Protein AF-0000000078275357 (afdb_homodimer)

Secondary structure (DSSP, 8-state):
----------------------------HHHHHHHHHHHHHHHHHHHH-THHHHTTTT----SEEEEEE--TT--HHHHTTPPTTSEEEEEEGGG---TT-HHHHHHHHHHHHTS---EEEEEEETT-HHHHHHH--TT--HHHHHHHHHHHHHHHHTHHHHHHSSSHHHHHHHHHHHHHHHHHHHHHTSHHHHHHHHTT---EEEEEEE-TTT--EEE-S--B-STTHHHHHTHHHHHHTT---/----------------------------HHHHHHHHHHHHHHHHHHHH-THHHHTTTT----SEEEEEE--TT--HHHHTTPPTTSEEEEEEGGG---TT-HHHHHHHHHHHHTS---EEEEEEETT-HHHHHHH--TT--HHHHHHHHHHHHHHHHTHHHHHHSSSHHHHHHHHHHHHHHHHHHHHHTSHHHHHHHHTT---EEEEEEE-TTT--EEE-S--B-STTHHHHHTHHHHHHTT---

Structure (mmCIF, N/CA/C/O backbone):
data_AF-0000000078275357-model_v1
#
loop_
_entity.id
_entity.type
_entity.pdbx_description
1 polymer 'Carbonic anhydrase'
#
loop_
_atom_site.group_PDB
_atom_site.id
_atom_site.type_symbol
_atom_site.label_atom_id
_atom_site.label_alt_id
_atom_site.label_comp_id
_atom_site.label_asym_id
_atom_site.label_entity_id
_atom_site.label_seq_id
_atom_site.pdbx_PDB_ins_code
_atom_site.Cartn_x
_atom_site.Cartn_y
_atom_site.Cartn_z
_atom_site.occupancy
_atom_site.B_iso_or_equiv
_atom_site.auth_seq_id
_atom_site.auth_comp_id
_atom_site.auth_asym_id
_atom_site.auth_atom_id
_atom_site.pdbx_PDB_model_num
ATOM 1 N N . MET A 1 1 ? -60.656 -6.762 72.125 1 22.08 1 MET A N 1
ATOM 2 C CA . MET A 1 1 ? -60.812 -5.664 71.188 1 22.08 1 MET A CA 1
ATOM 3 C C . MET A 1 1 ? -59.938 -5.852 69.938 1 22.08 1 MET A C 1
ATOM 5 O O . MET A 1 1 ? -59.938 -5.043 69 1 22.08 1 MET A O 1
ATOM 9 N N . ARG A 1 2 ? -58.781 -6.77 70.125 1 26.2 2 ARG A N 1
ATOM 10 C CA . ARG A 1 2 ? -57.5 -6.496 69.438 1 26.2 2 ARG A CA 1
ATOM 11 C C . ARG A 1 2 ? -57.562 -6.91 68 1 26.2 2 ARG A C 1
ATOM 13 O O . ARG A 1 2 ? -57.531 -8.102 67.688 1 26.2 2 ARG A O 1
ATOM 20 N N . TYR A 1 3 ? -58.375 -6.234 67.375 1 23.83 3 TYR A N 1
ATOM 21 C CA . TYR A 1 3 ? -58.75 -6.672 66.06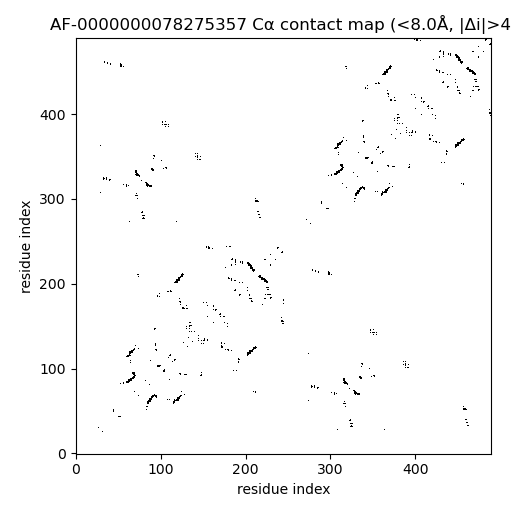2 1 23.83 3 TYR A CA 1
ATOM 22 C C . TYR A 1 3 ? -57.5 -6.891 65.188 1 23.83 3 TYR A C 1
ATOM 24 O O . TYR A 1 3 ? -56.406 -6.445 65.562 1 23.83 3 TYR A O 1
ATOM 32 N N . SER A 1 4 ? -57.594 -7.016 63.844 1 27.55 4 SER A N 1
ATOM 33 C CA . SER A 1 4 ? -57.375 -7.57 62.5 1 27.55 4 SER A CA 1
ATOM 34 C C . SER A 1 4 ? -56.281 -6.777 61.781 1 27.55 4 SER A C 1
ATOM 36 O O . SER A 1 4 ? -56.344 -5.547 61.719 1 27.55 4 SER A O 1
ATOM 38 N N . SER A 1 5 ? -55.062 -7.383 61.625 1 30.48 5 SER A N 1
ATOM 39 C CA . SER A 1 5 ? -53.719 -7.023 61.125 1 30.48 5 SER A CA 1
ATOM 40 C C . SER A 1 5 ? -53.781 -6.578 59.656 1 30.48 5 SER A C 1
ATOM 42 O O . SER A 1 5 ? -54.312 -7.297 58.812 1 30.48 5 SER A O 1
ATOM 44 N N . PRO A 1 6 ? -53.938 -5.328 59.406 1 32.81 6 PRO A N 1
ATOM 45 C CA . PRO A 1 6 ? -54.125 -4.828 58.062 1 32.81 6 PRO A CA 1
ATOM 46 C C . PRO A 1 6 ? -52.906 -5.105 57.156 1 32.81 6 PRO A C 1
ATOM 48 O O . PRO A 1 6 ? -52.094 -4.207 56.906 1 32.81 6 PRO A O 1
ATOM 51 N N . ARG A 1 7 ? -52.219 -6.242 57.094 1 26.16 7 ARG A N 1
ATOM 52 C CA . ARG A 1 7 ? -50.875 -6.148 56.531 1 26.16 7 ARG A CA 1
ATOM 53 C C . ARG A 1 7 ? -50.938 -5.738 55.062 1 26.16 7 ARG A C 1
ATOM 55 O O . ARG A 1 7 ? -49.906 -5.695 54.375 1 26.16 7 ARG A O 1
ATOM 62 N N . VAL A 1 8 ? -51.938 -5.484 54.406 1 24.02 8 VAL A N 1
ATOM 63 C CA . VAL A 1 8 ? -51.656 -6.02 53.094 1 24.02 8 VAL A CA 1
ATOM 64 C C . VAL A 1 8 ? -50.438 -5.305 52.5 1 24.02 8 VAL A C 1
ATOM 66 O O . VAL A 1 8 ? -49.469 -5.949 52.094 1 24.02 8 VAL A O 1
ATOM 69 N N . ALA A 1 9 ? -50.625 -4.504 51.312 1 26.52 9 ALA A N 1
ATOM 70 C CA . ALA A 1 9 ? -50.125 -4.668 49.938 1 26.52 9 ALA A CA 1
ATOM 71 C C . ALA A 1 9 ? -48.938 -3.746 49.656 1 26.52 9 ALA A C 1
ATOM 73 O O . ALA A 1 9 ? -49.062 -2.521 49.719 1 26.52 9 ALA A O 1
ATOM 74 N N . MET A 1 10 ? -47.719 -4.078 50.156 1 25.36 10 MET A N 1
ATOM 75 C CA . MET A 1 10 ? -46.531 -3.311 49.844 1 25.36 10 MET A CA 1
ATOM 76 C C . MET A 1 10 ? -46.375 -3.094 48.344 1 25.36 10 MET A C 1
ATOM 78 O O . MET A 1 10 ? -46.312 -4.055 47.562 1 25.36 10 MET A O 1
ATOM 82 N N . THR A 1 11 ? -47 -2.117 47.812 1 28.95 11 THR A N 1
ATOM 83 C CA . THR A 1 11 ? -46.781 -1.709 46.406 1 28.95 11 THR A CA 1
ATOM 84 C C . THR A 1 11 ? -45.281 -1.429 46.188 1 28.95 11 THR A C 1
ATOM 86 O O . THR A 1 11 ? -44.719 -0.539 46.812 1 28.95 11 THR A O 1
ATOM 89 N N . SER A 1 12 ? -44.469 -2.559 46.062 1 26.75 12 SER A N 1
ATOM 90 C CA . SER A 1 12 ? -43.094 -2.379 45.688 1 26.75 12 SER A CA 1
ATOM 91 C C . SER A 1 12 ? -42.938 -1.484 44.469 1 26.75 12 SER A C 1
ATOM 93 O O . SER A 1 12 ? -43.531 -1.767 43.406 1 26.75 12 SER A O 1
ATOM 95 N N . LEU A 1 13 ? -42.938 -0.218 44.656 1 31.2 13 LEU A N 1
ATOM 96 C CA . LEU A 1 13 ? -42.5 0.704 43.625 1 31.2 13 LEU A CA 1
ATOM 97 C C . LEU A 1 13 ? -41.125 0.269 43.031 1 31.2 13 LEU A C 1
ATOM 99 O O . LEU A 1 13 ? -40.094 0.388 43.719 1 31.2 13 LEU A O 1
ATOM 103 N N . PHE A 1 14 ? -41.094 -0.883 42.375 1 29.16 14 PHE A N 1
ATOM 104 C CA . PHE A 1 14 ? -39.906 -1.173 41.594 1 29.16 14 PHE A CA 1
ATOM 105 C C . PHE A 1 14 ? -39.531 0.002 40.688 1 29.16 14 PHE A C 1
ATOM 107 O O . PHE A 1 14 ? -40.312 0.396 39.844 1 29.16 14 PHE A O 1
ATOM 114 N N . SER A 1 15 ? -39 1.028 41.25 1 26.77 15 SER A N 1
ATOM 115 C CA . SER A 1 15 ? -38.406 2.029 40.375 1 26.77 15 SER A CA 1
ATOM 116 C C . SER A 1 15 ? -37.594 1.372 39.25 1 26.77 15 SER A C 1
ATOM 118 O O . SER A 1 15 ? -36.719 0.531 39.5 1 26.77 15 SER A O 1
ATOM 120 N N . ALA A 1 16 ? -38.125 1.172 38.125 1 30.64 16 ALA A N 1
ATOM 121 C CA . ALA A 1 16 ? -37.375 0.885 36.875 1 30.64 16 ALA A CA 1
ATOM 122 C C . ALA A 1 16 ? -36.156 1.761 36.781 1 30.64 16 ALA A C 1
ATOM 124 O O . ALA A 1 16 ? -36.25 2.967 36.562 1 30.64 16 ALA A O 1
ATOM 125 N N . ILE A 1 17 ? -35.25 1.56 37.594 1 24.22 17 ILE A N 1
ATOM 126 C CA . ILE A 1 17 ? -33.969 2.152 37.156 1 24.22 17 ILE A CA 1
ATOM 127 C C . ILE A 1 17 ? -33.688 1.802 35.719 1 24.22 17 ILE A C 1
ATOM 129 O O . ILE A 1 17 ? -33.5 0.629 35.375 1 24.22 17 ILE A O 1
ATOM 133 N N . ALA A 1 18 ? -34.188 2.463 34.812 1 30.36 18 ALA A N 1
ATOM 134 C CA . ALA A 1 18 ? -33.656 2.404 33.469 1 30.36 18 ALA A CA 1
ATOM 135 C C . ALA A 1 18 ? -32.125 2.342 33.5 1 30.36 18 ALA A C 1
ATOM 137 O O . ALA A 1 18 ? -31.469 3.268 33.969 1 30.36 18 ALA A O 1
ATOM 138 N N . LEU A 1 19 ? -31.641 1.203 33.688 1 29.62 19 LEU A N 1
ATOM 139 C CA . LEU A 1 19 ? -30.25 1.031 33.312 1 29.62 19 LEU A CA 1
ATOM 140 C C . LEU A 1 19 ? -29.922 1.894 32.094 1 29.62 19 LEU A C 1
ATOM 142 O O . LEU A 1 19 ? -30.422 1.649 30.984 1 29.62 19 LEU A O 1
ATOM 146 N N . ILE A 1 20 ? -29.875 3.088 32.281 1 28.97 20 ILE A N 1
ATOM 147 C CA . ILE A 1 20 ? -29.141 3.805 31.219 1 28.97 20 ILE A CA 1
ATOM 148 C C . ILE A 1 20 ? -27.953 2.969 30.766 1 28.97 20 ILE A C 1
ATOM 150 O O . ILE A 1 20 ? -26.984 2.785 31.5 1 28.97 20 ILE A O 1
ATOM 154 N N . HIS A 1 21 ? -28.25 1.767 30.234 1 31.38 21 HIS A N 1
ATOM 155 C CA . HIS A 1 21 ? -27.156 1.201 29.438 1 31.38 21 HIS A CA 1
ATOM 156 C C . HIS A 1 21 ? -26.359 2.297 28.75 1 31.38 21 HIS A C 1
ATOM 158 O O . HIS A 1 21 ? -26.859 2.957 27.844 1 31.38 21 HIS A O 1
ATOM 164 N N . THR A 1 22 ? -25.703 3.049 29.453 1 31.02 22 THR A N 1
ATOM 165 C CA . THR A 1 22 ? -24.625 3.76 28.781 1 31.02 22 THR A CA 1
ATOM 166 C C . THR A 1 22 ? -24.016 2.9 27.672 1 31.02 22 THR A C 1
ATOM 168 O O . THR A 1 22 ? -23.406 1.866 27.953 1 31.02 22 THR A O 1
ATOM 171 N N . VAL A 1 23 ? -24.703 2.639 26.703 1 31.73 23 VAL A N 1
ATOM 172 C CA . VAL A 1 23 ? -24.062 2.066 25.531 1 31.73 23 VAL A CA 1
ATOM 173 C C . VAL A 1 23 ? -22.625 2.549 25.438 1 31.73 23 VAL A C 1
ATOM 175 O O . VAL A 1 23 ? -22.375 3.717 25.125 1 31.73 23 VAL A O 1
ATOM 178 N N . VAL A 1 24 ? -21.812 2.451 26.406 1 35.31 24 VAL A N 1
ATOM 179 C CA . VAL A 1 24 ? -20.391 2.562 26.109 1 35.31 24 VAL A CA 1
ATOM 180 C C . VAL A 1 24 ? -20.109 2.092 24.688 1 35.31 24 VAL A C 1
ATOM 182 O O . VAL A 1 24 ? -20.328 0.924 24.359 1 35.31 24 VAL A O 1
ATOM 185 N N . GLY A 1 25 ? -20.453 2.773 23.719 1 38.94 25 GLY A N 1
ATOM 186 C CA . GLY A 1 25 ? -20.359 2.5 22.297 1 38.94 25 GLY A CA 1
ATOM 187 C C . GLY A 1 25 ? -19.156 1.641 21.938 1 38.94 25 GLY A C 1
ATOM 188 O O . GLY A 1 25 ? -18.203 1.559 22.703 1 38.94 25 GLY A O 1
ATOM 189 N N . THR A 1 26 ? -19.281 0.382 21.469 1 46.88 26 THR A N 1
ATOM 190 C CA . THR A 1 26 ? -18.234 -0.449 20.875 1 46.88 26 THR A CA 1
ATOM 191 C C . THR A 1 26 ? -17.047 0.402 20.438 1 46.88 26 THR A C 1
ATOM 193 O O . THR A 1 26 ? -17.203 1.384 19.703 1 46.88 26 THR A O 1
ATOM 196 N N . PRO A 1 27 ? -16.047 0.414 21.281 1 58.81 27 PRO A N 1
ATOM 197 C CA . PRO A 1 27 ? -14.898 1.25 20.906 1 58.81 27 PRO A CA 1
ATOM 198 C C . PRO A 1 27 ? -14.672 1.294 19.406 1 58.81 27 PRO A C 1
ATOM 200 O O . PRO A 1 27 ? -14.844 0.283 18.719 1 58.81 27 PRO A O 1
ATOM 203 N N . ASN A 1 28 ? -14.578 2.523 18.891 1 86.69 28 ASN A N 1
ATOM 204 C CA . ASN A 1 28 ? -14.25 2.84 17.516 1 86.69 28 ASN A CA 1
ATOM 205 C C . ASN A 1 28 ? -12.875 2.295 17.125 1 86.69 28 ASN A C 1
ATOM 207 O O . ASN A 1 28 ? -11.961 2.254 17.953 1 86.69 28 ASN A O 1
ATOM 211 N N . ILE A 1 29 ? -12.758 1.444 16.25 1 92.88 29 ILE A N 1
ATOM 212 C CA . ILE A 1 29 ? -11.562 0.769 15.773 1 92.88 29 ILE A CA 1
ATOM 213 C C . ILE A 1 29 ? -10.391 1.745 15.758 1 92.88 29 ILE A C 1
ATOM 215 O O . ILE A 1 29 ? -9.25 1.36 16.031 1 92.88 29 ILE A O 1
ATOM 219 N N . ILE A 1 30 ? -10.602 3.018 15.695 1 95.81 30 ILE A N 1
ATOM 220 C CA . ILE A 1 30 ? -9.531 4.008 15.625 1 95.81 30 ILE A CA 1
ATOM 221 C C . ILE A 1 30 ? -8.961 4.246 17.016 1 95.81 30 ILE A C 1
ATOM 223 O O . ILE A 1 30 ? -7.742 4.363 17.188 1 95.81 30 ILE A O 1
ATOM 227 N N . ASP A 1 31 ? -9.844 4.309 17.984 1 95.56 31 ASP A N 1
ATOM 228 C CA . ASP A 1 31 ? -9.375 4.426 19.375 1 95.56 31 ASP A CA 1
ATOM 229 C C . ASP A 1 31 ? -8.508 3.232 19.75 1 95.56 31 ASP A C 1
ATOM 231 O O . ASP A 1 31 ? -7.484 3.395 20.422 1 95.56 31 ASP A O 1
ATOM 235 N N . THR A 1 32 ? -8.891 2.102 19.344 1 95.12 32 THR A N 1
ATOM 236 C CA . THR A 1 32 ? -8.117 0.889 19.609 1 95.12 32 THR A CA 1
ATOM 237 C C . THR A 1 32 ? -6.754 0.951 18.938 1 95.12 32 THR A C 1
ATOM 239 O O . THR A 1 32 ? -5.734 0.637 19.547 1 95.12 32 THR A O 1
ATOM 242 N N . VAL A 1 33 ? -6.707 1.387 17.688 1 96.75 33 VAL A N 1
ATOM 243 C CA . VAL A 1 33 ? -5.469 1.462 16.938 1 96.75 33 VAL A CA 1
ATOM 244 C C . VAL A 1 33 ? -4.52 2.467 17.578 1 96.75 33 VAL A C 1
ATOM 246 O O . VAL A 1 33 ? -3.32 2.207 17.703 1 96.75 33 VAL A O 1
ATOM 249 N N . ILE A 1 34 ? -5.082 3.562 18.031 1 97.38 34 ILE A N 1
ATOM 250 C CA . ILE A 1 34 ? -4.266 4.594 18.672 1 97.38 34 ILE A CA 1
ATOM 251 C C . ILE A 1 34 ? -3.705 4.066 19.984 1 97.38 34 ILE A C 1
ATOM 253 O O . ILE A 1 34 ? -2.541 4.309 20.312 1 97.38 34 ILE A O 1
ATOM 257 N N . LYS A 1 35 ? -4.508 3.369 20.719 1 96.81 35 LYS A N 1
ATOM 258 C CA . LYS A 1 35 ? -4.055 2.764 21.969 1 96.81 35 LYS A CA 1
ATOM 259 C C . LYS A 1 35 ? -2.945 1.745 21.703 1 96.81 35 LYS A C 1
ATOM 261 O O . LYS A 1 35 ? -1.945 1.716 22.438 1 96.81 35 LYS A O 1
ATOM 266 N N . GLU A 1 36 ? -3.17 0.903 20.703 1 96.88 36 GLU A N 1
ATOM 267 C CA . GLU A 1 36 ? -2.152 -0.08 20.344 1 96.88 36 GLU A CA 1
ATOM 268 C C . GLU A 1 36 ? -0.849 0.6 19.938 1 96.88 36 GLU A C 1
ATOM 270 O O . GLU A 1 36 ? 0.237 0.145 20.312 1 96.88 36 GLU A O 1
ATOM 275 N N . ASP A 1 37 ? -0.917 1.651 19.203 1 98 37 ASP A N 1
ATOM 276 C CA . ASP A 1 37 ? 0.263 2.41 18.797 1 98 37 ASP A CA 1
ATOM 277 C C . ASP A 1 37 ? 1.014 2.945 20.016 1 98 37 ASP A C 1
ATOM 279 O O . ASP A 1 37 ? 2.24 2.84 20.094 1 98 37 ASP A O 1
ATOM 283 N N . LYS A 1 38 ? 0.229 3.514 20.844 1 98 38 LYS A N 1
ATOM 284 C CA . LYS A 1 38 ? 0.841 4.074 22.047 1 98 38 LYS A CA 1
ATOM 285 C C . LYS A 1 38 ? 1.596 3.006 22.844 1 98 38 LYS A C 1
ATOM 287 O O . LYS A 1 38 ? 2.717 3.24 23.297 1 98 38 LYS A O 1
ATOM 292 N N . THR A 1 39 ? 0.995 1.878 23 1 97.62 39 THR A N 1
ATOM 293 C CA . THR A 1 39 ? 1.631 0.763 23.688 1 97.62 39 THR A CA 1
ATOM 294 C C . THR A 1 39 ? 2.928 0.363 23 1 97.62 39 THR A C 1
ATOM 296 O O . THR A 1 39 ? 3.961 0.192 23.641 1 97.62 39 THR A O 1
ATOM 299 N N . TRP A 1 40 ? 2.838 0.247 21.688 1 97.38 40 TRP A N 1
ATOM 300 C CA . TRP A 1 40 ? 4.004 -0.169 20.922 1 97.38 40 TRP A CA 1
ATOM 301 C C . TRP A 1 40 ? 5.105 0.883 20.984 1 97.38 40 TRP A C 1
ATOM 303 O O . TRP A 1 40 ? 6.258 0.566 21.281 1 97.38 40 TRP A O 1
ATOM 313 N N . SER A 1 41 ? 4.789 2.146 20.703 1 97.81 41 SER A N 1
ATOM 314 C CA . SER A 1 41 ? 5.793 3.203 20.625 1 97.81 41 SER A CA 1
ATOM 315 C C . SER A 1 41 ? 6.453 3.438 21.984 1 97.81 41 SER A C 1
ATOM 317 O O . SER A 1 41 ? 7.676 3.578 22.062 1 97.81 41 SER A O 1
ATOM 319 N N . THR A 1 42 ? 5.637 3.451 23.031 1 97.88 42 THR A N 1
ATOM 320 C CA . THR A 1 42 ? 6.191 3.613 24.375 1 97.88 42 THR A CA 1
ATOM 321 C C . THR A 1 42 ? 7.098 2.439 24.719 1 97.88 42 THR A C 1
ATOM 323 O O . THR A 1 42 ? 8.133 2.619 25.375 1 97.88 42 THR A O 1
ATOM 326 N N . GLY A 1 43 ? 6.715 1.261 24.297 1 97.75 43 GLY A N 1
ATOM 327 C CA . GLY A 1 43 ? 7.547 0.087 24.516 1 97.75 43 GLY A CA 1
ATOM 328 C C . GLY A 1 43 ? 8.891 0.175 23.812 1 97.75 43 GLY A C 1
ATOM 329 O O . GLY A 1 43 ? 9.922 -0.193 24.375 1 97.75 43 GLY A O 1
ATOM 330 N N . GLN A 1 44 ? 8.891 0.664 22.625 1 97.19 44 GLN A N 1
ATOM 331 C CA . GLN A 1 44 ? 10.133 0.803 21.875 1 97.19 44 GLN A CA 1
ATOM 332 C C . GLN A 1 44 ? 11.062 1.815 22.531 1 97.19 44 GLN A C 1
ATOM 334 O O . GLN A 1 44 ? 12.266 1.58 22.641 1 97.19 44 GLN A O 1
ATOM 339 N N . VAL A 1 45 ? 10.508 2.93 22.953 1 97.56 45 VAL A N 1
ATOM 340 C CA . VAL A 1 45 ? 11.305 3.959 23.609 1 97.56 45 VAL A CA 1
ATOM 341 C C . VAL A 1 45 ? 11.883 3.416 24.906 1 97.56 45 VAL A C 1
ATOM 343 O O . VAL A 1 45 ? 13.039 3.68 25.25 1 97.56 45 VAL A O 1
ATOM 346 N N . SER A 1 46 ? 11.07 2.682 25.672 1 98.12 46 SER A N 1
ATOM 347 C CA . SER A 1 46 ? 11.516 2.098 26.922 1 98.12 46 SER A CA 1
ATOM 348 C C . SER A 1 46 ? 12.672 1.122 26.703 1 98.12 46 SER A C 1
ATOM 350 O O . SER A 1 46 ? 13.625 1.092 27.5 1 98.12 46 SER A O 1
ATOM 352 N N . LYS A 1 47 ? 12.594 0.422 25.688 1 97.56 47 LYS A N 1
ATOM 353 C CA . LYS A 1 47 ? 13.562 -0.644 25.438 1 97.56 47 LYS A CA 1
ATOM 354 C C . LYS A 1 47 ? 14.812 -0.102 24.75 1 97.56 47 LYS A C 1
ATOM 356 O O . LYS A 1 47 ? 15.93 -0.535 25.062 1 97.56 47 LYS A O 1
ATOM 361 N N . PHE A 1 48 ? 14.633 0.859 23.812 1 97.31 48 PHE A N 1
ATOM 362 C CA . PHE A 1 48 ? 15.742 1.209 22.938 1 97.31 48 PHE A CA 1
ATOM 363 C C . PHE A 1 48 ? 16.094 2.689 23.062 1 97.31 48 PHE A C 1
ATOM 365 O O . PHE A 1 48 ? 17.094 3.148 22.5 1 97.31 48 PHE A O 1
ATOM 372 N N . GLY A 1 49 ? 15.25 3.486 23.766 1 97.75 49 GLY A N 1
ATOM 373 C CA . GLY A 1 49 ? 15.445 4.926 23.859 1 97.75 49 GLY A CA 1
ATOM 374 C C . GLY A 1 49 ? 14.75 5.695 22.75 1 97.75 49 GLY A C 1
ATOM 375 O O . GLY A 1 49 ? 14.273 5.105 21.781 1 97.75 49 GLY A O 1
ATOM 376 N N . VAL A 1 50 ? 14.719 7 22.891 1 96.94 50 VAL A N 1
ATOM 377 C CA . VAL A 1 50 ? 14.031 7.883 21.953 1 96.94 50 VAL A CA 1
ATOM 378 C C . VAL A 1 50 ? 14.695 7.793 20.578 1 96.94 50 VAL A C 1
ATOM 380 O O . VAL A 1 50 ? 14.062 8.078 19.562 1 96.94 50 VAL A O 1
ATOM 383 N N . GLU A 1 51 ? 15.914 7.344 20.547 1 97.19 51 GLU A N 1
ATOM 384 C CA . GLU A 1 51 ? 16.672 7.254 19.312 1 97.19 51 GLU A CA 1
ATOM 385 C C . GLU A 1 51 ? 16.094 6.191 18.391 1 97.19 51 GLU A C 1
ATOM 387 O O . GLU A 1 51 ? 16.375 6.18 17.188 1 97.19 51 GLU A O 1
ATOM 392 N N . TYR A 1 52 ? 15.273 5.289 18.984 1 96.88 52 TYR A N 1
ATOM 393 C CA . TYR A 1 52 ? 14.586 4.316 18.141 1 96.88 52 TYR A CA 1
ATOM 394 C C . TYR A 1 52 ? 13.836 5.008 17.016 1 96.88 52 TYR A C 1
ATOM 396 O O . TYR A 1 52 ? 13.789 4.496 15.891 1 96.88 52 TYR A O 1
ATOM 404 N N . PHE A 1 53 ? 13.336 6.145 17.312 1 97.69 53 PHE A N 1
ATOM 405 C CA . PHE A 1 53 ? 12.586 6.902 16.312 1 97.69 53 PHE A CA 1
ATOM 406 C C . PHE A 1 53 ? 13.438 8.023 15.734 1 97.69 53 PHE A C 1
ATOM 408 O O . PHE A 1 53 ? 13.539 8.172 14.516 1 97.69 53 PHE A O 1
ATOM 415 N N . THR A 1 54 ? 14.188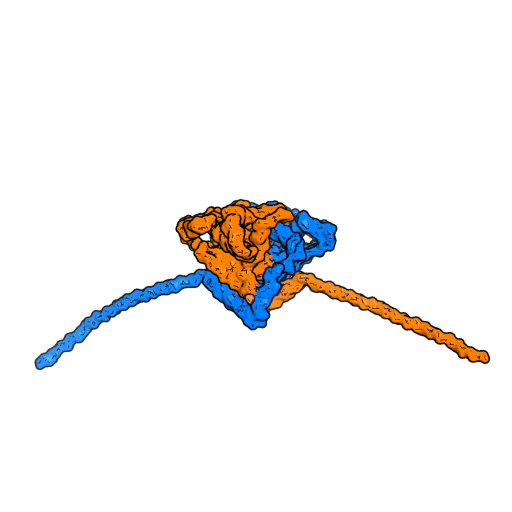 8.766 16.5 1 97.12 54 THR A N 1
ATOM 416 C CA . THR A 1 54 ? 14.828 10.008 16.078 1 97.12 54 THR A CA 1
ATOM 417 C C . THR A 1 54 ? 16 9.719 15.148 1 97.12 54 THR A C 1
ATOM 419 O O . THR A 1 54 ? 16.422 10.586 14.391 1 97.12 54 THR A O 1
ATOM 422 N N . SER A 1 55 ? 16.516 8.516 15.18 1 96.38 55 SER A N 1
ATOM 423 C CA . SER A 1 55 ? 17.625 8.156 14.297 1 96.38 55 SER A CA 1
ATOM 424 C C . SER A 1 55 ? 17.172 8.094 12.844 1 96.38 55 SER A C 1
ATOM 426 O O . SER A 1 55 ? 18.016 8.055 11.93 1 96.38 55 SER A O 1
ATOM 428 N N . HIS A 1 56 ? 15.891 8.18 12.609 1 96 56 HIS A N 1
ATOM 429 C CA . HIS A 1 56 ? 15.359 8.031 11.258 1 96 56 HIS A CA 1
ATOM 430 C C . HIS A 1 56 ? 14.828 9.359 10.727 1 96 56 HIS A C 1
ATOM 432 O O . HIS A 1 56 ? 14.266 9.414 9.625 1 96 56 HIS A O 1
ATOM 438 N N . LEU A 1 57 ? 15.039 10.453 11.438 1 95.5 57 LEU A N 1
ATOM 439 C CA . LEU A 1 57 ? 14.492 11.75 11.055 1 95.5 57 LEU A CA 1
ATOM 440 C C . LEU A 1 57 ? 15.289 12.359 9.914 1 95.5 57 LEU A C 1
ATOM 442 O O . LEU A 1 57 ? 14.82 13.281 9.242 1 95.5 57 LEU A O 1
ATOM 446 N N . GLY A 1 58 ? 16.484 11.906 9.641 1 91.06 58 GLY A N 1
ATOM 447 C CA . GLY A 1 58 ? 17.328 12.445 8.57 1 91.06 58 GLY A CA 1
ATOM 448 C C . GLY A 1 58 ? 16.938 11.922 7.199 1 91.06 58 GLY A C 1
ATOM 449 O O . GLY A 1 58 ? 17.516 12.336 6.191 1 91.06 58 GLY A O 1
ATOM 450 N N . GLY A 1 59 ? 16.047 11.039 7.156 1 93.38 59 GLY A N 1
ATOM 451 C CA . GLY A 1 59 ? 15.633 10.43 5.902 1 93.38 59 GLY A CA 1
ATOM 452 C C . GLY A 1 59 ? 15.508 8.922 5.988 1 93.38 59 GLY A C 1
ATOM 453 O O . GLY A 1 59 ? 15.578 8.344 7.078 1 93.38 59 GLY A O 1
ATOM 454 N N . GLN A 1 60 ? 15.203 8.359 4.898 1 95 60 GLN A N 1
ATOM 455 C CA . GLN A 1 60 ? 15.086 6.902 4.812 1 95 60 GLN A CA 1
ATOM 456 C C . GLN A 1 60 ? 16 6.344 3.732 1 95 60 GLN A C 1
ATOM 458 O O . GLN A 1 60 ? 16.281 7.012 2.732 1 95 60 GLN A O 1
ATOM 463 N N . LYS A 1 61 ? 16.484 5.129 4.039 1 95.75 61 LYS A N 1
ATOM 464 C CA . LYS A 1 61 ? 17.344 4.43 3.084 1 95.75 61 LYS A CA 1
ATOM 465 C C . LYS A 1 61 ? 17 2.947 3.012 1 95.75 61 LYS A C 1
ATOM 467 O O . LYS A 1 61 ? 17.828 2.09 3.311 1 95.75 61 LYS A O 1
ATOM 472 N N . PRO A 1 62 ? 15.797 2.637 2.564 1 97.62 62 PRO A N 1
ATOM 473 C CA . PRO A 1 62 ? 15.414 1.229 2.43 1 97.62 62 PRO A CA 1
ATOM 474 C C . PRO A 1 62 ? 16.203 0.504 1.347 1 97.62 62 PRO A C 1
ATOM 476 O O . PRO A 1 62 ? 16.531 1.094 0.311 1 97.62 62 PRO A O 1
ATOM 479 N N . ASP A 1 63 ? 16.438 -0.807 1.545 1 95.56 63 ASP A N 1
ATOM 480 C CA . ASP A 1 63 ? 17.094 -1.645 0.539 1 95.56 63 ASP A CA 1
ATOM 481 C C . ASP A 1 63 ? 16.047 -2.367 -0.321 1 95.56 63 ASP A C 1
ATOM 483 O O . ASP A 1 63 ? 16.359 -2.834 -1.418 1 95.56 63 ASP A O 1
ATOM 487 N N . LEU A 1 64 ? 14.859 -2.402 0.192 1 98.31 64 LEU A N 1
ATOM 488 C CA . LEU A 1 64 ? 13.836 -3.246 -0.413 1 98.31 64 LEU A CA 1
ATOM 489 C C . LEU A 1 64 ? 12.578 -2.438 -0.718 1 98.31 64 LEU A C 1
ATOM 491 O O . LEU A 1 64 ? 12.086 -1.701 0.139 1 98.31 64 LEU A O 1
ATOM 495 N N . LEU A 1 65 ? 12.148 -2.457 -1.961 1 98.75 65 LEU A N 1
ATOM 496 C CA . LEU A 1 65 ? 10.781 -2.1 -2.332 1 98.75 65 LEU A CA 1
ATOM 497 C C . LEU A 1 65 ? 9.891 -3.334 -2.363 1 98.75 65 LEU A C 1
ATOM 499 O O . LEU A 1 65 ? 10.117 -4.25 -3.156 1 98.75 65 LEU A O 1
ATOM 503 N N . TYR A 1 66 ? 8.992 -3.373 -1.441 1 98.88 66 TYR A N 1
ATOM 504 C CA . TYR A 1 66 ? 7.996 -4.441 -1.385 1 98.88 66 TYR A CA 1
ATOM 505 C C . TYR A 1 66 ? 6.719 -4.035 -2.111 1 98.88 66 TYR A C 1
ATOM 507 O O . TYR A 1 66 ? 6.121 -3.002 -1.799 1 98.88 66 TYR A O 1
ATOM 515 N N . ILE A 1 67 ? 6.289 -4.781 -3.117 1 98.94 67 ILE A N 1
ATOM 516 C CA . ILE A 1 67 ? 5.02 -4.605 -3.811 1 98.94 67 ILE A CA 1
ATOM 517 C C . ILE A 1 67 ? 4.125 -5.82 -3.57 1 98.94 67 ILE A C 1
ATOM 519 O O . ILE A 1 67 ? 4.449 -6.934 -3.998 1 98.94 67 ILE A O 1
ATOM 523 N N . GLY A 1 68 ? 3.018 -5.629 -2.869 1 98.88 68 GLY A N 1
ATOM 524 C CA . GLY A 1 68 ? 2.113 -6.715 -2.52 1 98.88 68 GLY A CA 1
ATOM 525 C C . GLY A 1 68 ? 0.65 -6.328 -2.635 1 98.88 68 GLY A C 1
ATOM 526 O O . GLY A 1 68 ? 0.327 -5.211 -3.043 1 98.88 68 GLY A O 1
ATOM 527 N N . CYS A 1 69 ? -0.177 -7.258 -2.281 1 98.81 69 CYS A N 1
ATOM 528 C CA . CYS A 1 69 ? -1.617 -7.047 -2.367 1 98.81 69 CYS A CA 1
ATOM 529 C C . CYS A 1 69 ? -2.137 -6.328 -1.127 1 98.81 69 CYS A C 1
ATOM 531 O O . CYS A 1 69 ? -1.572 -6.465 -0.041 1 98.81 69 CYS A O 1
ATOM 533 N N . SER A 1 70 ? -3.225 -5.641 -1.239 1 98.81 70 SER A N 1
ATOM 534 C CA . SER A 1 70 ? -3.914 -4.945 -0.157 1 98.81 70 SER A CA 1
ATOM 535 C C . SER A 1 70 ? -4.5 -5.934 0.848 1 98.81 70 SER A C 1
ATOM 537 O O . SER A 1 70 ? -4.898 -5.547 1.947 1 98.81 70 SER A O 1
ATOM 539 N N . ASP A 1 71 ? -4.52 -7.195 0.664 1 98.75 71 ASP A N 1
ATOM 540 C CA . ASP A 1 71 ? -5.207 -8.25 1.408 1 98.75 71 ASP A CA 1
ATOM 541 C C . ASP A 1 71 ? -4.848 -8.195 2.891 1 98.75 71 ASP A C 1
ATOM 543 O O . ASP A 1 71 ? -3.672 -8.094 3.248 1 98.75 71 ASP A O 1
ATOM 547 N N . SER A 1 72 ? -5.883 -8.234 3.76 1 98.62 72 SER A N 1
ATOM 548 C CA . SER A 1 72 ? -5.719 -8.055 5.199 1 98.62 72 SER A CA 1
ATOM 549 C C . SER A 1 72 ? -5.086 -9.281 5.844 1 98.62 72 SER A C 1
ATOM 551 O O . SER A 1 72 ? -4.66 -9.234 7 1 98.62 72 SER A O 1
ATOM 553 N N . ARG A 1 73 ? -4.98 -10.367 5.148 1 98.38 73 ARG A N 1
ATOM 554 C CA . ARG A 1 73 ? -4.438 -11.609 5.688 1 98.38 73 ARG A CA 1
ATOM 555 C C . ARG A 1 73 ? -2.934 -11.703 5.449 1 98.38 73 ARG A C 1
ATOM 557 O O . ARG A 1 73 ? -2.285 -12.648 5.898 1 98.38 73 ARG A O 1
ATOM 564 N N . VAL A 1 74 ? -2.359 -10.656 4.785 1 98.19 74 VAL A N 1
ATOM 565 C CA . VAL A 1 74 ? -0.93 -10.633 4.488 1 98.19 74 VAL A CA 1
ATOM 566 C C . VAL A 1 74 ? -0.257 -9.523 5.297 1 98.19 74 VAL A C 1
ATOM 568 O O . VAL A 1 74 ? -0.148 -8.383 4.832 1 98.19 74 VAL A O 1
ATOM 571 N N . PRO A 1 75 ? 0.245 -9.812 6.457 1 96.5 75 PRO A N 1
ATOM 572 C CA . PRO A 1 75 ? 0.892 -8.805 7.297 1 96.5 75 PRO A CA 1
ATOM 573 C C . PRO A 1 75 ? 2.357 -8.586 6.93 1 96.5 75 PRO A C 1
ATOM 575 O O . PRO A 1 75 ? 3.252 -9.023 7.656 1 96.5 75 PRO A O 1
ATOM 578 N N . SER A 1 76 ? 2.596 -7.832 5.918 1 97.31 76 SER A N 1
ATOM 579 C CA . SER A 1 76 ? 3.902 -7.758 5.273 1 97.31 76 SER A CA 1
ATOM 580 C C . SER A 1 76 ? 4.961 -7.234 6.238 1 97.31 76 SER A C 1
ATOM 582 O O . SER A 1 76 ? 6.062 -7.785 6.32 1 97.31 76 SER A O 1
ATOM 584 N N . ASP A 1 77 ? 4.66 -6.184 7.082 1 97.19 77 ASP A N 1
ATOM 585 C CA . ASP A 1 77 ? 5.648 -5.648 8.016 1 97.19 77 ASP A CA 1
ATOM 586 C C . ASP A 1 77 ? 6.031 -6.688 9.062 1 97.19 77 ASP A C 1
ATOM 588 O O . ASP A 1 77 ? 7.176 -6.727 9.516 1 97.19 77 ASP A O 1
ATOM 592 N N . ILE A 1 78 ? 5.113 -7.492 9.391 1 96.62 78 ILE A N 1
ATOM 593 C CA . ILE A 1 78 ? 5.281 -8.438 10.484 1 96.62 78 ILE A CA 1
ATOM 594 C C . ILE A 1 78 ? 6.098 -9.641 10.016 1 96.62 78 ILE A C 1
ATOM 596 O O . ILE A 1 78 ? 7.129 -9.969 10.609 1 96.62 78 ILE A O 1
ATOM 600 N N . PHE A 1 79 ? 5.676 -10.242 8.844 1 96.31 79 PHE A N 1
ATOM 601 C CA . PHE A 1 79 ? 6.379 -11.461 8.461 1 96.31 79 PHE A CA 1
ATOM 602 C C . PHE A 1 79 ? 7.785 -11.141 7.965 1 96.31 79 PHE A C 1
ATOM 604 O O . PHE A 1 79 ? 8.672 -12 7.992 1 96.31 79 PHE A O 1
ATOM 611 N N . MET A 1 80 ? 8 -9.891 7.551 1 96.12 80 MET A N 1
ATOM 612 C CA . MET A 1 80 ? 9.344 -9.492 7.137 1 96.12 80 MET A CA 1
ATOM 613 C C . MET A 1 80 ? 10.164 -9.031 8.328 1 96.12 80 MET A C 1
ATOM 615 O O . MET A 1 80 ? 11.367 -8.773 8.203 1 96.12 80 MET A O 1
ATOM 619 N N . ASN A 1 81 ? 9.523 -8.891 9.477 1 92.88 81 ASN A N 1
ATOM 620 C CA . ASN A 1 81 ? 10.188 -8.375 10.664 1 92.88 81 ASN A CA 1
ATOM 621 C C . ASN A 1 81 ? 10.922 -7.07 10.375 1 92.88 81 ASN A C 1
ATOM 623 O O . ASN A 1 81 ? 12.117 -6.949 10.648 1 92.88 81 ASN A O 1
ATOM 627 N N . VAL A 1 82 ? 10.18 -6.164 9.82 1 88.69 82 VAL A N 1
ATOM 628 C CA . VAL A 1 82 ? 10.805 -4.945 9.312 1 88.69 82 VAL A CA 1
ATOM 629 C C . VAL A 1 82 ? 11.242 -4.066 10.484 1 88.69 82 VAL A C 1
ATOM 631 O O . VAL A 1 82 ? 10.547 -3.984 11.5 1 88.69 82 VAL A O 1
ATOM 634 N N . THR A 1 83 ? 12.344 -3.418 10.336 1 89.75 83 THR A N 1
ATOM 635 C CA . THR A 1 83 ? 12.766 -2.299 11.172 1 89.75 83 THR A CA 1
ATOM 636 C C . THR A 1 83 ? 12.531 -0.971 10.453 1 89.75 83 THR A C 1
ATOM 638 O O . THR A 1 83 ? 12.367 -0.94 9.234 1 89.75 83 THR A O 1
ATOM 641 N N . LEU A 1 84 ? 12.484 0.088 11.211 1 96 84 LEU A N 1
ATOM 642 C CA . LEU A 1 84 ? 12.195 1.394 10.625 1 96 84 LEU A CA 1
ATOM 643 C C . LEU A 1 84 ? 13.211 1.742 9.539 1 96 84 LEU A C 1
ATOM 645 O O . LEU A 1 84 ? 14.422 1.608 9.75 1 96 84 LEU A O 1
ATOM 649 N N . GLY A 1 85 ? 12.695 2.043 8.383 1 96.5 85 GLY A N 1
ATOM 650 C CA . GLY A 1 85 ? 13.547 2.561 7.328 1 96.5 85 GLY A CA 1
ATOM 651 C C . GLY A 1 85 ? 14.047 1.485 6.379 1 96.5 85 GLY A C 1
ATOM 652 O O . GLY A 1 85 ? 14.734 1.782 5.402 1 96.5 85 GLY A O 1
ATOM 653 N N . GLU A 1 86 ? 13.547 0.249 6.461 1 95.62 86 GLU A N 1
ATOM 654 C CA . GLU A 1 86 ? 14.18 -0.85 5.738 1 95.62 86 GLU A CA 1
ATOM 655 C C . GLU A 1 86 ? 13.359 -1.247 4.512 1 95.62 86 GLU A C 1
ATOM 657 O O . GLU A 1 86 ? 13.906 -1.763 3.535 1 95.62 86 GLU A O 1
ATOM 662 N N . VAL A 1 87 ? 12.078 -1.081 4.602 1 98.06 87 VAL A N 1
ATOM 663 C CA . VAL A 1 87 ? 11.227 -1.581 3.523 1 98.06 87 VAL A CA 1
ATOM 664 C C . VAL A 1 87 ? 10.281 -0.477 3.057 1 98.06 87 VAL A C 1
ATOM 666 O O . VAL A 1 87 ? 9.445 -0.003 3.824 1 98.06 87 VAL A O 1
ATOM 669 N N . PHE A 1 88 ? 10.531 0.029 1.797 1 98.75 88 PHE A N 1
ATOM 670 C CA . PHE A 1 88 ? 9.57 0.878 1.098 1 98.75 88 PHE A CA 1
ATOM 671 C C . PHE A 1 88 ? 8.438 0.045 0.512 1 98.75 88 PHE A C 1
ATOM 673 O O . PHE A 1 88 ? 8.68 -0.987 -0.117 1 98.75 88 PHE A O 1
ATOM 680 N N . THR A 1 89 ? 7.125 0.431 0.766 1 98.81 89 THR A N 1
ATOM 681 C CA . THR A 1 89 ? 6.043 -0.523 0.554 1 98.81 89 THR A CA 1
ATOM 682 C C . THR A 1 89 ? 4.965 0.071 -0.349 1 98.81 89 THR A C 1
ATOM 684 O O . THR A 1 89 ? 4.574 1.229 -0.181 1 98.81 89 THR A O 1
ATOM 687 N N . HIS A 1 90 ? 4.543 -0.637 -1.318 1 98.88 90 HIS A N 1
ATOM 688 C CA . HIS A 1 90 ? 3.363 -0.371 -2.133 1 98.88 90 HIS A CA 1
ATOM 689 C C . HIS A 1 90 ? 2.398 -1.55 -2.104 1 98.88 90 HIS A C 1
ATOM 691 O O . HIS A 1 90 ? 2.781 -2.68 -2.418 1 98.88 90 HIS A O 1
ATOM 697 N N . ARG A 1 91 ? 1.174 -1.337 -1.676 1 98.81 91 ARG A N 1
ATOM 698 C CA . ARG A 1 91 ? 0.16 -2.385 -1.614 1 98.81 91 ARG A CA 1
ATOM 699 C C . ARG A 1 91 ? -1.109 -1.963 -2.346 1 98.81 91 ARG A C 1
ATOM 701 O O . ARG A 1 91 ? -1.647 -0.882 -2.094 1 98.81 91 ARG A O 1
ATOM 708 N N . ASN A 1 92 ? -1.559 -2.77 -3.268 1 98.81 92 ASN A N 1
ATOM 709 C CA . ASN A 1 92 ? -2.766 -2.555 -4.055 1 98.81 92 ASN A CA 1
ATOM 710 C C . ASN A 1 92 ? -3.434 -3.875 -4.43 1 98.81 92 ASN A C 1
ATOM 712 O O . ASN A 1 92 ? -3.072 -4.93 -3.902 1 98.81 92 ASN A O 1
ATOM 716 N N . ILE A 1 93 ? -4.508 -3.811 -5.289 1 98.69 93 ILE A N 1
ATOM 717 C CA . ILE A 1 93 ? -5.242 -5.016 -5.652 1 98.69 93 ILE A CA 1
ATOM 718 C C . ILE A 1 93 ? -4.375 -5.895 -6.555 1 98.69 93 ILE A C 1
ATOM 720 O O . ILE A 1 93 ? -3.945 -5.465 -7.625 1 98.69 93 ILE A O 1
ATOM 724 N N . GLY A 1 94 ? -4.031 -7.113 -6.012 1 98.5 94 GLY A N 1
ATOM 725 C CA . GLY A 1 94 ? -3.359 -8.086 -6.863 1 98.5 94 GLY A CA 1
ATOM 726 C C . GLY A 1 94 ? -1.877 -7.812 -7.027 1 98.5 94 GLY A C 1
ATOM 727 O O . GLY A 1 94 ? -1.269 -8.227 -8.016 1 98.5 94 GLY A O 1
ATOM 728 N N . ASN A 1 95 ? -1.298 -6.98 -6.137 1 98.75 95 ASN A N 1
ATOM 729 C CA . ASN A 1 95 ? 0.118 -6.648 -6.254 1 98.75 95 ASN A CA 1
ATOM 730 C C . ASN A 1 95 ? 0.474 -6.199 -7.668 1 98.75 95 ASN A C 1
ATOM 732 O O . ASN A 1 95 ? 1.458 -6.664 -8.242 1 98.75 95 ASN A O 1
ATOM 736 N N . SER A 1 96 ? -0.196 -5.285 -8.211 1 98.62 96 SER A N 1
ATOM 737 C CA . SER A 1 96 ? -0.167 -4.996 -9.641 1 98.62 96 SER A CA 1
ATOM 738 C C . SER A 1 96 ? 0.83 -3.885 -9.953 1 98.62 96 SER A C 1
ATOM 740 O O . SER A 1 96 ? 1.062 -2.998 -9.133 1 98.62 96 SER A O 1
ATOM 742 N N . ILE A 1 97 ? 1.388 -3.98 -11.102 1 98.62 97 ILE A N 1
ATOM 743 C CA . ILE A 1 97 ? 2.209 -2.957 -11.742 1 98.62 97 ILE A CA 1
ATOM 744 C C . ILE A 1 97 ? 1.687 -2.678 -13.148 1 98.62 97 ILE A C 1
ATOM 746 O O . ILE A 1 97 ? 1.713 -3.557 -14.016 1 98.62 97 ILE A O 1
ATOM 750 N N . ILE A 1 98 ? 1.215 -1.523 -13.336 1 97 98 ILE A N 1
ATOM 751 C CA . ILE A 1 98 ? 0.756 -1.062 -14.641 1 97 98 ILE A CA 1
ATOM 752 C C . ILE A 1 98 ? 1.59 0.137 -15.086 1 97 98 ILE A C 1
ATOM 754 O O . ILE A 1 98 ? 1.634 1.16 -14.398 1 97 98 ILE A O 1
ATOM 758 N N . SER A 1 99 ? 2.234 0.063 -16.219 1 95.19 99 SER A N 1
ATOM 759 C CA . SER A 1 99 ? 3.232 1.027 -16.656 1 95.19 99 SER A CA 1
ATOM 760 C C . SER A 1 99 ? 2.625 2.416 -16.828 1 95.19 99 SER A C 1
ATOM 762 O O . SER A 1 99 ? 3.314 3.426 -16.656 1 95.19 99 SER A O 1
ATOM 764 N N . ARG A 1 100 ? 1.347 2.521 -17.094 1 94.19 100 ARG A N 1
ATOM 765 C CA . ARG A 1 100 ? 0.727 3.82 -17.344 1 94.19 100 ARG A CA 1
ATOM 766 C C . ARG A 1 100 ? 0.065 4.355 -16.078 1 94.19 100 ARG A C 1
ATOM 768 O O . ARG A 1 100 ? -0.531 5.434 -16.094 1 94.19 100 ARG A O 1
ATOM 775 N N . ASP A 1 101 ? 0.154 3.627 -15.016 1 97.19 101 ASP A N 1
ATOM 776 C CA . ASP A 1 101 ? -0.438 4.02 -13.734 1 97.19 101 ASP A CA 1
ATOM 777 C C . ASP A 1 101 ? 0.513 4.91 -12.945 1 97.19 101 ASP A C 1
ATOM 779 O O . ASP A 1 101 ? 1.49 4.43 -12.367 1 97.19 101 ASP A O 1
ATOM 783 N N . PRO A 1 102 ? 0.249 6.215 -12.82 1 97.31 102 PRO A N 1
ATOM 784 C CA . PRO A 1 102 ? 1.162 7.098 -12.086 1 97.31 102 PRO A CA 1
ATOM 785 C C . PRO A 1 102 ? 1.298 6.715 -10.617 1 97.31 102 PRO A C 1
ATOM 787 O O . PRO A 1 102 ? 2.328 6.988 -9.992 1 97.31 102 PRO A O 1
ATOM 790 N N . ASN A 1 103 ? 0.301 6.078 -10.07 1 98.56 103 ASN A N 1
ATOM 791 C CA . ASN A 1 103 ? 0.344 5.625 -8.688 1 98.56 103 ASN A CA 1
ATOM 792 C C . ASN A 1 103 ? 1.498 4.656 -8.445 1 98.56 103 ASN A C 1
ATOM 794 O O . ASN A 1 103 ? 2.441 4.973 -7.723 1 98.56 103 ASN A O 1
ATOM 798 N N . THR A 1 104 ? 1.57 3.592 -9.164 1 98.44 104 THR A N 1
ATOM 799 C CA . THR A 1 104 ? 2.641 2.607 -9.031 1 98.44 104 THR A CA 1
ATOM 800 C C . THR A 1 104 ? 3.961 3.174 -9.547 1 98.44 104 THR A C 1
ATOM 802 O O . THR A 1 104 ? 5.012 2.951 -8.945 1 98.44 104 THR A O 1
ATOM 805 N N . MET A 1 105 ? 3.916 3.93 -10.641 1 98.44 105 MET A N 1
ATOM 806 C CA . MET A 1 105 ? 5.145 4.426 -11.25 1 98.44 105 MET A CA 1
ATOM 807 C C . MET A 1 105 ? 5.84 5.434 -10.344 1 98.44 105 MET A C 1
ATOM 809 O O . MET A 1 105 ? 7.066 5.469 -10.273 1 98.44 105 MET A O 1
ATOM 813 N N . SER A 1 106 ? 5.066 6.281 -9.672 1 98.5 106 SER A N 1
ATOM 814 C CA . SER A 1 106 ? 5.676 7.234 -8.758 1 98.5 106 SER A CA 1
ATOM 815 C C . SER A 1 106 ? 6.383 6.52 -7.609 1 98.5 106 SER A C 1
ATOM 817 O O . SER A 1 106 ? 7.449 6.957 -7.164 1 98.5 106 SER A O 1
ATOM 819 N N . VAL A 1 107 ? 5.824 5.422 -7.145 1 98.81 107 VAL A N 1
ATOM 820 C CA . VAL A 1 107 ? 6.434 4.629 -6.082 1 98.81 107 VAL A CA 1
ATOM 821 C C . VAL A 1 107 ? 7.758 4.043 -6.566 1 98.81 107 VAL A C 1
ATOM 823 O O . VAL A 1 107 ? 8.781 4.172 -5.898 1 98.81 107 VAL A O 1
ATOM 826 N N . ILE A 1 108 ? 7.734 3.467 -7.742 1 98.81 108 ILE A N 1
ATOM 827 C CA . ILE A 1 108 ? 8.914 2.809 -8.281 1 98.81 108 ILE A CA 1
ATOM 828 C C . ILE A 1 108 ? 9.992 3.85 -8.586 1 98.81 108 ILE A C 1
ATOM 830 O O . ILE A 1 108 ? 11.156 3.674 -8.227 1 98.81 108 ILE A O 1
ATOM 834 N N . ASP A 1 109 ? 9.641 4.953 -9.195 1 98.31 109 ASP A N 1
ATOM 835 C CA . ASP A 1 109 ? 10.602 6.008 -9.516 1 98.31 109 ASP A CA 1
ATOM 836 C C . ASP A 1 109 ? 11.227 6.594 -8.258 1 98.31 109 ASP A C 1
ATOM 838 O O . ASP A 1 109 ? 12.438 6.816 -8.203 1 98.31 109 ASP A O 1
ATOM 842 N N . TYR A 1 110 ? 10.414 6.824 -7.266 1 98.38 110 TYR A N 1
ATOM 843 C CA . TYR A 1 110 ? 10.953 7.367 -6.023 1 98.38 110 TYR A CA 1
ATOM 844 C C . TYR A 1 110 ? 11.906 6.375 -5.367 1 98.38 110 TYR A C 1
ATOM 846 O O . TYR A 1 110 ? 12.992 6.754 -4.914 1 98.38 110 TYR A O 1
ATOM 854 N N . ALA A 1 111 ? 11.484 5.137 -5.301 1 98.5 111 ALA A N 1
ATOM 855 C CA . ALA A 1 111 ? 12.305 4.09 -4.691 1 98.5 111 ALA A CA 1
ATOM 856 C C . ALA A 1 111 ? 13.664 3.986 -5.371 1 98.5 111 ALA A C 1
ATOM 858 O O . ALA A 1 111 ? 14.695 3.924 -4.703 1 98.5 111 ALA A O 1
ATOM 859 N N . LEU A 1 112 ? 13.68 4.031 -6.672 1 98.19 112 LEU A N 1
ATOM 860 C CA . LEU A 1 112 ? 14.898 3.758 -7.422 1 98.19 112 LEU A CA 1
ATOM 861 C C . LEU A 1 112 ? 15.773 5.008 -7.516 1 98.19 112 LEU A C 1
ATOM 863 O O . LEU A 1 112 ? 16.984 4.934 -7.336 1 98.19 112 LEU A O 1
ATOM 867 N N . ASN A 1 113 ? 15.156 6.172 -7.691 1 96.44 113 ASN A N 1
ATOM 868 C CA . ASN A 1 113 ? 15.93 7.355 -8.062 1 96.44 113 ASN A CA 1
ATOM 869 C C . ASN A 1 113 ? 16.188 8.25 -6.852 1 96.44 113 ASN A C 1
ATOM 871 O O . ASN A 1 113 ? 17.109 9.078 -6.879 1 96.44 113 ASN A O 1
ATOM 875 N N . HIS A 1 114 ? 15.422 8.125 -5.836 1 96.25 114 HIS A N 1
ATOM 876 C CA . HIS A 1 114 ? 15.578 9.031 -4.699 1 96.25 114 HIS A CA 1
ATOM 877 C C . HIS A 1 114 ? 15.984 8.266 -3.445 1 96.25 114 HIS A C 1
ATOM 879 O O . HIS A 1 114 ? 16.688 8.805 -2.582 1 96.25 114 HIS A O 1
ATOM 885 N N . LEU A 1 115 ? 15.602 6.961 -3.363 1 97.5 115 LEU A N 1
ATOM 886 C CA . LEU A 1 115 ? 15.938 6.18 -2.18 1 97.5 115 LEU A CA 1
ATOM 887 C C . LEU A 1 115 ? 17.031 5.164 -2.496 1 97.5 115 LEU A C 1
ATOM 889 O O . LEU A 1 115 ? 17.609 4.562 -1.587 1 97.5 115 LEU A O 1
ATOM 893 N N . ASN A 1 116 ? 17.281 4.906 -3.781 1 97.31 116 ASN A N 1
ATOM 894 C CA . ASN A 1 116 ? 18.344 4.027 -4.258 1 97.31 116 ASN A CA 1
ATOM 895 C C . ASN A 1 116 ? 18.141 2.592 -3.785 1 97.31 116 ASN A C 1
ATOM 897 O O . ASN A 1 116 ? 19.094 1.935 -3.346 1 97.31 116 ASN A O 1
ATOM 901 N N . VAL A 1 117 ? 16.922 2.189 -3.816 1 97.75 117 VAL A N 1
ATOM 902 C CA . VAL A 1 117 ? 16.578 0.802 -3.518 1 97.75 117 VAL A CA 1
ATOM 903 C C . VAL A 1 117 ? 17.312 -0.128 -4.484 1 97.75 117 VAL A C 1
ATOM 905 O O . VAL A 1 117 ? 17.422 0.167 -5.676 1 97.75 117 VAL A O 1
ATOM 908 N N . SER A 1 118 ? 17.75 -1.305 -3.918 1 97.75 118 SER A N 1
ATOM 909 C CA . SER A 1 118 ? 18.516 -2.217 -4.758 1 97.75 118 SER A CA 1
ATOM 910 C C . SER A 1 118 ? 17.781 -3.539 -4.953 1 97.75 118 SER A C 1
ATOM 912 O O . SER A 1 118 ? 18.25 -4.406 -5.699 1 97.75 118 SER A O 1
ATOM 914 N N . THR A 1 119 ? 16.672 -3.703 -4.312 1 98.31 119 THR A N 1
ATOM 915 C CA . THR A 1 119 ? 15.891 -4.926 -4.434 1 98.31 119 THR A CA 1
ATOM 916 C C . THR A 1 119 ? 14.406 -4.605 -4.52 1 98.31 119 THR A C 1
ATOM 918 O O . THR A 1 119 ? 13.891 -3.795 -3.746 1 98.31 119 THR A O 1
ATOM 921 N N . ILE A 1 120 ? 13.734 -5.137 -5.508 1 98.75 120 ILE A N 1
ATOM 922 C CA . ILE A 1 120 ? 12.281 -5.109 -5.602 1 98.75 120 ILE A CA 1
ATOM 923 C C . ILE A 1 120 ? 11.727 -6.516 -5.383 1 98.75 120 ILE A C 1
ATOM 925 O O . ILE A 1 120 ? 12.188 -7.477 -6.012 1 98.75 120 ILE A O 1
ATOM 929 N N . ALA A 1 121 ? 10.844 -6.664 -4.457 1 98.81 121 ALA A N 1
ATOM 930 C CA . ALA A 1 121 ? 10.117 -7.914 -4.254 1 98.81 121 ALA A CA 1
ATOM 931 C C . ALA A 1 121 ? 8.656 -7.773 -4.66 1 98.81 121 ALA A C 1
ATOM 933 O O . ALA A 1 121 ? 7.898 -7.023 -4.035 1 98.81 121 ALA A O 1
ATOM 934 N N . ILE A 1 122 ? 8.297 -8.391 -5.703 1 98.88 122 ILE A N 1
ATOM 935 C CA . ILE A 1 122 ? 6.902 -8.484 -6.117 1 98.88 122 ILE A CA 1
ATOM 936 C C . ILE A 1 122 ? 6.266 -9.734 -5.508 1 98.88 122 ILE A C 1
ATOM 938 O O . ILE A 1 122 ? 6.668 -10.859 -5.824 1 98.88 122 ILE A O 1
ATOM 942 N N . THR A 1 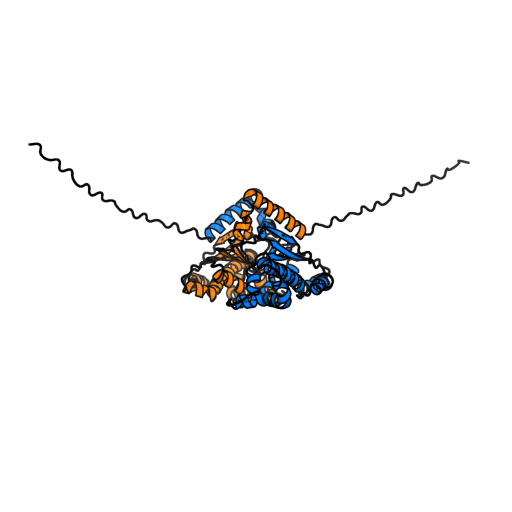123 ? 5.238 -9.539 -4.648 1 98.94 123 THR A N 1
ATOM 943 C CA . THR A 1 123 ? 4.77 -10.633 -3.811 1 98.94 123 THR A CA 1
ATOM 944 C C . THR A 1 123 ? 3.271 -10.859 -3.996 1 98.94 123 THR A C 1
ATOM 946 O O . THR A 1 123 ? 2.461 -10.039 -3.561 1 98.94 123 THR A O 1
ATOM 949 N N . GLY A 1 124 ? 2.926 -11.961 -4.656 1 98.88 124 GLY A N 1
ATOM 950 C CA . GLY A 1 124 ? 1.544 -12.422 -4.652 1 98.88 124 GLY A CA 1
ATOM 951 C C . GLY A 1 124 ? 1.177 -13.203 -3.406 1 98.88 124 GLY A C 1
ATOM 952 O O . GLY A 1 124 ? 1.99 -13.336 -2.49 1 98.88 124 GLY A O 1
ATOM 953 N N . HIS A 1 125 ? -0.035 -13.617 -3.365 1 98.88 125 HIS A N 1
ATOM 954 C CA . HIS A 1 125 ? -0.425 -14.484 -2.254 1 98.88 125 HIS A CA 1
ATOM 955 C C . HIS A 1 125 ? -1.51 -15.469 -2.676 1 98.88 125 HIS A C 1
ATOM 957 O O . HIS A 1 125 ? -2.289 -15.188 -3.588 1 98.88 125 HIS A O 1
ATOM 963 N N . SER A 1 126 ? -1.513 -16.594 -2.021 1 98.56 126 SER A N 1
ATOM 964 C CA . SER A 1 126 ? -2.535 -17.609 -2.301 1 98.56 126 SER A CA 1
ATOM 965 C C . SER A 1 126 ? -3.93 -17.078 -1.98 1 98.56 126 SER A C 1
ATOM 967 O O . SER A 1 126 ? -4.09 -16.234 -1.098 1 98.56 126 SER A O 1
ATOM 969 N N . GLN A 1 127 ? -4.934 -17.5 -2.812 1 97.62 127 GLN A N 1
ATOM 970 C CA . GLN A 1 127 ? -6.34 -17.156 -2.629 1 97.62 127 GLN A CA 1
ATOM 971 C C . GLN A 1 127 ? -6.562 -15.648 -2.744 1 97.62 127 GLN A C 1
ATOM 973 O O . GLN A 1 127 ? -7.367 -15.078 -2.008 1 97.62 127 GLN A O 1
ATOM 978 N N . CYS A 1 128 ? -5.844 -15.023 -3.58 1 98.06 128 CYS A N 1
ATOM 979 C CA . CYS A 1 128 ? -5.992 -13.594 -3.824 1 98.06 128 CYS A CA 1
ATOM 980 C C . CYS A 1 128 ? -7.34 -13.281 -4.465 1 98.06 128 CYS A C 1
ATOM 982 O O . CYS A 1 128 ? -7.633 -13.758 -5.566 1 98.06 128 CYS A O 1
ATOM 984 N N . GLY A 1 129 ? -8.141 -12.461 -3.848 1 96.56 129 GLY A N 1
ATOM 985 C CA . GLY A 1 129 ? -9.438 -12.078 -4.379 1 96.56 129 GLY A CA 1
ATOM 986 C C . GLY A 1 129 ? -9.344 -11.391 -5.73 1 96.56 129 GLY A C 1
ATOM 987 O O . GLY A 1 129 ? -10.211 -11.578 -6.586 1 96.56 129 GLY A O 1
ATOM 988 N N . GLY A 1 130 ? -8.336 -10.523 -5.945 1 97.25 130 GLY A N 1
ATOM 989 C CA . GLY A 1 130 ? -8.133 -9.875 -7.234 1 97.25 130 GLY A CA 1
ATOM 990 C C . GLY A 1 130 ? -7.898 -10.867 -8.359 1 97.25 130 GLY A C 1
ATOM 991 O O . GLY A 1 130 ? -8.453 -10.711 -9.453 1 97.25 130 GLY A O 1
ATOM 992 N N . VAL A 1 131 ? -7.09 -11.859 -8.117 1 98.31 131 VAL A N 1
ATOM 993 C CA . VAL A 1 131 ? -6.82 -12.891 -9.109 1 98.31 131 VAL A CA 1
ATOM 994 C C . VAL A 1 131 ? -8.094 -13.695 -9.375 1 98.31 131 VAL A C 1
ATOM 996 O O . VAL A 1 131 ? -8.43 -13.977 -10.523 1 98.31 131 VAL A O 1
ATOM 999 N N . LYS A 1 132 ?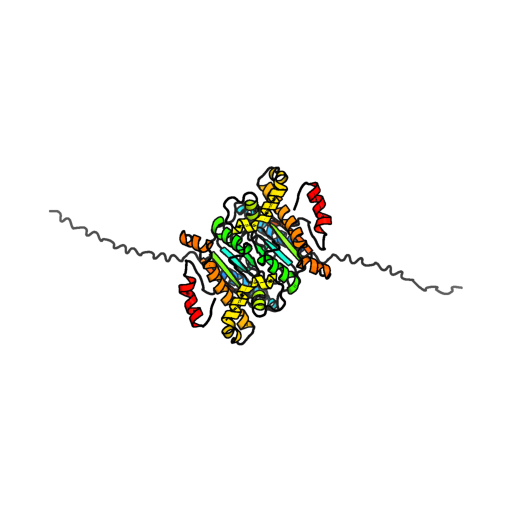 -8.789 -14.07 -8.289 1 97.12 132 LYS A N 1
ATOM 1000 C CA . LYS A 1 132 ? -10.047 -14.789 -8.445 1 97.12 132 LYS A CA 1
ATOM 1001 C C . LYS A 1 132 ? -11.031 -13.992 -9.297 1 97.12 132 LYS A C 1
ATOM 1003 O O . LYS A 1 132 ? -11.648 -14.547 -10.211 1 97.12 132 LYS A O 1
ATOM 1008 N N . ALA A 1 133 ? -11.141 -12.734 -9.008 1 96.88 133 ALA A N 1
ATOM 1009 C CA . ALA A 1 133 ? -12.047 -11.852 -9.734 1 96.88 133 ALA A CA 1
ATOM 1010 C C . ALA A 1 133 ? -11.672 -11.781 -11.211 1 96.88 133 ALA A C 1
ATOM 1012 O O . ALA A 1 133 ? -12.539 -11.656 -12.078 1 96.88 133 ALA A O 1
ATOM 1013 N N . SER A 1 134 ? -10.414 -11.859 -11.508 1 97.88 134 SER A N 1
ATOM 1014 C CA . SER A 1 134 ? -9.93 -11.75 -12.883 1 97.88 134 SER A CA 1
ATOM 1015 C C . SER A 1 134 ? -10.352 -12.961 -13.711 1 97.88 134 SER A C 1
ATOM 1017 O O . SER A 1 134 ? -10.391 -12.883 -14.945 1 97.88 134 SER A O 1
ATOM 1019 N N . MET A 1 135 ? -10.57 -14.102 -13.102 1 97.5 135 MET A N 1
ATOM 1020 C CA . MET A 1 135 ? -10.969 -15.312 -13.805 1 97.5 135 MET A CA 1
ATOM 1021 C C . MET A 1 135 ? -12.445 -15.266 -14.195 1 97.5 135 MET A C 1
ATOM 1023 O O . MET A 1 135 ? -12.867 -15.93 -15.141 1 97.5 135 MET A O 1
ATOM 1027 N N . ASN A 1 136 ? -13.211 -14.492 -13.414 1 93.94 136 ASN A N 1
ATOM 1028 C CA . ASN A 1 136 ? -14.633 -14.25 -13.672 1 93.94 136 ASN A CA 1
ATOM 1029 C C . ASN A 1 136 ? -15.047 -12.852 -13.242 1 93.94 136 ASN A C 1
ATOM 1031 O O . ASN A 1 136 ? -15.758 -12.68 -12.25 1 93.94 136 ASN A O 1
ATOM 1035 N N . PRO A 1 137 ? -14.688 -11.852 -13.969 1 88.62 137 PRO A N 1
ATOM 1036 C CA . PRO A 1 137 ? -14.914 -10.477 -13.523 1 88.62 137 PRO A CA 1
ATOM 1037 C C . PRO A 1 137 ? -16.391 -10.125 -13.406 1 88.62 137 PRO A C 1
ATOM 1039 O O . PRO A 1 137 ? -16.766 -9.25 -12.625 1 88.62 137 PRO A O 1
ATOM 1042 N N . GLY A 1 138 ? -17.281 -10.766 -14.047 1 85.94 138 GLY A N 1
ATOM 1043 C CA . GLY A 1 138 ? -18.719 -10.57 -13.914 1 85.94 138 GLY A CA 1
ATOM 1044 C C . GLY A 1 138 ? -19.109 -9.109 -13.766 1 85.94 138 GLY A C 1
ATOM 1045 O O . GLY A 1 138 ? -18.719 -8.266 -14.57 1 85.94 138 GLY A O 1
ATOM 1046 N N . GLU A 1 139 ? -19.938 -8.773 -12.594 1 89.56 139 GLU A N 1
ATOM 1047 C CA . GLU A 1 139 ? -20.531 -7.461 -12.352 1 89.56 139 GLU A CA 1
ATOM 1048 C C . GLU A 1 139 ? -19.703 -6.645 -11.367 1 89.56 139 GLU A C 1
ATOM 1050 O O . GLU A 1 139 ? -20.234 -5.902 -10.547 1 89.56 139 GLU A O 1
ATOM 1055 N N . LEU A 1 140 ? -18.453 -6.688 -11.562 1 91.81 140 LEU A N 1
ATOM 1056 C CA . LEU A 1 140 ? -17.562 -5.898 -10.727 1 91.81 140 LEU A CA 1
ATOM 1057 C C . LEU A 1 140 ? -17.625 -4.422 -11.102 1 91.81 140 LEU A C 1
ATOM 1059 O O . LEU A 1 140 ? -18.031 -4.074 -12.203 1 91.81 140 LEU A O 1
ATOM 1063 N N . GLU A 1 141 ? -17.297 -3.594 -10.148 1 93.69 141 GLU A N 1
ATOM 1064 C CA . GLU A 1 141 ? -17.156 -2.168 -10.422 1 93.69 141 GLU A CA 1
ATOM 1065 C C . GLU A 1 141 ? -16.141 -1.917 -11.539 1 93.69 141 GLU A C 1
ATOM 1067 O O . GLU A 1 141 ? -15.156 -2.65 -11.664 1 93.69 141 GLU A O 1
ATOM 1072 N N . ASP A 1 142 ? -16.375 -0.823 -12.281 1 94.75 142 ASP A N 1
ATOM 1073 C CA . ASP A 1 142 ? -15.5 -0.482 -13.406 1 94.75 142 ASP A CA 1
ATOM 1074 C C . ASP A 1 142 ? -14.062 -0.245 -12.93 1 94.75 142 ASP A C 1
ATOM 1076 O O . ASP A 1 142 ? -13.109 -0.591 -13.633 1 94.75 142 ASP A O 1
ATOM 1080 N N . SER A 1 143 ? -13.922 0.358 -11.797 1 95.38 143 SER A N 1
ATOM 1081 C CA . SER A 1 143 ? -12.586 0.618 -11.273 1 95.38 143 SER A CA 1
ATOM 1082 C C . SER A 1 143 ? -11.805 -0.68 -11.062 1 95.38 143 SER A C 1
ATOM 1084 O O . SER A 1 143 ? -10.641 -0.78 -11.445 1 95.38 143 SER A O 1
ATOM 1086 N N . ILE A 1 144 ? -12.477 -1.682 -10.547 1 97.06 144 ILE A N 1
ATOM 1087 C CA . ILE A 1 144 ? -11.844 -2.969 -10.281 1 97.06 144 ILE A CA 1
ATOM 1088 C C . ILE A 1 144 ? -11.539 -3.678 -11.602 1 97.06 144 ILE A C 1
ATOM 1090 O O . ILE A 1 144 ? -10.414 -4.129 -11.828 1 97.06 144 ILE A O 1
ATOM 1094 N N . LYS A 1 145 ? -12.539 -3.727 -12.484 1 97.19 145 LYS A N 1
ATOM 1095 C CA . LYS A 1 145 ? -12.359 -4.387 -13.773 1 97.19 145 LYS A CA 1
ATOM 1096 C C . LYS A 1 145 ? -11.188 -3.783 -14.539 1 97.19 145 LYS A C 1
ATOM 1098 O O . LYS A 1 145 ? -10.367 -4.508 -15.109 1 97.19 145 LYS A O 1
ATOM 1103 N N . THR A 1 146 ? -11.148 -2.471 -14.516 1 96.62 146 THR A N 1
ATOM 1104 C CA . THR A 1 146 ? -10.078 -1.769 -15.219 1 96.62 146 THR A CA 1
ATOM 1105 C C . THR A 1 146 ? -8.719 -2.117 -14.617 1 96.62 146 THR A C 1
ATOM 1107 O O . THR A 1 146 ? -7.758 -2.367 -15.352 1 96.62 146 THR A O 1
ATOM 1110 N N . PHE A 1 147 ? -8.664 -2.191 -13.336 1 97.81 147 PHE A N 1
ATOM 1111 C CA . PHE A 1 147 ? -7.379 -2.34 -12.672 1 97.81 147 PHE A CA 1
ATOM 1112 C C . PHE A 1 147 ? -6.871 -3.771 -12.781 1 97.81 147 PHE A C 1
ATOM 1114 O O . PHE A 1 147 ? -5.664 -4.004 -12.891 1 97.81 147 PHE A O 1
ATOM 1121 N N . ILE A 1 148 ? -7.762 -4.746 -12.859 1 98.06 148 ILE A N 1
ATOM 1122 C CA . ILE A 1 148 ? -7.328 -6.141 -12.883 1 98.06 148 ILE A CA 1
ATOM 1123 C C . ILE A 1 148 ? -7.293 -6.648 -14.32 1 98.06 148 ILE A C 1
ATOM 1125 O O . ILE A 1 148 ? -7.004 -7.82 -14.57 1 98.06 148 ILE A O 1
ATOM 1129 N N . LYS A 1 149 ? -7.551 -5.801 -15.273 1 98 149 LYS A N 1
ATOM 1130 C CA . LYS A 1 149 ? -7.637 -6.168 -16.688 1 98 149 LYS A CA 1
ATOM 1131 C C . LYS A 1 149 ? -6.383 -6.914 -17.141 1 98 149 LYS A C 1
ATOM 1133 O O . LYS A 1 149 ? -6.473 -7.906 -17.859 1 98 149 LYS A O 1
ATOM 1138 N N . PRO A 1 150 ? -5.188 -6.488 -16.75 1 98.5 150 PRO A N 1
ATOM 1139 C CA . PRO A 1 150 ? -4.004 -7.242 -17.172 1 98.5 150 PRO A CA 1
ATOM 1140 C C . PRO A 1 150 ? -4.012 -8.688 -16.672 1 98.5 150 PRO A C 1
ATOM 1142 O O . PRO A 1 150 ? -3.516 -9.578 -17.375 1 98.5 150 PRO A O 1
ATOM 1145 N N . ILE A 1 151 ? -4.52 -8.953 -15.484 1 98.75 151 ILE A N 1
ATOM 1146 C CA . ILE A 1 151 ? -4.598 -10.305 -14.961 1 98.75 151 ILE A CA 1
ATOM 1147 C C . ILE A 1 151 ? -5.648 -11.102 -15.727 1 98.75 151 ILE A C 1
ATOM 1149 O O . ILE A 1 151 ? -5.445 -12.281 -16.031 1 98.75 151 ILE A O 1
ATOM 1153 N N . THR A 1 152 ? -6.77 -10.445 -16.047 1 98.62 152 THR A N 1
ATOM 1154 C CA . THR A 1 152 ? -7.812 -11.07 -16.859 1 98.62 152 THR A CA 1
ATOM 1155 C C . THR A 1 152 ? -7.262 -11.5 -18.219 1 98.62 152 THR A C 1
ATOM 1157 O O . THR A 1 152 ? -7.531 -12.609 -18.672 1 98.62 152 THR A O 1
ATOM 1160 N N . LYS A 1 153 ? -6.535 -10.602 -18.828 1 98.56 153 LYS A N 1
ATOM 1161 C CA . LYS A 1 153 ? -5.922 -10.922 -20.109 1 98.56 153 LYS A CA 1
ATOM 1162 C C . LYS A 1 153 ? -4.961 -12.102 -19.984 1 98.56 153 LYS A C 1
ATOM 1164 O O . LYS A 1 153 ? -4.91 -12.969 -20.844 1 98.56 153 LYS A O 1
ATOM 1169 N N . LEU A 1 154 ? -4.188 -12.125 -18.906 1 98.75 154 LEU A N 1
ATOM 1170 C CA . LEU A 1 154 ? -3.264 -13.227 -18.641 1 98.75 154 LEU A CA 1
ATOM 1171 C C . LEU A 1 154 ? -4.012 -14.547 -18.547 1 98.75 154 LEU A C 1
ATOM 1173 O O . LEU A 1 154 ? -3.588 -15.555 -19.125 1 98.75 154 LEU A O 1
ATOM 1177 N N . TYR A 1 155 ? -5.105 -14.562 -17.812 1 98.69 155 TYR A N 1
ATOM 1178 C CA . TYR A 1 155 ? -5.941 -15.75 -17.688 1 98.69 155 TYR A CA 1
ATOM 1179 C C . TYR A 1 155 ? -6.445 -16.203 -19.047 1 98.69 155 TYR A C 1
ATOM 1181 O O . TYR A 1 155 ? -6.324 -17.391 -19.391 1 98.69 155 TYR A O 1
ATOM 1189 N N . ARG A 1 156 ? -6.949 -15.281 -19.797 1 98.31 156 ARG A N 1
ATOM 1190 C CA . ARG A 1 156 ? -7.535 -15.609 -21.094 1 98.31 156 ARG A CA 1
ATOM 1191 C C . ARG A 1 156 ? -6.488 -16.188 -22.047 1 98.31 156 ARG A C 1
ATOM 1193 O O . ARG A 1 156 ? -6.766 -17.141 -22.766 1 98.31 156 ARG A O 1
ATOM 1200 N N . LYS A 1 157 ? -5.328 -15.617 -22.031 1 98.19 157 LYS A N 1
ATOM 1201 C CA . LYS A 1 157 ? -4.238 -16.078 -22.891 1 98.19 157 LYS A CA 1
ATOM 1202 C C . LYS A 1 157 ? -3.844 -17.516 -22.531 1 98.19 157 LYS A C 1
ATOM 1204 O O . LYS A 1 157 ? -3.336 -18.25 -23.391 1 98.19 157 LYS A O 1
ATOM 1209 N N . ASN A 1 158 ? -4.055 -17.922 -21.281 1 98.56 158 ASN A N 1
ATOM 1210 C CA . ASN A 1 158 ? -3.607 -19.219 -20.812 1 98.56 158 ASN A CA 1
ATOM 1211 C C . ASN A 1 158 ? -4.777 -20.094 -20.359 1 98.56 158 ASN A C 1
ATOM 1213 O O . ASN A 1 158 ? -4.605 -20.984 -19.516 1 98.56 158 ASN A O 1
ATOM 1217 N N . LYS A 1 159 ? -5.941 -19.766 -20.828 1 98 159 LYS A N 1
ATOM 1218 C CA . LYS A 1 159 ? -7.195 -20.328 -20.344 1 98 159 LYS A CA 1
ATOM 1219 C C . LYS A 1 159 ? -7.215 -21.844 -20.5 1 98 159 LYS A C 1
ATOM 1221 O O . LYS A 1 159 ? -7.625 -22.562 -19.594 1 98 159 LYS A O 1
ATOM 1226 N N . LYS A 1 160 ? -6.777 -22.359 -21.625 1 97.25 160 LYS A N 1
ATOM 1227 C CA . LYS A 1 160 ? -6.805 -23.797 -21.906 1 97.25 160 LYS A CA 1
ATOM 1228 C C . LYS A 1 160 ? -6.016 -24.578 -20.859 1 97.25 160 LYS A C 1
ATOM 1230 O O . LYS A 1 160 ? -6.5 -25.562 -20.312 1 97.25 160 LYS A O 1
ATOM 1235 N N . TYR A 1 161 ? -4.797 -24.078 -20.562 1 97.62 161 TYR A N 1
ATOM 1236 C CA . TYR A 1 161 ? -3.961 -24.75 -19.578 1 97.62 161 TYR A CA 1
ATOM 1237 C C . TYR A 1 161 ? -4.555 -24.609 -18.172 1 97.62 161 TYR A C 1
ATOM 1239 O O . TYR A 1 161 ? -4.711 -25.609 -17.469 1 97.62 161 TYR A O 1
ATOM 1247 N N . ILE A 1 162 ? -4.914 -23.406 -17.797 1 98.31 162 ILE A N 1
ATOM 1248 C CA . ILE A 1 162 ? -5.375 -23.125 -16.438 1 98.31 162 ILE A CA 1
ATOM 1249 C C . ILE A 1 162 ? -6.656 -23.906 -16.156 1 98.31 162 ILE A C 1
ATOM 1251 O O . ILE A 1 162 ? -6.789 -24.531 -15.109 1 98.31 162 ILE A O 1
ATOM 1255 N N . ASP A 1 163 ? -7.535 -23.953 -17.125 1 97.81 163 ASP A N 1
ATOM 1256 C CA . ASP A 1 163 ? -8.828 -24.609 -16.922 1 97.81 163 ASP A CA 1
ATOM 1257 C C . ASP A 1 163 ? -8.672 -26.141 -16.922 1 97.81 163 ASP A C 1
ATOM 1259 O O . ASP A 1 163 ? -9.594 -26.859 -16.516 1 97.81 163 ASP A O 1
ATOM 1263 N N . SER A 1 164 ? -7.586 -26.672 -17.391 1 97.75 164 SER A N 1
ATOM 1264 C CA . SER A 1 164 ? -7.352 -28.109 -17.391 1 97.75 164 SER A CA 1
ATOM 1265 C C . SER A 1 164 ? -6.918 -28.609 -16.016 1 97.75 164 SER A C 1
ATOM 1267 O O . SER A 1 164 ? -6.926 -29.812 -15.75 1 97.75 164 SER A O 1
ATOM 1269 N N . LEU A 1 165 ? -6.465 -27.641 -15.117 1 97.81 165 LEU A N 1
ATOM 1270 C CA . LEU A 1 165 ? -6.082 -28.031 -13.766 1 97.81 165 LEU A CA 1
ATOM 1271 C C . LEU A 1 165 ? -7.293 -28.531 -12.977 1 97.81 165 LEU A C 1
ATOM 1273 O O . LEU A 1 165 ? -8.406 -28.031 -13.156 1 97.81 165 LEU A O 1
ATOM 1277 N N . PRO A 1 166 ? -7.16 -29.438 -12.062 1 97.69 166 PRO A N 1
ATOM 1278 C CA . PRO A 1 166 ? -8.266 -30.234 -11.531 1 97.69 166 PRO A CA 1
ATOM 1279 C C . PRO A 1 166 ? -9.156 -29.438 -10.57 1 97.69 166 PRO A C 1
ATOM 1281 O O . PRO A 1 166 ? -10.359 -29.719 -10.477 1 97.69 166 PRO A O 1
ATOM 1284 N N . THR A 1 167 ? -8.547 -28.531 -9.773 1 97.69 167 THR A N 1
ATOM 1285 C CA . THR A 1 167 ? -9.344 -27.844 -8.766 1 97.69 167 THR A CA 1
ATOM 1286 C C . THR A 1 167 ? -9.289 -26.328 -8.961 1 97.69 167 THR A C 1
ATOM 1288 O O . THR A 1 167 ? -8.344 -25.812 -9.547 1 97.69 167 THR A O 1
ATOM 1291 N N . ASP A 1 168 ? -10.336 -25.625 -8.445 1 96.25 168 ASP A N 1
ATOM 1292 C CA . ASP A 1 168 ? -10.359 -24.172 -8.484 1 96.25 168 ASP A CA 1
ATOM 1293 C C . ASP A 1 168 ? -9.156 -23.578 -7.754 1 96.25 168 ASP A C 1
ATOM 1295 O O . ASP A 1 168 ? -8.586 -22.562 -8.188 1 96.25 168 ASP A O 1
ATOM 1299 N N . GLN A 1 169 ? -8.773 -24.203 -6.707 1 96.06 169 GLN A N 1
ATOM 1300 C CA . GLN A 1 169 ? -7.637 -23.75 -5.918 1 96.06 169 GLN A CA 1
ATOM 1301 C C . GLN A 1 169 ? -6.344 -23.828 -6.723 1 96.06 169 GLN A C 1
ATOM 1303 O O . GLN A 1 169 ? -5.527 -22.891 -6.688 1 96.06 169 GLN A O 1
ATOM 1308 N N . GLU A 1 170 ? -6.172 -24.922 -7.414 1 98 170 GLU A N 1
ATOM 1309 C CA . GLU A 1 170 ? -4.98 -25.094 -8.242 1 98 170 GLU A CA 1
ATOM 1310 C C . GLU A 1 170 ? -4.957 -24.094 -9.383 1 98 170 GLU A C 1
ATOM 1312 O O . GLU A 1 170 ? -3.896 -23.562 -9.734 1 98 170 GLU A O 1
ATOM 1317 N N . ARG A 1 171 ? -6.117 -23.859 -9.969 1 98.56 171 ARG A N 1
ATOM 1318 C CA . ARG A 1 171 ? -6.23 -22.891 -11.055 1 98.56 171 ARG A CA 1
ATOM 1319 C C . ARG A 1 171 ? -5.867 -21.484 -10.578 1 98.56 171 ARG A C 1
ATOM 1321 O O . ARG A 1 171 ? -5.062 -20.797 -11.211 1 98.56 171 ARG A O 1
ATOM 1328 N N . GLN A 1 172 ? -6.402 -21.094 -9.461 1 98.31 172 GLN A N 1
ATOM 1329 C CA . GLN A 1 172 ? -6.129 -19.766 -8.906 1 98.31 172 GLN A CA 1
ATOM 1330 C C . GLN A 1 172 ? -4.664 -19.641 -8.5 1 98.31 172 GLN A C 1
ATOM 1332 O O . GLN A 1 172 ? -4.023 -18.625 -8.781 1 98.31 172 GLN A O 1
ATOM 1337 N N . GLN A 1 173 ? -4.164 -20.688 -7.852 1 98.31 173 GLN A N 1
ATOM 1338 C CA . GLN A 1 173 ? -2.771 -20.656 -7.418 1 98.31 173 GLN A CA 1
ATOM 1339 C C . GLN A 1 173 ? -1.827 -20.531 -8.609 1 98.31 173 GLN A C 1
ATOM 1341 O O . GLN A 1 173 ? -0.848 -19.781 -8.555 1 98.31 173 GLN A O 1
ATOM 1346 N N . PHE A 1 174 ? -2.123 -21.328 -9.578 1 98.62 174 PHE A N 1
ATOM 1347 C CA . PHE A 1 174 ? -1.303 -21.25 -10.781 1 98.62 174 PHE A CA 1
ATOM 1348 C C . PHE A 1 174 ? -1.312 -19.844 -11.352 1 98.62 174 PHE A C 1
ATOM 1350 O O . PHE A 1 174 ? -0.262 -19.297 -11.719 1 98.62 174 PHE A O 1
ATOM 1357 N N . LEU A 1 175 ? -2.469 -19.172 -11.477 1 98.81 175 LEU A N 1
ATOM 1358 C CA . LEU A 1 175 ? -2.582 -17.828 -12.039 1 98.81 175 LEU A CA 1
ATOM 1359 C C . LEU A 1 175 ? -1.896 -16.812 -11.141 1 98.81 175 LEU A C 1
ATOM 1361 O O . LEU A 1 175 ? -1.314 -15.836 -11.641 1 98.81 175 LEU A O 1
ATOM 1365 N N . VAL A 1 176 ? -1.932 -16.984 -9.828 1 98.88 176 VAL A N 1
ATOM 1366 C CA . VAL A 1 176 ? -1.203 -16.125 -8.898 1 98.88 176 VAL A CA 1
ATOM 1367 C C . VAL A 1 176 ? 0.285 -16.141 -9.242 1 98.88 176 VAL A C 1
ATOM 1369 O O . VAL A 1 176 ? 0.902 -15.086 -9.398 1 98.88 176 VAL A O 1
ATOM 1372 N N . GLU A 1 177 ? 0.822 -17.344 -9.375 1 98.81 177 GLU A N 1
ATOM 1373 C CA . GLU A 1 177 ? 2.246 -17.469 -9.664 1 98.81 177 GLU A CA 1
ATOM 1374 C C . GLU A 1 177 ? 2.586 -16.922 -11.047 1 98.81 177 GLU A C 1
ATOM 1376 O O . GLU A 1 177 ? 3.596 -16.234 -11.211 1 98.81 177 GLU A O 1
ATOM 1381 N N . LEU A 1 178 ? 1.757 -17.219 -11.992 1 98.81 178 LEU A N 1
ATOM 1382 C CA . LEU A 1 178 ? 1.983 -16.719 -13.344 1 98.81 178 LEU A CA 1
ATOM 1383 C C . LEU A 1 178 ? 1.937 -15.195 -13.375 1 98.81 178 LEU A C 1
ATOM 1385 O O . LEU A 1 178 ? 2.707 -14.562 -14.102 1 98.81 178 LEU A O 1
ATOM 1389 N N . ASN A 1 179 ? 0.98 -14.609 -12.656 1 98.88 179 ASN A N 1
ATOM 1390 C CA . ASN A 1 179 ? 0.879 -13.156 -12.578 1 98.88 179 ASN A CA 1
ATOM 1391 C C . ASN A 1 179 ? 2.139 -12.539 -11.977 1 98.88 179 ASN A C 1
ATOM 1393 O O . ASN A 1 179 ? 2.602 -11.492 -12.438 1 98.88 179 ASN A O 1
ATOM 1397 N N . VAL A 1 180 ? 2.678 -13.164 -10.953 1 98.88 180 VAL A N 1
ATOM 1398 C CA . VAL A 1 180 ? 3.914 -12.664 -10.352 1 98.88 180 VAL A CA 1
ATOM 1399 C C . VAL A 1 180 ? 5.039 -12.711 -11.383 1 98.88 180 VAL A C 1
ATOM 1401 O O . VAL A 1 180 ? 5.805 -11.75 -11.523 1 98.88 180 VAL A O 1
ATOM 1404 N N . LYS A 1 181 ? 5.172 -13.812 -12.094 1 98.62 181 LYS A N 1
ATOM 1405 C CA . LYS A 1 181 ? 6.18 -13.914 -13.141 1 98.62 181 LYS A CA 1
ATOM 1406 C C . LYS A 1 181 ? 6 -12.82 -14.195 1 98.62 181 LYS A C 1
ATOM 1408 O O . LYS A 1 181 ? 6.969 -12.188 -14.617 1 98.62 181 LYS A O 1
ATOM 1413 N N . ARG A 1 182 ? 4.781 -12.602 -14.625 1 98.69 182 ARG A N 1
ATOM 1414 C CA . ARG A 1 182 ? 4.484 -11.539 -15.57 1 98.69 182 ARG A CA 1
ATOM 1415 C C . ARG A 1 182 ? 4.93 -10.18 -15.031 1 98.69 182 ARG A C 1
ATOM 1417 O O . ARG A 1 182 ? 5.52 -9.383 -15.758 1 98.69 182 ARG A O 1
ATOM 1424 N N . LEU A 1 183 ? 4.641 -9.969 -13.797 1 98.81 183 LEU A N 1
ATOM 1425 C CA . LEU A 1 183 ? 4.938 -8.672 -13.195 1 98.81 183 LEU A CA 1
ATOM 1426 C C . LEU A 1 183 ? 6.441 -8.461 -13.062 1 98.81 183 LEU A C 1
ATOM 1428 O O . LEU A 1 183 ? 6.93 -7.34 -13.195 1 98.81 183 LEU A O 1
ATOM 1432 N N . VAL A 1 184 ? 7.191 -9.531 -12.773 1 98.62 184 VAL A N 1
ATOM 1433 C CA . VAL A 1 184 ? 8.648 -9.438 -12.781 1 98.62 184 VAL A CA 1
ATOM 1434 C C . VAL A 1 184 ? 9.125 -9.008 -14.164 1 98.62 184 VAL A C 1
ATOM 1436 O O . VAL A 1 184 ? 9.984 -8.125 -14.289 1 98.62 184 VAL A O 1
ATOM 1439 N N . ARG A 1 185 ? 8.57 -9.57 -15.172 1 98.38 185 ARG A N 1
ATOM 1440 C CA . ARG A 1 185 ? 8.922 -9.203 -16.547 1 98.38 185 ARG A CA 1
ATOM 1441 C C . ARG A 1 185 ? 8.547 -7.754 -16.828 1 98.38 185 ARG A C 1
ATOM 1443 O O . ARG A 1 185 ? 9.359 -6.996 -17.375 1 98.38 185 ARG A O 1
ATOM 1450 N N . VAL A 1 186 ? 7.344 -7.395 -16.484 1 98.31 186 VAL A N 1
ATOM 1451 C CA . VAL A 1 186 ? 6.855 -6.035 -16.719 1 98.31 186 VAL A CA 1
ATOM 1452 C C . VAL A 1 186 ? 7.773 -5.035 -16.016 1 98.31 186 VAL A C 1
ATOM 1454 O O . VAL A 1 186 ? 8.203 -4.047 -16.625 1 98.31 186 VAL A O 1
ATOM 1457 N N . ALA A 1 187 ? 8.062 -5.301 -14.758 1 98.62 187 ALA A N 1
ATOM 1458 C CA . ALA A 1 187 ? 8.922 -4.406 -13.992 1 98.62 187 ALA A CA 1
ATOM 1459 C C . ALA A 1 187 ? 10.297 -4.273 -14.641 1 98.62 187 ALA A C 1
ATOM 1461 O O . ALA A 1 187 ? 10.867 -3.184 -14.68 1 98.62 187 ALA A O 1
ATOM 1462 N N . SER A 1 188 ? 10.82 -5.363 -15.156 1 98.06 188 SER A N 1
ATOM 1463 C CA . SER A 1 188 ? 12.156 -5.383 -15.75 1 98.06 188 SER A CA 1
ATOM 1464 C C . SER A 1 188 ? 12.203 -4.539 -17.016 1 98.06 188 SER A C 1
ATOM 1466 O O . SER A 1 188 ? 13.289 -4.188 -17.5 1 98.06 188 SER A O 1
ATOM 1468 N N . LYS A 1 189 ? 11.078 -4.188 -17.562 1 97.69 189 LYS A N 1
ATOM 1469 C CA . LYS A 1 189 ? 11.031 -3.459 -18.828 1 97.69 189 LYS A CA 1
ATOM 1470 C C . LYS A 1 189 ? 10.719 -1.983 -18.594 1 97.69 189 LYS A C 1
ATOM 1472 O O . LYS A 1 189 ? 10.656 -1.201 -19.547 1 97.69 189 LYS A O 1
ATOM 1477 N N . LEU A 1 190 ? 10.484 -1.632 -17.391 1 97.88 190 LEU A N 1
ATOM 1478 C CA . LEU A 1 190 ? 10.227 -0.228 -17.078 1 97.88 190 LEU A CA 1
ATOM 1479 C C . LEU A 1 190 ? 11.477 0.616 -17.328 1 97.88 190 LEU A C 1
ATOM 1481 O O . LEU A 1 190 ? 12.594 0.177 -17.062 1 97.88 190 LEU A O 1
ATOM 1485 N N . GLN A 1 191 ? 11.281 1.831 -17.75 1 96.31 191 GLN A N 1
ATOM 1486 C CA . GLN A 1 191 ? 12.391 2.707 -18.109 1 96.31 191 GLN A CA 1
ATOM 1487 C C . GLN A 1 191 ? 13.289 2.977 -16.906 1 96.31 191 GLN A C 1
ATOM 1489 O O . GLN A 1 191 ? 14.516 2.945 -17.031 1 96.31 191 GLN A O 1
ATOM 1494 N N . SER A 1 192 ? 12.719 3.25 -15.781 1 96.38 192 SER A N 1
ATOM 1495 C CA . SER A 1 192 ? 13.5 3.533 -14.586 1 96.38 192 SER A CA 1
ATOM 1496 C C . SER A 1 192 ? 14.391 2.357 -14.219 1 96.38 192 SER A C 1
ATOM 1498 O O . SER A 1 192 ? 15.516 2.549 -13.75 1 96.38 192 SER A O 1
ATOM 1500 N N . VAL A 1 193 ? 13.93 1.163 -14.391 1 97.81 193 VAL A N 1
ATOM 1501 C CA . VAL A 1 193 ? 14.68 -0.049 -14.094 1 97.81 193 VAL A CA 1
ATOM 1502 C C . VAL A 1 193 ? 15.812 -0.22 -15.109 1 97.81 193 VAL A C 1
ATOM 1504 O O . VAL A 1 193 ? 16.969 -0.427 -14.734 1 97.81 193 VAL A O 1
ATOM 1507 N N . LYS A 1 194 ? 15.484 -0.062 -16.375 1 97.5 194 LYS A N 1
ATOM 1508 C CA . LYS A 1 194 ? 16.484 -0.16 -17.422 1 97.5 194 LYS A CA 1
ATOM 1509 C C . LYS A 1 194 ? 17.594 0.875 -17.234 1 97.5 194 LYS A C 1
ATOM 1511 O O . LYS A 1 194 ? 18.781 0.57 -17.406 1 97.5 194 LYS A O 1
ATOM 1516 N N . ASP A 1 195 ? 17.203 2.086 -16.906 1 96.81 195 ASP A N 1
ATOM 1517 C CA . ASP A 1 195 ? 18.156 3.158 -16.688 1 96.81 195 ASP A CA 1
ATOM 1518 C C . ASP A 1 195 ? 19.125 2.807 -15.547 1 96.81 195 ASP A C 1
ATOM 1520 O O . ASP A 1 195 ? 20.328 3.074 -15.633 1 96.81 195 ASP A O 1
ATOM 1524 N N . ARG A 1 196 ? 18.562 2.273 -14.523 1 96.44 196 ARG A N 1
ATOM 1525 C CA . ARG A 1 196 ? 19.391 1.875 -13.383 1 96.44 196 ARG A CA 1
ATOM 1526 C C . ARG A 1 196 ? 20.453 0.865 -13.797 1 96.44 196 ARG A C 1
ATOM 1528 O O . ARG A 1 196 ? 21.625 1.008 -13.445 1 96.44 196 ARG A O 1
ATOM 1535 N N . TRP A 1 197 ? 20.094 -0.126 -14.523 1 96.88 197 TRP A N 1
ATOM 1536 C CA . TRP A 1 197 ? 21.031 -1.15 -14.984 1 96.88 197 TRP A CA 1
ATOM 1537 C C . TRP A 1 197 ? 22.047 -0.566 -15.969 1 96.88 197 TRP A C 1
ATOM 1539 O O . TRP A 1 197 ? 23.219 -0.911 -15.93 1 96.88 197 TRP A O 1
ATOM 1549 N N . ARG A 1 198 ? 21.578 0.307 -16.766 1 97 198 ARG A N 1
ATOM 1550 C CA . ARG A 1 198 ? 22.453 0.949 -17.734 1 97 198 ARG A CA 1
ATOM 1551 C C . ARG A 1 198 ? 23.562 1.738 -17.031 1 97 198 ARG A C 1
ATOM 1553 O O . ARG A 1 198 ? 24.688 1.782 -17.5 1 97 198 ARG A O 1
ATOM 1560 N N . LYS A 1 199 ? 23.25 2.305 -15.938 1 96.56 199 LYS A N 1
ATOM 1561 C CA . LYS A 1 199 ? 24.203 3.102 -15.172 1 96.56 199 LYS A CA 1
ATOM 1562 C C . LYS A 1 199 ? 25.109 2.211 -14.328 1 96.56 199 LYS A C 1
ATOM 1564 O O . LYS A 1 199 ? 25.969 2.705 -13.594 1 96.56 199 LYS A O 1
ATOM 1569 N N . GLY A 1 200 ? 24.875 0.951 -14.289 1 96.12 200 GLY A N 1
ATOM 1570 C CA . GLY A 1 200 ? 25.688 0.011 -13.539 1 96.12 200 GLY A CA 1
ATOM 1571 C C . GLY A 1 200 ? 25.328 -0.055 -12.07 1 96.12 200 GLY A C 1
ATOM 1572 O O . GLY A 1 200 ? 26.125 -0.53 -11.25 1 96.12 200 GLY A O 1
ATOM 1573 N N . LEU A 1 201 ? 24.188 0.479 -11.75 1 95.81 201 LEU A N 1
ATOM 1574 C CA . LEU A 1 201 ? 23.734 0.459 -10.367 1 95.81 201 LEU A CA 1
ATOM 1575 C C . LEU A 1 201 ? 23.031 -0.854 -10.039 1 95.81 201 LEU A C 1
ATOM 1577 O O . LEU A 1 201 ? 22.297 -1.394 -10.875 1 95.81 201 LEU A O 1
ATOM 1581 N N . PRO A 1 202 ? 23.234 -1.381 -8.82 1 95.69 202 PRO A N 1
ATOM 1582 C CA . PRO A 1 202 ? 22.625 -2.66 -8.445 1 95.69 202 PRO A CA 1
ATOM 1583 C C . PRO A 1 202 ? 21.109 -2.576 -8.32 1 95.69 202 PRO A C 1
ATOM 1585 O O . PRO A 1 202 ? 20.578 -1.623 -7.738 1 95.69 202 PRO A O 1
ATOM 1588 N N . LEU A 1 203 ? 20.438 -3.584 -8.945 1 97.88 203 LEU A N 1
ATOM 1589 C CA . LEU A 1 203 ? 19 -3.752 -8.805 1 97.88 203 LEU A CA 1
ATOM 1590 C C . LEU A 1 203 ? 18.578 -5.176 -9.156 1 97.88 203 LEU A C 1
ATOM 1592 O O . LEU A 1 203 ? 18.906 -5.672 -10.234 1 97.88 203 LEU A O 1
ATOM 1596 N N . ALA A 1 204 ? 17.984 -5.836 -8.188 1 98.19 204 ALA A N 1
ATOM 1597 C CA . ALA A 1 204 ? 17.422 -7.164 -8.398 1 98.19 204 ALA A CA 1
ATOM 1598 C C . ALA A 1 204 ? 15.906 -7.148 -8.219 1 98.19 204 ALA A C 1
ATOM 1600 O O . ALA A 1 204 ? 15.383 -6.484 -7.32 1 98.19 204 ALA A O 1
ATOM 1601 N N . ILE A 1 205 ? 15.195 -7.828 -9.094 1 98.62 205 ILE A N 1
ATOM 1602 C CA . ILE A 1 205 ? 13.75 -7.988 -9 1 98.62 205 ILE A CA 1
ATOM 1603 C C . ILE A 1 205 ? 13.414 -9.445 -8.703 1 98.62 205 ILE A C 1
ATOM 1605 O O . ILE A 1 205 ? 13.836 -10.352 -9.43 1 98.62 205 ILE A O 1
ATOM 1609 N N . TYR A 1 206 ? 12.703 -9.672 -7.609 1 98.56 206 TYR A N 1
ATOM 1610 C CA . TYR A 1 206 ? 12.312 -11.008 -7.176 1 98.56 206 TYR A CA 1
ATOM 1611 C C . TYR A 1 206 ? 10.805 -11.203 -7.285 1 98.56 206 TYR A C 1
ATOM 1613 O O . TYR A 1 206 ? 10.039 -10.258 -7.082 1 98.56 206 TYR A O 1
ATOM 1621 N N . GLY A 1 207 ? 10.398 -12.398 -7.637 1 98.75 207 GLY A N 1
ATOM 1622 C CA . GLY A 1 207 ? 9.016 -12.836 -7.539 1 98.75 207 GLY A CA 1
ATOM 1623 C C . GLY A 1 207 ? 8.766 -13.781 -6.375 1 98.75 207 GLY A C 1
ATOM 1624 O O . GLY A 1 207 ? 9.398 -14.828 -6.273 1 98.75 207 GLY A O 1
ATOM 1625 N N . LEU A 1 208 ? 7.844 -13.383 -5.473 1 98.88 208 LEU A N 1
ATOM 1626 C CA . LEU A 1 208 ? 7.52 -14.172 -4.289 1 98.88 208 LEU A CA 1
ATOM 1627 C C . LEU A 1 208 ? 6.023 -14.453 -4.211 1 98.88 208 LEU A C 1
ATOM 1629 O O . LEU A 1 208 ? 5.223 -13.734 -4.809 1 98.88 208 LEU A O 1
ATOM 1633 N N . VAL A 1 209 ? 5.68 -15.539 -3.498 1 98.88 209 VAL A N 1
ATOM 1634 C CA . VAL A 1 209 ? 4.285 -15.812 -3.176 1 98.88 209 VAL A CA 1
ATOM 1635 C C . VAL A 1 209 ? 4.152 -16.141 -1.689 1 98.88 209 VAL A C 1
ATOM 1637 O O . VAL A 1 209 ? 4.871 -16.984 -1.167 1 98.88 209 VAL A O 1
ATOM 1640 N N . TYR A 1 210 ? 3.324 -15.398 -1.006 1 98.81 210 TYR A N 1
ATOM 1641 C CA . TYR A 1 210 ? 2.949 -15.664 0.379 1 98.81 210 TYR A CA 1
ATOM 1642 C C . TYR A 1 210 ? 1.784 -16.641 0.451 1 98.81 210 TYR A C 1
ATOM 1644 O O . TYR A 1 210 ? 0.738 -16.422 -0.161 1 98.81 210 TYR A O 1
ATOM 1652 N N . LYS A 1 211 ? 1.943 -17.719 1.136 1 98.69 211 LYS A N 1
ATOM 1653 C CA . LYS A 1 211 ? 0.878 -18.703 1.285 1 98.69 211 LYS A CA 1
ATOM 1654 C C . LYS A 1 211 ? 0.045 -18.422 2.535 1 98.69 211 LYS A C 1
ATOM 1656 O O . LYS A 1 211 ? 0.549 -18.516 3.656 1 98.69 211 LYS A O 1
ATOM 1661 N N . LEU A 1 212 ? -1.21 -18.188 2.287 1 98.38 212 LEU A N 1
ATOM 1662 C CA . LEU A 1 212 ? -2.113 -17.922 3.404 1 98.38 212 LEU A CA 1
ATOM 1663 C C . LEU A 1 212 ? -2.291 -19.172 4.262 1 98.38 212 LEU A C 1
ATOM 1665 O O . LEU A 1 212 ? -2.572 -19.078 5.457 1 98.38 212 LEU A O 1
ATOM 1669 N N . GLU A 1 213 ? -2.121 -20.328 3.695 1 97.75 213 GLU A N 1
ATOM 1670 C CA . GLU A 1 213 ? -2.395 -21.625 4.312 1 97.75 213 GLU A CA 1
ATOM 1671 C C . GLU A 1 213 ? -1.502 -21.844 5.527 1 97.75 213 GLU A C 1
ATOM 1673 O O . GLU A 1 213 ? -1.923 -22.469 6.504 1 97.75 213 GLU A O 1
ATOM 1678 N N . ASP A 1 214 ? -0.315 -21.328 5.43 1 98 214 ASP A N 1
ATOM 1679 C CA . ASP A 1 214 ? 0.611 -21.656 6.512 1 98 214 ASP A CA 1
ATOM 1680 C C . ASP A 1 214 ? 1.544 -20.484 6.801 1 98 214 ASP A C 1
ATOM 1682 O O . ASP A 1 214 ? 2.43 -20.578 7.652 1 98 214 ASP A O 1
ATOM 1686 N N . GLY A 1 215 ? 1.399 -19.375 6.125 1 98.06 215 GLY A N 1
ATOM 1687 C CA . GLY A 1 215 ? 2.178 -18.172 6.367 1 98.06 215 GLY A CA 1
ATOM 1688 C C . GLY A 1 215 ? 3.559 -18.219 5.742 1 98.06 215 GLY A C 1
ATOM 1689 O O . GLY A 1 215 ? 4.391 -17.344 5.996 1 98.06 215 GLY A O 1
ATOM 1690 N N . SER A 1 216 ? 3.828 -19.172 4.848 1 98.44 216 SER A N 1
ATOM 1691 C CA . SER A 1 216 ? 5.164 -19.297 4.277 1 98.44 216 SER A CA 1
ATOM 1692 C C . SER A 1 216 ? 5.355 -18.375 3.086 1 98.44 216 SER A C 1
ATOM 1694 O O . SER A 1 216 ? 4.465 -18.25 2.242 1 98.44 216 SER A O 1
ATOM 1696 N N . LEU A 1 217 ? 6.445 -17.672 3.059 1 98.56 217 LEU A N 1
ATOM 1697 C CA . LEU A 1 217 ? 6.883 -16.859 1.928 1 98.56 217 LEU A CA 1
ATOM 1698 C C . LEU A 1 217 ? 7.785 -17.656 0.998 1 98.56 217 LEU A C 1
ATOM 1700 O O . LEU A 1 217 ? 8.828 -18.156 1.419 1 98.56 217 LEU A O 1
ATOM 1704 N N . ASN A 1 218 ? 7.41 -17.766 -0.274 1 98.44 218 ASN A N 1
ATOM 1705 C CA . ASN A 1 218 ? 8.102 -18.641 -1.216 1 98.44 218 ASN A CA 1
ATOM 1706 C C . ASN A 1 218 ? 8.703 -17.859 -2.375 1 98.44 218 ASN A C 1
ATOM 1708 O O . ASN A 1 218 ? 8.039 -17.016 -2.975 1 98.44 218 ASN A O 1
ATOM 1712 N N . ASN A 1 219 ? 9.961 -18.141 -2.617 1 98.31 219 ASN A N 1
ATOM 1713 C CA . ASN A 1 219 ? 10.641 -17.578 -3.777 1 98.31 219 ASN A CA 1
ATOM 1714 C C . ASN A 1 219 ? 10.352 -18.375 -5.043 1 98.31 219 ASN A C 1
ATOM 1716 O O . ASN A 1 219 ? 10.609 -19.578 -5.094 1 98.31 219 ASN A O 1
ATOM 1720 N N . LEU A 1 220 ? 9.805 -17.719 -6.105 1 97.94 220 LEU A N 1
ATOM 1721 C CA . LEU A 1 220 ? 9.461 -18.406 -7.344 1 97.94 220 LEU A CA 1
ATOM 1722 C C . LEU A 1 220 ? 10.695 -18.625 -8.211 1 97.94 220 LEU A C 1
ATOM 1724 O O . LEU A 1 220 ? 10.617 -19.266 -9.258 1 97.94 220 LEU A O 1
ATOM 1728 N N . ASN A 1 221 ? 11.828 -18.094 -7.82 1 95.38 221 ASN A N 1
ATOM 1729 C CA . ASN A 1 221 ? 13.117 -18.234 -8.492 1 95.38 221 ASN A CA 1
ATOM 1730 C C . ASN A 1 221 ? 13.07 -17.672 -9.914 1 95.38 221 ASN A C 1
ATOM 1732 O O . ASN A 1 221 ? 13.586 -18.297 -10.844 1 95.38 221 ASN A O 1
ATOM 1736 N N . VAL A 1 222 ? 12.375 -16.578 -10.133 1 96.44 222 VAL A N 1
ATOM 1737 C CA . VAL A 1 222 ? 12.367 -15.805 -11.375 1 96.44 222 VAL A CA 1
ATOM 1738 C C . VAL A 1 222 ? 13.062 -14.461 -11.148 1 96.44 222 VAL A C 1
ATOM 1740 O O . VAL A 1 222 ? 12.531 -13.414 -11.523 1 96.44 222 VAL A O 1
ATOM 1743 N N . THR A 1 223 ? 14.195 -14.453 -10.664 1 95.31 223 THR A N 1
ATOM 1744 C CA . THR A 1 223 ? 14.969 -13.266 -10.305 1 95.31 223 THR A CA 1
ATOM 1745 C C . THR A 1 223 ? 15.633 -12.656 -11.531 1 95.31 223 THR A C 1
ATOM 1747 O O . THR A 1 223 ? 16.172 -13.375 -12.375 1 95.31 223 THR A O 1
ATOM 1750 N N . VAL A 1 224 ? 15.57 -11.328 -11.688 1 97.25 224 VAL A N 1
ATOM 1751 C CA . VAL A 1 224 ? 16.188 -10.578 -12.773 1 97.25 224 VAL A CA 1
ATOM 1752 C C . VAL A 1 224 ? 17.109 -9.508 -12.195 1 97.25 224 VAL A C 1
ATOM 1754 O O . VAL A 1 224 ? 16.719 -8.758 -11.297 1 97.25 224 VAL A O 1
ATOM 1757 N N . THR A 1 225 ? 18.359 -9.367 -12.711 1 96.69 225 THR A N 1
ATOM 1758 C CA . THR A 1 225 ? 19.328 -8.398 -12.188 1 96.69 225 THR A CA 1
ATOM 1759 C C . THR A 1 225 ? 19.891 -7.539 -13.312 1 96.69 225 THR A C 1
ATOM 1761 O O . THR A 1 225 ? 20.703 -6.641 -13.07 1 96.69 225 THR A O 1
ATOM 1764 N N . LYS A 1 226 ? 19.453 -7.875 -14.539 1 95.56 226 LYS A N 1
ATOM 1765 C CA . LYS A 1 226 ? 19.953 -7.098 -15.672 1 95.56 226 LYS A CA 1
ATOM 1766 C C . LYS A 1 226 ? 18.953 -7.113 -16.828 1 95.56 226 LYS A C 1
ATOM 1768 O O . LYS A 1 226 ? 18.031 -7.918 -16.844 1 95.56 226 LYS A O 1
ATOM 1773 N N . ARG A 1 227 ? 19.156 -6.273 -17.75 1 93.62 227 ARG A N 1
ATOM 1774 C CA . ARG A 1 227 ? 18.281 -6.109 -18.906 1 93.62 227 ARG A CA 1
ATOM 1775 C C . ARG A 1 227 ? 18.156 -7.414 -19.688 1 93.62 227 ARG A C 1
ATOM 1777 O O . ARG A 1 227 ? 19.141 -8.133 -19.875 1 93.62 227 ARG A O 1
ATOM 1784 N N . ASN A 1 228 ? 16.984 -7.805 -20.125 1 92.5 228 ASN A N 1
ATOM 1785 C CA . ASN A 1 228 ? 16.625 -8.898 -21.031 1 92.5 228 ASN A CA 1
ATOM 1786 C C . ASN A 1 228 ? 16.859 -10.258 -20.375 1 92.5 228 ASN A C 1
ATOM 1788 O O . ASN A 1 228 ? 16.75 -11.289 -21.047 1 92.5 228 ASN A O 1
ATOM 1792 N N . GLN A 1 229 ? 17.219 -10.25 -19.125 1 94.94 229 GLN A N 1
ATOM 1793 C CA . GLN A 1 229 ? 17.516 -11.508 -18.453 1 94.94 229 GLN A CA 1
ATOM 1794 C C . GLN A 1 229 ? 16.25 -12.367 -18.328 1 94.94 229 GLN A C 1
ATOM 1796 O O . GLN A 1 229 ? 16.328 -13.594 -18.453 1 94.94 229 GLN A O 1
ATOM 1801 N N . PHE A 1 230 ? 15.141 -11.734 -18.062 1 95.19 230 PHE A N 1
ATOM 1802 C CA . PHE A 1 230 ? 13.906 -12.5 -17.906 1 95.19 230 PHE A CA 1
ATOM 1803 C C . PHE A 1 230 ? 13.617 -13.32 -19.156 1 95.19 230 PHE A C 1
ATOM 1805 O O . PHE A 1 230 ? 13.375 -14.523 -19.078 1 95.19 230 PHE A O 1
ATOM 1812 N N . ASP A 1 231 ? 13.594 -12.664 -20.266 1 94.19 231 ASP A N 1
ATOM 1813 C CA . ASP A 1 231 ? 13.234 -13.305 -21.531 1 94.19 231 ASP A CA 1
ATOM 1814 C C . ASP A 1 231 ? 14.219 -14.414 -21.891 1 94.19 231 ASP A C 1
ATOM 1816 O O . ASP A 1 231 ? 13.82 -15.469 -22.391 1 94.19 231 ASP A O 1
ATOM 1820 N N . ARG A 1 232 ? 15.484 -14.242 -21.594 1 94.38 232 ARG A N 1
ATOM 1821 C CA . ARG A 1 232 ? 16.516 -15.219 -21.922 1 94.38 232 ARG A CA 1
ATOM 1822 C C . ARG A 1 232 ? 16.453 -16.422 -20.984 1 94.38 232 ARG A C 1
ATOM 1824 O O . ARG A 1 232 ? 16.578 -17.562 -21.422 1 94.38 232 ARG A O 1
ATOM 1831 N N . LYS A 1 233 ? 16.156 -16.141 -19.781 1 94.25 233 LYS A N 1
ATOM 1832 C CA . LYS A 1 233 ? 16.312 -17.172 -18.766 1 94.25 233 LYS A CA 1
ATOM 1833 C C . LYS A 1 233 ? 14.984 -17.859 -18.453 1 94.25 233 LYS A C 1
ATOM 1835 O O . LYS A 1 233 ? 14.953 -19.047 -18.141 1 94.25 233 LYS A O 1
ATOM 1840 N N . HIS A 1 234 ? 13.883 -17.094 -18.484 1 94.19 234 HIS A N 1
ATOM 1841 C CA . HIS A 1 234 ? 12.664 -17.625 -17.891 1 94.19 234 HIS A CA 1
ATOM 1842 C C . HIS A 1 234 ? 11.578 -17.828 -18.953 1 94.19 234 HIS A C 1
ATOM 1844 O O . HIS A 1 234 ? 10.734 -18.719 -18.812 1 94.19 234 HIS A O 1
ATOM 1850 N N . LEU A 1 235 ? 11.586 -17.141 -20.047 1 93.38 235 LEU A N 1
ATOM 1851 C CA . LEU A 1 235 ? 10.508 -17.188 -21.031 1 93.38 235 LEU A CA 1
ATOM 1852 C C . LEU A 1 235 ? 10.5 -18.531 -21.766 1 93.38 235 LEU A C 1
ATOM 1854 O O . LEU A 1 235 ? 9.438 -19.109 -22.016 1 93.38 235 LEU A O 1
ATOM 1858 N N . PRO A 1 236 ? 11.672 -19.125 -22.141 1 92.5 236 PRO A N 1
ATOM 1859 C CA . PRO A 1 236 ? 11.664 -20.391 -22.875 1 92.5 236 PRO A CA 1
ATOM 1860 C C . PRO A 1 236 ? 10.977 -21.516 -22.109 1 92.5 236 PRO A C 1
ATOM 1862 O O . PRO A 1 236 ? 10.227 -22.297 -22.688 1 92.5 236 PRO A O 1
ATOM 1865 N N . ALA A 1 237 ? 11.211 -21.562 -20.812 1 92.12 237 ALA A N 1
ATOM 1866 C CA . ALA A 1 237 ? 10.578 -22.594 -20 1 92.12 237 ALA A CA 1
ATOM 1867 C C . ALA A 1 237 ? 9.062 -22.422 -19.984 1 92.12 237 ALA A C 1
ATOM 1869 O O . ALA A 1 237 ? 8.32 -23.422 -19.984 1 92.12 237 ALA A O 1
ATOM 1870 N N . LEU A 1 238 ? 8.547 -21.219 -20.016 1 94.25 238 LEU A N 1
ATOM 1871 C CA . LEU A 1 238 ? 7.117 -20.953 -20.047 1 94.25 238 LEU A CA 1
ATOM 1872 C C . LEU A 1 238 ? 6.527 -21.312 -21.406 1 94.25 238 LEU A C 1
ATOM 1874 O O . LEU A 1 238 ? 5.477 -21.953 -21.484 1 94.25 238 LEU A O 1
ATOM 1878 N N . TRP A 1 239 ? 7.223 -20.969 -22.406 1 92.62 239 TRP A N 1
ATOM 1879 C CA . TRP A 1 239 ? 6.766 -21.25 -23.766 1 92.62 239 TRP A CA 1
ATOM 1880 C C . TRP A 1 239 ? 6.707 -22.766 -24.016 1 92.62 239 TRP A C 1
ATOM 1882 O O . TRP A 1 239 ? 5.805 -23.25 -24.688 1 92.62 239 TRP A O 1
ATOM 1892 N N . ALA A 1 240 ? 7.699 -23.484 -23.484 1 93.81 240 ALA A N 1
ATOM 1893 C CA . ALA A 1 240 ? 7.746 -24.938 -23.625 1 93.81 240 ALA A CA 1
ATOM 1894 C C . ALA A 1 240 ? 6.5 -25.578 -23.031 1 93.81 240 ALA A C 1
ATOM 1896 O O . ALA A 1 240 ? 6.078 -26.656 -23.484 1 93.81 240 ALA A O 1
ATOM 1897 N N . LYS A 1 241 ? 5.895 -24.891 -22.109 1 93.31 241 LYS A N 1
ATOM 1898 C CA . LYS A 1 241 ? 4.688 -25.406 -21.469 1 93.31 241 LYS A CA 1
ATOM 1899 C C . LYS A 1 241 ? 3.432 -24.844 -22.141 1 93.31 241 LYS A C 1
ATOM 1901 O O . LYS A 1 241 ? 2.318 -25.062 -21.656 1 93.31 241 LYS A O 1
ATOM 1906 N N . GLY A 1 242 ? 3.615 -24.016 -23.203 1 94.5 242 GLY A N 1
ATOM 1907 C CA . GLY A 1 242 ? 2.492 -23.422 -23.922 1 94.5 242 GLY A CA 1
ATOM 1908 C C . GLY A 1 242 ? 1.928 -22.203 -23.234 1 94.5 242 GLY A C 1
ATOM 1909 O O . GLY A 1 242 ? 0.788 -21.812 -23.484 1 94.5 242 GLY A O 1
ATOM 1910 N N . LEU A 1 243 ? 2.709 -21.609 -22.297 1 96.12 243 LEU A N 1
ATOM 1911 C CA . LEU A 1 243 ? 2.24 -20.453 -21.547 1 96.12 243 LEU A CA 1
ATOM 1912 C C . LEU A 1 243 ? 2.729 -19.156 -22.188 1 96.12 243 LEU A C 1
ATOM 1914 O O . LEU A 1 243 ? 3.781 -19.125 -22.828 1 96.12 243 LEU A O 1
ATOM 1918 N N . THR A 1 244 ? 1.948 -18.078 -22 1 95.31 244 THR A N 1
ATOM 1919 C CA . THR A 1 244 ? 2.303 -16.766 -22.5 1 95.31 244 THR A CA 1
ATOM 1920 C C . THR A 1 244 ? 2.061 -15.695 -21.438 1 95.31 244 THR A C 1
ATOM 1922 O O . THR A 1 244 ? 1.069 -15.758 -20.703 1 95.31 244 THR A O 1
ATOM 1925 N N . LEU A 1 245 ? 2.973 -14.766 -21.359 1 95.62 245 LEU A N 1
ATOM 1926 C CA . LEU A 1 245 ? 2.855 -13.68 -20.391 1 95.62 245 LEU A CA 1
ATOM 1927 C C . LEU A 1 245 ? 2.33 -12.414 -21.062 1 95.62 245 LEU A C 1
ATOM 1929 O O . LEU A 1 245 ? 2.523 -12.211 -22.266 1 95.62 245 LEU A O 1
ATOM 1933 N N . MET B 1 1 ? 91.375 -20.312 1.58 1 25.64 1 MET B N 1
ATOM 1934 C CA . MET B 1 1 ? 90.312 -20.141 0.575 1 25.64 1 MET B CA 1
ATOM 1935 C C . MET B 1 1 ? 88.938 -20.672 1.086 1 25.64 1 MET B C 1
ATOM 1937 O O . MET B 1 1 ? 88.812 -21.875 1.329 1 25.64 1 MET B O 1
ATOM 1941 N N . ARG B 1 2 ? 88.312 -19.75 2.006 1 30.41 2 ARG B N 1
ATOM 1942 C CA . ARG B 1 2 ? 87.125 -19.922 2.82 1 30.41 2 ARG B CA 1
ATOM 1943 C C . ARG B 1 2 ? 85.938 -20.328 1.96 1 30.41 2 ARG B C 1
ATOM 1945 O O . ARG B 1 2 ? 85.625 -19.688 0.947 1 30.41 2 ARG B O 1
ATOM 1952 N N . TYR B 1 3 ? 85.562 -21.625 1.96 1 25.81 3 TYR B N 1
ATOM 1953 C CA . TYR B 1 3 ? 84.562 -22.328 1.244 1 25.81 3 TYR B CA 1
ATOM 1954 C C . TYR B 1 3 ? 83.188 -21.719 1.529 1 25.81 3 TYR B C 1
ATOM 1956 O O . TYR B 1 3 ? 82.688 -21.703 2.678 1 25.81 3 TYR B O 1
ATOM 1964 N N . SER B 1 4 ? 82.75 -20.594 0.897 1 31.03 4 SER B N 1
ATOM 1965 C CA . SER B 1 4 ? 81.562 -19.797 0.926 1 31.03 4 SER B CA 1
ATOM 1966 C C . SER B 1 4 ? 80.375 -20.625 0.458 1 31.03 4 SER B C 1
ATOM 1968 O O . SER B 1 4 ? 80.25 -21.016 -0.71 1 31.03 4 SER B O 1
ATOM 1970 N N . SER B 1 5 ? 79.938 -21.578 1.306 1 31.88 5 SER B N 1
ATOM 1971 C CA . SER B 1 5 ? 78.812 -22.422 0.898 1 31.88 5 SER B CA 1
ATOM 1972 C C . SER B 1 5 ? 77.625 -21.594 0.505 1 31.88 5 SER B C 1
ATOM 1974 O O . SER B 1 5 ? 77.375 -20.547 1.104 1 31.88 5 SER B O 1
ATOM 1976 N N . PRO B 1 6 ? 77.125 -21.781 -0.728 1 31.86 6 PRO B N 1
ATOM 1977 C CA . PRO B 1 6 ? 76.062 -21.062 -1.35 1 31.86 6 PRO B CA 1
ATOM 1978 C C . PRO B 1 6 ? 74.688 -21.281 -0.608 1 31.86 6 PRO B C 1
ATOM 1980 O O . PRO B 1 6 ? 74.375 -22.406 -0.248 1 31.86 6 PRO B O 1
ATOM 1983 N N . ARG B 1 7 ? 74.312 -20.406 0.327 1 28.81 7 ARG B N 1
ATOM 1984 C CA . ARG B 1 7 ? 73.062 -20.406 1.021 1 28.81 7 ARG B CA 1
ATOM 1985 C C . ARG B 1 7 ? 71.875 -20.5 0.029 1 28.81 7 ARG B C 1
ATOM 1987 O O . ARG B 1 7 ? 71.688 -19.609 -0.81 1 28.81 7 ARG B O 1
ATOM 1994 N N . VAL B 1 8 ? 71.562 -21.703 -0.437 1 24.8 8 VAL B N 1
ATOM 1995 C CA . VAL B 1 8 ? 70.375 -21.922 -1.232 1 24.8 8 VAL B CA 1
ATOM 1996 C C . VAL B 1 8 ? 69.125 -21.312 -0.525 1 24.8 8 VAL B C 1
ATOM 1998 O O . VAL B 1 8 ? 68.875 -21.641 0.625 1 24.8 8 VAL B O 1
ATOM 2001 N N . ALA B 1 9 ? 68.812 -20.078 -0.877 1 29.75 9 ALA B N 1
ATOM 2002 C CA . ALA B 1 9 ? 67.562 -19.375 -0.52 1 29.75 9 ALA B CA 1
ATOM 2003 C C . ALA B 1 9 ? 66.375 -20.25 -0.761 1 29.75 9 ALA B C 1
ATOM 2005 O O . ALA B 1 9 ? 66.125 -20.656 -1.895 1 29.75 9 ALA B O 1
ATOM 2006 N N . MET B 1 10 ? 66.125 -21.188 0.188 1 25.91 10 MET B N 1
ATOM 2007 C CA . MET B 1 10 ? 64.812 -21.891 0.119 1 25.91 10 MET B CA 1
ATOM 2008 C C . MET B 1 10 ? 63.688 -20.906 -0.156 1 25.91 10 MET B C 1
ATOM 2010 O O . MET B 1 10 ? 63.469 -19.969 0.622 1 25.91 10 MET B O 1
ATOM 2014 N N . THR B 1 11 ? 63.5 -20.594 -1.414 1 29.84 11 THR B N 1
ATOM 2015 C CA . THR B 1 11 ? 62.281 -19.891 -1.855 1 29.84 11 THR B CA 1
ATOM 2016 C C . THR B 1 11 ? 61.031 -20.578 -1.312 1 29.84 11 THR B C 1
ATOM 2018 O O . THR B 1 11 ? 60.781 -21.75 -1.591 1 29.84 11 THR B O 1
ATOM 2021 N N . SER B 1 12 ? 60.781 -20.344 0.025 1 29.08 12 SER B N 1
ATOM 2022 C CA . SER B 1 12 ? 59.5 -20.719 0.583 1 29.08 12 SER B CA 1
ATOM 2023 C C . SER B 1 12 ? 58.344 -20.391 -0.377 1 29.08 12 SER B C 1
ATOM 2025 O O . SER B 1 12 ? 58.219 -19.25 -0.816 1 29.08 12 SER B O 1
ATOM 2027 N N . LEU B 1 13 ? 58.062 -21.359 -1.271 1 32.94 13 LEU B N 1
ATOM 2028 C CA . LEU B 1 13 ? 56.781 -21.344 -1.989 1 32.94 13 LEU B CA 1
ATOM 2029 C C . LEU B 1 13 ? 55.625 -21.078 -1.037 1 32.94 13 LEU B C 1
ATOM 2031 O O . LEU B 1 13 ? 55.219 -21.953 -0.261 1 32.94 13 LEU B O 1
ATOM 2035 N N . PHE B 1 14 ? 55.688 -19.953 -0.327 1 31.31 14 PHE B N 1
ATOM 2036 C CA . PHE B 1 14 ? 54.406 -19.641 0.301 1 31.31 14 PHE B CA 1
ATOM 2037 C C . PHE B 1 14 ? 53.25 -19.781 -0.692 1 31.31 14 PHE B C 1
ATOM 2039 O O . PHE B 1 14 ? 53.25 -19.141 -1.739 1 31.31 14 PHE B O 1
ATOM 2046 N N . SER B 1 15 ? 52.844 -21.047 -0.852 1 28.48 15 SER B N 1
ATOM 2047 C CA . SER B 1 15 ? 51.562 -21.234 -1.545 1 28.48 15 SER B CA 1
ATOM 2048 C C . SER B 1 15 ? 50.562 -20.172 -1.131 1 28.48 15 SER B C 1
ATOM 2050 O O . SER B 1 15 ? 50.281 -19.984 0.059 1 28.48 15 SER B O 1
ATOM 2052 N N . ALA B 1 16 ? 50.5 -19.078 -1.825 1 31.3 16 ALA B N 1
ATOM 2053 C CA . ALA B 1 16 ? 49.344 -18.203 -1.778 1 31.3 16 ALA B CA 1
ATOM 2054 C C . ALA B 1 16 ? 48.031 -19.016 -1.683 1 31.3 16 ALA B C 1
ATOM 2056 O O . ALA B 1 16 ? 47.625 -19.656 -2.65 1 31.3 16 ALA B O 1
ATOM 2057 N N . ILE B 1 17 ? 47.938 -19.703 -0.634 1 26.53 17 ILE B N 1
ATOM 2058 C CA . ILE B 1 17 ? 46.531 -20.094 -0.497 1 26.53 17 ILE B CA 1
ATOM 2059 C C . ILE B 1 17 ? 45.625 -18.906 -0.772 1 26.53 17 ILE B C 1
ATOM 2061 O O . ILE B 1 17 ? 45.656 -17.906 -0.035 1 26.53 17 ILE B O 1
ATOM 2065 N N . ALA B 1 18 ? 45.438 -18.609 -1.936 1 29.83 18 ALA B N 1
ATOM 2066 C CA . ALA B 1 18 ? 44.281 -17.75 -2.229 1 29.83 18 ALA B CA 1
ATOM 2067 C C . ALA B 1 18 ? 43.094 -18.062 -1.303 1 29.83 18 ALA B C 1
ATOM 2069 O O . ALA B 1 18 ? 42.562 -19.172 -1.329 1 29.83 18 ALA B O 1
ATOM 2070 N N . LEU B 1 19 ? 43.219 -17.562 -0.129 1 30.14 19 LEU B N 1
ATOM 2071 C CA . LEU B 1 19 ? 41.938 -17.484 0.559 1 30.14 19 LEU B CA 1
ATOM 2072 C C . LEU B 1 19 ? 40.812 -17.297 -0.436 1 30.14 19 LEU B C 1
ATOM 2074 O O . LEU B 1 19 ? 40.688 -16.25 -1.079 1 30.14 19 LEU B O 1
ATOM 2078 N N . ILE B 1 20 ? 40.562 -18.266 -1.118 1 29.3 20 ILE B N 1
ATOM 2079 C CA . ILE B 1 20 ? 39.219 -18.203 -1.702 1 29.3 20 ILE B CA 1
ATOM 2080 C C . ILE B 1 20 ? 38.25 -17.562 -0.708 1 29.3 20 ILE B C 1
ATOM 2082 O O . ILE B 1 20 ? 37.938 -18.172 0.315 1 29.3 20 ILE B O 1
ATOM 2086 N N . HIS B 1 21 ? 38.594 -16.312 -0.287 1 31.5 21 HIS B N 1
ATOM 2087 C CA . HIS B 1 21 ? 37.438 -15.633 0.272 1 31.5 21 HIS B CA 1
ATOM 2088 C C . HIS B 1 21 ? 36.156 -16.094 -0.401 1 31.5 21 HIS B C 1
ATOM 2090 O O . HIS B 1 21 ? 35.938 -15.812 -1.58 1 31.5 21 HIS B O 1
ATOM 2096 N N . THR B 1 22 ? 35.844 -17.25 -0.184 1 31.28 22 THR B N 1
ATOM 2097 C CA . THR B 1 22 ? 34.406 -17.5 -0.427 1 31.28 22 THR B CA 1
ATOM 2098 C C . THR B 1 22 ? 33.594 -16.266 -0.083 1 31.28 22 THR B C 1
ATOM 2100 O O . THR B 1 22 ? 33.5 -15.883 1.084 1 31.28 22 THR B O 1
ATOM 2103 N N . VAL B 1 23 ? 33.75 -15.266 -0.747 1 31.94 23 VAL B N 1
ATOM 2104 C CA . VAL B 1 23 ? 32.781 -14.195 -0.631 1 31.94 23 VAL B CA 1
ATOM 2105 C C . VAL B 1 23 ? 31.422 -14.789 -0.275 1 31.94 23 VAL B C 1
ATOM 2107 O O . VAL B 1 23 ? 30.766 -15.43 -1.112 1 31.94 23 VAL B O 1
ATOM 2110 N N . VAL B 1 24 ? 31.266 -15.586 0.708 1 35.62 24 VAL B N 1
ATOM 2111 C CA . VAL B 1 24 ? 29.922 -15.781 1.221 1 35.62 24 VAL B CA 1
ATOM 2112 C C . VAL B 1 24 ? 29.078 -14.531 0.955 1 35.62 24 VAL B C 1
ATOM 2114 O O . VAL B 1 24 ? 29.375 -13.453 1.478 1 35.62 24 VAL B O 1
ATOM 2117 N N . GLY B 1 25 ? 28.734 -14.242 -0.18 1 39.47 25 GLY B N 1
ATOM 2118 C CA . GLY B 1 25 ? 28 -13.094 -0.689 1 39.47 25 GLY B CA 1
ATOM 2119 C C . GLY B 1 25 ? 27.016 -12.516 0.316 1 39.47 25 GLY B C 1
ATOM 2120 O O . GLY B 1 25 ? 26.594 -13.203 1.246 1 39.47 25 GLY B O 1
ATOM 2121 N N . THR B 1 26 ? 27.188 -11.305 0.902 1 47.16 26 THR B N 1
ATOM 2122 C CA . THR B 1 26 ? 26.219 -10.547 1.683 1 47.16 26 THR B CA 1
ATOM 2123 C C . THR B 1 26 ? 24.797 -11.078 1.448 1 47.16 26 THR B C 1
ATOM 2125 O O . THR B 1 26 ? 24.359 -11.203 0.303 1 47.16 26 THR B O 1
ATOM 2128 N N . PRO B 1 27 ? 24.375 -11.898 2.387 1 59 27 PRO B N 1
ATOM 2129 C CA . PRO B 1 27 ? 23.047 -12.445 2.168 1 59 27 PRO B CA 1
ATOM 2130 C C . PRO B 1 27 ? 22.109 -11.453 1.474 1 59 27 PRO B C 1
ATOM 2132 O O . PRO B 1 27 ? 22.156 -10.25 1.749 1 59 27 PRO B O 1
ATOM 2135 N N . ASN B 1 28 ? 21.516 -11.938 0.387 1 86.56 28 ASN B N 1
ATOM 2136 C CA . ASN B 1 28 ? 20.5 -11.211 -0.374 1 86.56 28 ASN B CA 1
ATOM 2137 C C . ASN B 1 28 ? 19.281 -10.891 0.483 1 86.56 28 ASN B C 1
ATOM 2139 O O . ASN B 1 28 ? 18.922 -11.664 1.376 1 86.56 28 ASN B O 1
ATOM 2143 N N . ILE B 1 29 ? 18.938 -9.75 0.7 1 92.88 29 ILE B N 1
ATOM 2144 C CA . ILE B 1 29 ? 17.859 -9.219 1.517 1 92.88 29 ILE B CA 1
ATOM 2145 C C . ILE B 1 29 ? 16.641 -10.141 1.415 1 92.88 29 ILE B C 1
ATOM 2147 O O . ILE B 1 29 ? 15.914 -10.336 2.395 1 92.88 29 ILE B O 1
ATOM 2151 N N . ILE B 1 30 ? 16.5 -10.922 0.382 1 95.88 30 ILE B N 1
ATOM 2152 C CA . ILE B 1 30 ? 15.344 -11.789 0.189 1 95.88 30 ILE B CA 1
ATOM 2153 C C . ILE B 1 30 ? 15.5 -13.055 1.03 1 95.88 30 ILE B C 1
ATOM 2155 O O . ILE B 1 30 ? 14.539 -13.523 1.638 1 95.88 30 ILE B O 1
ATOM 2159 N N . ASP B 1 31 ? 16.703 -13.57 1.053 1 95.62 31 ASP B N 1
ATOM 2160 C CA . ASP B 1 31 ? 16.969 -14.719 1.915 1 95.62 31 ASP B CA 1
ATOM 2161 C C . ASP B 1 31 ? 16.703 -14.383 3.379 1 95.62 31 ASP B C 1
ATOM 2163 O O . ASP B 1 31 ? 16.141 -15.195 4.121 1 95.62 31 ASP B O 1
ATOM 2167 N N . THR B 1 32 ? 17.078 -13.227 3.762 1 95.19 32 THR B N 1
ATOM 2168 C CA . THR B 1 32 ? 16.844 -12.766 5.125 1 95.19 32 THR B CA 1
ATOM 2169 C C . THR B 1 32 ? 15.352 -12.648 5.414 1 95.19 32 THR B C 1
ATOM 2171 O O . THR B 1 32 ? 14.883 -13.094 6.457 1 95.19 32 THR B O 1
ATOM 2174 N N . VAL B 1 33 ? 14.602 -12.094 4.5 1 96.75 33 VAL B N 1
ATOM 2175 C CA . VAL B 1 33 ? 13.164 -11.906 4.672 1 96.75 33 VAL B CA 1
ATOM 2176 C C . VAL B 1 33 ? 12.469 -13.258 4.777 1 96.75 33 VAL B C 1
ATOM 2178 O O . VAL B 1 33 ? 11.586 -13.445 5.617 1 96.75 33 VAL B O 1
ATOM 2181 N N . ILE B 1 34 ? 12.906 -14.18 3.967 1 97.44 34 ILE B N 1
ATOM 2182 C CA . ILE B 1 34 ? 12.297 -15.508 3.979 1 97.44 34 ILE B CA 1
ATOM 2183 C C . ILE B 1 34 ? 12.609 -16.203 5.305 1 97.44 34 ILE B C 1
ATOM 2185 O O . ILE B 1 34 ? 11.742 -16.859 5.883 1 97.44 34 ILE B O 1
ATOM 2189 N N . LYS B 1 35 ? 13.805 -16.062 5.766 1 96.88 35 LYS B N 1
ATOM 2190 C CA . LYS B 1 35 ? 14.188 -16.625 7.059 1 96.88 35 LYS B CA 1
ATOM 2191 C C . LYS B 1 35 ? 13.367 -16.016 8.188 1 96.88 35 LYS B C 1
ATOM 2193 O O . LYS B 1 35 ? 12.898 -16.734 9.078 1 96.88 35 LYS B O 1
ATOM 2198 N N . GLU B 1 36 ? 13.25 -14.688 8.148 1 96.94 36 GLU B N 1
ATOM 2199 C CA . GLU B 1 36 ? 12.445 -14 9.156 1 96.94 36 GLU B CA 1
ATOM 2200 C C . GLU B 1 36 ? 10.992 -14.477 9.117 1 96.94 36 GLU B C 1
ATOM 2202 O O . GLU B 1 36 ? 10.375 -14.664 10.164 1 96.94 36 GLU B O 1
ATOM 2207 N N . ASP B 1 37 ? 10.438 -14.656 7.977 1 98.06 37 ASP B N 1
ATOM 2208 C CA . ASP B 1 37 ? 9.078 -15.156 7.824 1 98.06 37 ASP B CA 1
ATOM 2209 C C . ASP B 1 37 ? 8.93 -16.547 8.453 1 98.06 37 ASP B C 1
ATOM 2211 O O . ASP B 1 37 ? 7.969 -16.812 9.172 1 98.06 37 ASP B O 1
ATOM 2215 N N . LYS B 1 38 ? 9.875 -17.328 8.086 1 98.06 38 LYS B N 1
ATOM 2216 C CA . LYS B 1 38 ? 9.828 -18.688 8.617 1 98.06 38 LYS B CA 1
ATOM 2217 C C . LYS B 1 38 ? 9.836 -18.688 10.141 1 98.06 38 LYS B C 1
ATOM 2219 O O . LYS B 1 38 ? 9.062 -19.422 10.766 1 98.06 38 LYS B O 1
ATOM 2224 N N . THR B 1 39 ? 10.672 -17.891 10.711 1 97.75 39 THR B N 1
ATOM 2225 C CA . THR B 1 39 ? 10.734 -17.766 12.164 1 97.75 39 THR B CA 1
ATOM 2226 C C . THR B 1 39 ? 9.398 -17.312 12.727 1 97.75 39 THR B C 1
ATOM 2228 O O . THR B 1 39 ? 8.891 -17.891 13.695 1 97.75 39 THR B O 1
ATOM 2231 N N . TRP B 1 40 ? 8.852 -16.297 12.102 1 97.44 40 TRP B N 1
ATOM 2232 C CA . TRP B 1 40 ? 7.59 -15.75 12.57 1 97.44 40 TRP B CA 1
ATOM 2233 C C . TRP B 1 40 ? 6.457 -16.7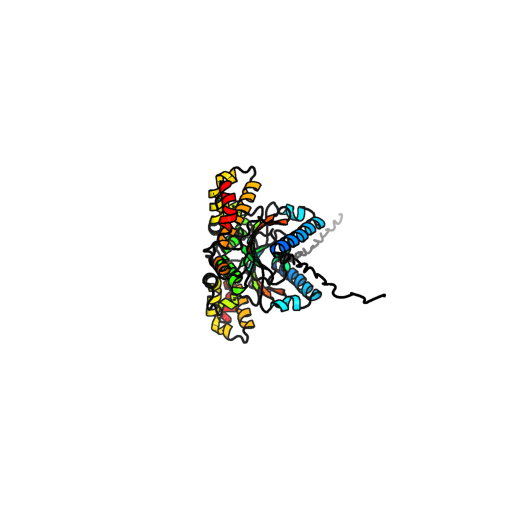5 12.422 1 97.44 40 TRP B C 1
ATOM 2235 O O . TRP B 1 40 ? 5.711 -17.016 13.367 1 97.44 40 TRP B O 1
ATOM 2245 N N . SER B 1 41 ? 6.297 -17.328 11.227 1 97.81 41 SER B N 1
ATOM 2246 C CA . SER B 1 41 ? 5.18 -18.219 10.953 1 97.81 41 SER B CA 1
ATOM 2247 C C . SER B 1 41 ? 5.242 -19.484 11.812 1 97.81 41 SER B C 1
ATOM 2249 O O . SER B 1 41 ? 4.23 -19.922 12.367 1 97.81 41 SER B O 1
ATOM 2251 N N . THR B 1 42 ? 6.438 -20.047 11.938 1 97.94 42 THR B N 1
ATOM 2252 C CA . THR B 1 42 ? 6.602 -21.219 12.789 1 97.94 42 THR B CA 1
ATOM 2253 C C . THR B 1 42 ? 6.285 -20.875 14.242 1 97.94 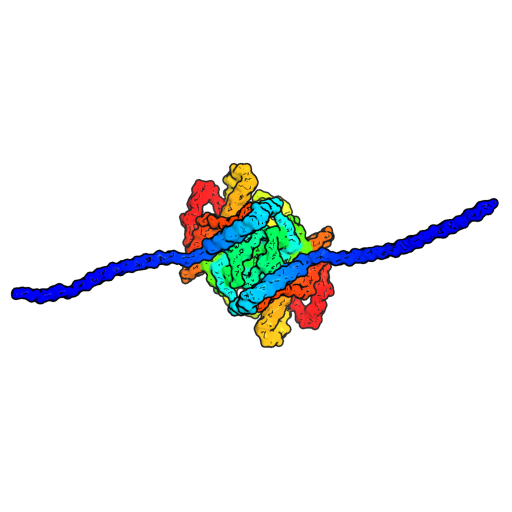42 THR B C 1
ATOM 2255 O O . THR B 1 42 ? 5.703 -21.688 14.969 1 97.94 42 THR B O 1
ATOM 2258 N N . GLY B 1 43 ? 6.664 -19.688 14.656 1 97.81 43 GLY B N 1
ATOM 2259 C CA . GLY B 1 43 ? 6.34 -19.234 16 1 97.81 43 GLY B CA 1
ATOM 2260 C C . GLY B 1 43 ? 4.848 -19.109 16.25 1 97.81 43 GLY B C 1
ATOM 2261 O O . GLY B 1 43 ? 4.355 -19.5 17.312 1 97.81 43 GLY B O 1
ATOM 2262 N N . GLN B 1 44 ? 4.145 -18.625 15.289 1 97.31 44 GLN B N 1
ATOM 2263 C CA . GLN B 1 44 ? 2.699 -18.484 15.422 1 97.31 44 GLN B CA 1
ATOM 2264 C C . GLN B 1 44 ? 2.021 -19.844 15.516 1 97.31 44 GLN B C 1
ATOM 2266 O O . GLN B 1 44 ? 1.12 -20.031 16.328 1 97.31 44 GLN B O 1
ATOM 2271 N N . VAL B 1 45 ? 2.447 -20.75 14.672 1 97.62 45 VAL B N 1
ATOM 2272 C CA . VAL B 1 45 ? 1.87 -22.094 14.695 1 97.62 45 VAL B CA 1
ATOM 2273 C C . VAL B 1 45 ? 2.164 -22.766 16.031 1 97.62 45 VAL B C 1
ATOM 2275 O O . VAL B 1 45 ? 1.303 -23.453 16.594 1 97.62 45 VAL B O 1
ATOM 2278 N N . SER B 1 46 ? 3.373 -22.609 16.531 1 98.12 46 SER B N 1
ATOM 2279 C CA . SER B 1 46 ? 3.76 -23.203 17.812 1 98.12 46 SER B CA 1
ATOM 2280 C C . SER B 1 46 ? 2.91 -22.656 18.953 1 98.12 46 SER B C 1
ATOM 2282 O O . SER B 1 46 ? 2.514 -23.391 19.859 1 98.12 46 SER B O 1
ATOM 2284 N N . LYS B 1 47 ? 2.625 -21.453 18.875 1 97.56 47 LYS B N 1
ATOM 2285 C CA . LYS B 1 47 ? 1.935 -20.766 19.969 1 97.56 47 LYS B CA 1
ATOM 2286 C C . LYS B 1 47 ? 0.423 -20.953 19.859 1 97.56 47 LYS B C 1
ATOM 2288 O O . LYS B 1 47 ? -0.263 -21.125 20.875 1 97.56 47 LYS B O 1
ATOM 2293 N N . PHE B 1 48 ? -0.118 -20.906 18.625 1 97.38 48 PHE B N 1
ATOM 2294 C CA . PHE B 1 48 ? -1.563 -20.781 18.469 1 97.38 48 PHE B CA 1
ATOM 2295 C C . PHE B 1 48 ? -2.125 -21.953 17.672 1 97.38 48 PHE B C 1
ATOM 2297 O O . PHE B 1 48 ? -3.342 -22.109 17.547 1 97.38 48 PHE B O 1
ATOM 2304 N N . GLY B 1 49 ? -1.249 -22.797 17.062 1 97.81 49 GLY B N 1
ATOM 2305 C CA . GLY B 1 49 ? -1.694 -23.891 16.203 1 97.81 49 GLY B CA 1
ATOM 2306 C C . GLY B 1 49 ? -1.836 -23.469 14.758 1 97.81 49 GLY B C 1
ATOM 2307 O O . GLY B 1 49 ? -1.789 -22.281 14.43 1 97.81 49 GLY B O 1
ATOM 2308 N N . VAL B 1 50 ? -2.049 -24.453 13.898 1 97 50 VAL B N 1
ATOM 2309 C CA . VAL B 1 50 ? -2.141 -24.234 12.453 1 97 50 VAL B CA 1
ATOM 2310 C C . VAL B 1 50 ? -3.355 -23.375 12.141 1 97 50 VAL B C 1
ATOM 2312 O O . VAL B 1 50 ? -3.398 -22.703 11.102 1 97 50 VAL B O 1
ATOM 2315 N N . GLU B 1 51 ? -4.285 -23.328 13.047 1 97.25 51 GLU B N 1
ATOM 2316 C CA . GLU B 1 51 ? -5.52 -22.578 12.852 1 97.25 51 GLU B CA 1
ATOM 2317 C C . GLU B 1 51 ? -5.254 -21.062 12.828 1 97.25 51 GLU B C 1
ATOM 2319 O O . GLU B 1 51 ? -6.09 -20.297 12.359 1 97.25 51 GLU B O 1
ATOM 2324 N N . TYR B 1 52 ? -4.078 -20.672 13.367 1 96.94 52 TYR B N 1
ATOM 2325 C CA . TYR B 1 52 ? -3.693 -19.281 13.266 1 96.94 52 TYR B CA 1
ATOM 2326 C C . TYR B 1 52 ? -3.791 -18.781 11.828 1 96.94 52 TYR B C 1
ATOM 2328 O O . TYR B 1 52 ? -4.191 -17.641 11.586 1 96.94 52 TYR B O 1
ATOM 2336 N N . PHE B 1 53 ? -3.473 -19.656 10.938 1 97.75 53 PHE B N 1
ATOM 2337 C CA . PHE B 1 53 ? -3.514 -19.297 9.523 1 97.75 53 PHE B CA 1
ATOM 2338 C C . PHE B 1 53 ? -4.77 -19.844 8.859 1 97.75 53 PHE B C 1
ATOM 2340 O O . PHE B 1 53 ? -5.492 -19.125 8.18 1 97.75 53 PHE B O 1
ATOM 2347 N N . THR B 1 54 ? -5.172 -21.062 9.109 1 97.19 54 THR B N 1
ATOM 2348 C CA . THR B 1 54 ? -6.203 -21.75 8.344 1 97.19 54 THR B CA 1
ATOM 2349 C C . THR B 1 54 ? -7.582 -21.172 8.641 1 97.19 54 THR B C 1
ATOM 2351 O O . THR B 1 54 ? -8.516 -21.328 7.848 1 97.19 54 THR B O 1
ATOM 2354 N N . SER B 1 55 ? -7.734 -20.516 9.75 1 96.5 55 SER B N 1
ATOM 2355 C CA . SER B 1 55 ? -9.023 -19.906 10.094 1 96.5 55 SER B CA 1
ATOM 2356 C C . SER B 1 55 ? -9.352 -18.75 9.172 1 96.5 55 SER B C 1
ATOM 2358 O O . SER B 1 55 ? -10.492 -18.266 9.141 1 96.5 55 SER B O 1
ATOM 2360 N N . HIS B 1 56 ? -8.414 -18.328 8.352 1 96.12 56 HIS B N 1
ATOM 2361 C CA . HIS B 1 56 ? -8.602 -17.172 7.5 1 96.12 56 HIS B CA 1
ATOM 2362 C C . HIS B 1 56 ? -8.727 -17.578 6.035 1 96.12 56 HIS B C 1
ATOM 2364 O O . HIS B 1 56 ? -8.812 -16.719 5.152 1 96.12 56 HIS B O 1
ATOM 2370 N N . LEU B 1 57 ? -8.789 -18.859 5.746 1 95.56 57 LEU B N 1
ATOM 2371 C CA . LEU B 1 57 ? -8.812 -19.344 4.371 1 95.56 57 LEU B CA 1
ATOM 2372 C C . LEU B 1 57 ? -10.195 -19.141 3.746 1 95.56 57 LEU B C 1
ATOM 2374 O O . LEU B 1 57 ? -10.336 -19.188 2.521 1 95.56 57 LEU B O 1
ATOM 2378 N N . GLY B 1 58 ? -11.227 -18.906 4.512 1 91.25 58 GLY B N 1
ATOM 2379 C CA . GLY B 1 58 ? -12.57 -18.719 4 1 91.25 58 GLY B CA 1
ATOM 2380 C C . GLY B 1 58 ? -12.82 -17.328 3.463 1 91.25 58 GLY B C 1
ATOM 2381 O O . GLY B 1 58 ? -13.891 -17.047 2.928 1 91.25 58 GLY B O 1
ATOM 2382 N N . GLY B 1 59 ? -11.891 -16.5 3.615 1 93.44 59 GLY B N 1
ATOM 2383 C CA . GLY B 1 59 ? -12.023 -15.117 3.189 1 93.44 59 GLY B CA 1
ATOM 2384 C C . GLY B 1 59 ? -11.531 -14.125 4.227 1 93.44 59 GLY B C 1
ATOM 2385 O O . GLY B 1 59 ? -10.906 -14.508 5.219 1 93.44 59 GLY B O 1
ATOM 2386 N N . GLN B 1 60 ? -11.695 -12.914 3.91 1 95.06 60 GLN B N 1
ATOM 2387 C CA . GLN B 1 60 ? -11.305 -11.844 4.824 1 95.06 60 GLN B CA 1
ATOM 2388 C C . GLN B 1 60 ? -12.484 -10.914 5.113 1 95.06 60 GLN B C 1
ATOM 2390 O O . GLN B 1 60 ? -13.359 -10.734 4.266 1 95.06 60 GLN B O 1
ATOM 2395 N N . LYS B 1 61 ? -12.453 -10.406 6.348 1 95.81 61 LYS B N 1
ATOM 2396 C CA . LYS B 1 61 ? -13.484 -9.461 6.77 1 95.81 61 LYS B CA 1
ATOM 2397 C C . LYS B 1 61 ? -12.891 -8.328 7.598 1 95.81 61 LYS B C 1
ATOM 2399 O O . LYS B 1 61 ? -13.242 -8.156 8.766 1 95.81 61 LYS B O 1
ATOM 2404 N N . PRO B 1 62 ? -12.039 -7.531 6.992 1 97.69 62 PRO B N 1
ATOM 2405 C CA . PRO B 1 62 ? -11.461 -6.398 7.723 1 97.69 62 PRO B CA 1
ATOM 2406 C C . PRO B 1 62 ? -12.5 -5.332 8.07 1 97.69 62 PRO B C 1
ATOM 2408 O O . PRO B 1 62 ? -13.414 -5.078 7.281 1 97.69 62 PRO B O 1
ATOM 2411 N N . ASP B 1 63 ? -12.297 -4.645 9.195 1 95.56 63 ASP B N 1
ATOM 2412 C CA . ASP B 1 63 ? -13.141 -3.52 9.594 1 95.56 63 ASP B CA 1
ATOM 2413 C C . ASP B 1 63 ? -12.539 -2.193 9.133 1 95.56 63 ASP B C 1
ATOM 2415 O O . ASP B 1 63 ? -13.242 -1.184 9.047 1 95.56 63 ASP B O 1
ATOM 2419 N N . LEU B 1 64 ? -11.281 -2.236 8.836 1 98.31 64 LEU B N 1
ATOM 2420 C CA . LEU B 1 64 ? -10.531 -1.007 8.602 1 98.31 64 LEU B CA 1
ATOM 2421 C C . LEU B 1 64 ? -9.812 -1.053 7.258 1 98.31 64 LEU B C 1
ATOM 2423 O O . LEU B 1 64 ? -9.148 -2.039 6.938 1 98.31 64 LEU B O 1
ATOM 2427 N N . LEU B 1 65 ? -10.07 -0.082 6.414 1 98.81 65 LEU B N 1
ATOM 2428 C CA . LEU B 1 65 ? -9.195 0.247 5.297 1 98.81 65 LEU B CA 1
ATOM 2429 C C . LEU B 1 65 ? -8.18 1.311 5.699 1 98.81 65 LEU B C 1
ATOM 2431 O O . LEU B 1 65 ? -8.555 2.434 6.043 1 98.81 65 LEU B O 1
ATOM 2435 N N . TYR B 1 66 ? -6.953 0.911 5.754 1 98.88 66 TYR B N 1
ATOM 2436 C CA . TYR B 1 66 ? -5.852 1.824 6.039 1 98.88 66 TYR B CA 1
ATOM 2437 C C . TYR B 1 66 ? -5.23 2.348 4.75 1 98.88 66 TYR B C 1
ATOM 2439 O O . TYR B 1 66 ? -4.805 1.566 3.896 1 98.88 66 TYR B O 1
ATOM 2447 N N . ILE B 1 67 ? -5.203 3.646 4.535 1 98.94 67 ILE B N 1
ATOM 2448 C CA . ILE B 1 67 ? -4.523 4.301 3.422 1 98.94 67 ILE B CA 1
ATOM 2449 C C . ILE B 1 67 ? -3.377 5.16 3.951 1 98.94 67 ILE B C 1
ATOM 2451 O O . ILE B 1 67 ? -3.607 6.137 4.664 1 98.94 67 ILE B O 1
ATOM 2455 N N . GLY B 1 68 ? -2.143 4.805 3.635 1 98.88 68 GLY B N 1
ATOM 2456 C CA . GLY B 1 68 ? -0.962 5.5 4.121 1 98.88 68 GLY B CA 1
ATOM 2457 C C . GLY B 1 68 ? 0.118 5.656 3.068 1 98.88 68 GLY B C 1
ATOM 2458 O O . GLY B 1 68 ? -0.071 5.262 1.916 1 98.88 68 GLY B O 1
ATOM 2459 N N . CYS B 1 69 ? 1.196 6.23 3.488 1 98.81 69 CYS B N 1
ATOM 2460 C CA . CYS B 1 69 ? 2.311 6.477 2.58 1 98.81 69 CYS B CA 1
ATOM 2461 C C . CYS B 1 69 ? 3.195 5.238 2.459 1 98.81 69 CYS B C 1
ATOM 2463 O O . CYS B 1 69 ? 3.291 4.445 3.396 1 98.81 69 CYS B O 1
ATOM 2465 N N . SER B 1 70 ? 3.9 5.102 1.378 1 98.88 70 SER B N 1
ATOM 2466 C CA . SER B 1 70 ? 4.855 4.031 1.111 1 98.88 70 SER B CA 1
ATOM 2467 C C . SER B 1 70 ? 6.066 4.129 2.031 1 98.88 70 SER B C 1
ATOM 2469 O O . SER B 1 70 ? 6.855 3.188 2.129 1 98.88 70 SER B O 1
ATOM 2471 N N . ASP B 1 71 ? 6.27 5.117 2.809 1 98.75 71 ASP B N 1
ATOM 2472 C CA . ASP B 1 71 ? 7.457 5.465 3.584 1 98.75 71 ASP B CA 1
ATOM 2473 C C . ASP B 1 71 ? 7.883 4.312 4.488 1 98.75 71 ASP B C 1
ATOM 2475 O O . ASP B 1 71 ? 7.051 3.727 5.188 1 98.75 71 ASP B O 1
ATOM 2479 N N . SER B 1 72 ? 9.188 3.969 4.457 1 98.62 72 SER B N 1
ATOM 2480 C CA . SER B 1 72 ? 9.727 2.803 5.152 1 98.62 72 SER B CA 1
ATOM 2481 C C . SER B 1 72 ? 9.797 3.037 6.656 1 98.62 72 SER B C 1
ATOM 2483 O O . SER B 1 72 ? 10 2.098 7.43 1 98.62 72 SER B O 1
ATOM 2485 N N . ARG B 1 73 ? 9.617 4.242 7.105 1 98.38 73 ARG B N 1
ATOM 2486 C CA . ARG B 1 73 ? 9.719 4.582 8.523 1 98.38 73 ARG B CA 1
ATOM 2487 C C . ARG B 1 73 ? 8.367 4.469 9.203 1 98.38 73 ARG B C 1
ATOM 2489 O O . ARG B 1 73 ? 8.258 4.652 10.422 1 98.38 73 ARG B O 1
ATOM 2496 N N . VAL B 1 74 ? 7.309 4.102 8.422 1 98.19 74 VAL B N 1
ATOM 2497 C CA . VAL B 1 74 ? 5.961 3.961 8.961 1 98.19 74 VAL B CA 1
ATOM 2498 C C . VAL B 1 74 ? 5.543 2.492 8.93 1 98.19 74 VAL B C 1
ATOM 2500 O O . VAL B 1 74 ? 4.957 2.023 7.953 1 98.19 74 VAL B O 1
ATOM 2503 N N . PRO B 1 75 ? 5.777 1.758 9.984 1 96.5 75 PRO B N 1
ATOM 2504 C CA . PRO B 1 75 ? 5.422 0.337 10.031 1 96.5 75 PRO B CA 1
ATOM 2505 C C . PRO B 1 75 ? 3.961 0.107 10.414 1 96.5 75 PRO B C 1
ATOM 2507 O O . PRO B 1 75 ? 3.672 -0.298 11.539 1 96.5 75 PRO B O 1
ATOM 2510 N N . SER B 1 76 ? 3.08 0.253 9.477 1 97.31 76 SER B N 1
ATOM 2511 C CA . SER B 1 76 ? 1.647 0.352 9.742 1 97.31 76 SER B CA 1
ATOM 2512 C C . SER B 1 76 ? 1.117 -0.915 10.406 1 97.31 76 SER B C 1
ATOM 2514 O O . SER B 1 76 ? 0.367 -0.845 11.375 1 97.31 76 SER B O 1
ATOM 2516 N N . ASP B 1 77 ? 1.552 -2.152 9.961 1 97.19 77 ASP B N 1
ATOM 2517 C CA . ASP B 1 77 ? 1.061 -3.391 10.555 1 97.19 77 ASP B CA 1
ATOM 2518 C C . ASP B 1 77 ? 1.497 -3.506 12.016 1 97.19 77 ASP B C 1
ATOM 2520 O O . ASP B 1 77 ? 0.77 -4.055 12.844 1 97.19 77 ASP B O 1
ATOM 2524 N N . ILE B 1 78 ? 2.613 -2.979 12.289 1 96.62 78 ILE B N 1
ATOM 2525 C CA . ILE B 1 78 ? 3.23 -3.148 13.594 1 96.62 78 ILE B CA 1
ATOM 2526 C C . ILE B 1 78 ? 2.586 -2.193 14.602 1 96.62 78 ILE B C 1
ATOM 2528 O O . ILE B 1 78 ? 2.096 -2.619 15.648 1 96.62 78 ILE B O 1
ATOM 2532 N N . PHE B 1 79 ? 2.5 -0.858 14.211 1 96.31 79 PHE B N 1
ATOM 2533 C CA . PHE B 1 79 ? 1.998 0.076 15.211 1 96.31 79 PHE B CA 1
ATOM 2534 C C . PHE B 1 79 ? 0.502 -0.117 15.43 1 96.31 79 PHE B C 1
ATOM 2536 O O . PHE B 1 79 ? -0.028 0.244 16.484 1 96.31 79 PHE B O 1
ATOM 2543 N N . MET B 1 80 ? -0.171 -0.727 14.445 1 96.12 80 MET B N 1
ATOM 2544 C CA . MET B 1 80 ? -1.592 -1.014 14.617 1 96.12 80 MET B CA 1
ATOM 2545 C C . MET B 1 80 ? -1.794 -2.352 15.32 1 96.12 80 MET B C 1
ATOM 2547 O O . MET B 1 80 ? -2.92 -2.711 15.672 1 96.12 80 MET B O 1
ATOM 2551 N N . ASN B 1 81 ? -0.724 -3.096 15.5 1 92.88 81 ASN B N 1
ATOM 2552 C CA . ASN B 1 81 ? -0.808 -4.43 16.078 1 92.88 81 ASN B CA 1
ATOM 2553 C C . ASN B 1 81 ? -1.867 -5.281 15.383 1 92.88 81 ASN B C 1
ATOM 2555 O O . ASN B 1 81 ? -2.758 -5.828 16.031 1 92.88 81 ASN B O 1
ATOM 2559 N N . VAL B 1 82 ? -1.733 -5.344 14.094 1 88.88 82 VAL B N 1
ATOM 2560 C CA . VAL B 1 82 ? -2.785 -5.961 13.297 1 88.88 82 VAL B CA 1
ATOM 2561 C C . VAL B 1 82 ? -2.77 -7.473 13.5 1 88.88 82 VAL B C 1
ATOM 2563 O O . VAL B 1 82 ? -1.702 -8.078 13.625 1 88.88 82 VAL B O 1
ATOM 2566 N N . THR B 1 83 ? -3.914 -8.062 13.516 1 89.94 83 THR B N 1
ATOM 2567 C CA . THR B 1 83 ? -4.109 -9.5 13.375 1 89.94 83 THR B CA 1
ATOM 2568 C C . THR B 1 83 ? -4.57 -9.844 11.961 1 89.94 83 THR B C 1
ATOM 2570 O O . THR B 1 83 ? -5.039 -8.977 11.227 1 89.94 83 THR B O 1
ATOM 2573 N N . LEU B 1 84 ? -4.402 -11.078 11.594 1 96.12 84 LEU B N 1
ATOM 2574 C CA . LEU B 1 84 ? -4.746 -11.492 10.242 1 96.12 84 LEU B CA 1
ATOM 2575 C C . LEU B 1 84 ? -6.215 -11.203 9.938 1 96.12 84 LEU B C 1
ATOM 2577 O O . LEU B 1 84 ? -7.094 -11.531 10.742 1 96.12 84 LEU B O 1
ATOM 2581 N N . GLY B 1 85 ? -6.422 -10.484 8.875 1 96.56 85 GLY B N 1
ATOM 2582 C CA . GLY B 1 85 ? -7.777 -10.289 8.391 1 96.56 85 GLY B CA 1
ATOM 2583 C C . GLY B 1 85 ? -8.414 -9.008 8.898 1 96.56 85 GLY B C 1
ATOM 2584 O O . GLY B 1 85 ? -9.547 -8.68 8.523 1 96.56 85 GLY B O 1
ATOM 2585 N N . GLU B 1 86 ? -7.676 -8.117 9.555 1 95.62 86 GLU B N 1
ATOM 2586 C CA . GLU B 1 86 ? -8.312 -7.008 10.266 1 95.62 86 GLU B CA 1
ATOM 2587 C C . GLU B 1 86 ? -8.148 -5.695 9.5 1 95.62 86 GLU B C 1
ATOM 2589 O O . GLU B 1 86 ? -8.969 -4.789 9.633 1 95.62 86 GLU B O 1
ATOM 2594 N N . VAL B 1 87 ? -7.066 -5.578 8.797 1 98.12 87 VAL B N 1
ATOM 2595 C CA . VAL B 1 87 ? -6.777 -4.293 8.172 1 98.12 87 VAL B CA 1
ATOM 2596 C C . VAL B 1 87 ? -6.469 -4.496 6.688 1 98.12 87 VAL B C 1
ATOM 2598 O O . VAL B 1 87 ? -5.492 -5.16 6.336 1 98.12 87 VAL B O 1
ATOM 2601 N N . PHE B 1 88 ? -7.422 -4.027 5.812 1 98.75 88 PHE B N 1
ATOM 2602 C CA . PHE B 1 88 ? -7.156 -3.891 4.387 1 98.75 88 PHE B CA 1
ATOM 2603 C C . PHE B 1 88 ? -6.309 -2.656 4.105 1 98.75 88 PHE B C 1
ATOM 2605 O O . PHE B 1 88 ? -6.586 -1.574 4.629 1 98.75 88 PHE B O 1
ATOM 2612 N N . THR B 1 89 ? -5.164 -2.785 3.305 1 98.81 89 THR B N 1
ATOM 2613 C CA . THR B 1 89 ? -4.148 -1.742 3.326 1 98.81 89 THR B CA 1
ATOM 2614 C C . THR B 1 89 ? -3.83 -1.267 1.911 1 98.81 89 THR B C 1
ATOM 2616 O O . THR B 1 89 ? -3.693 -2.078 0.994 1 98.81 89 THR B O 1
ATOM 2619 N N . HIS B 1 90 ? -3.791 -0.02 1.698 1 98.88 90 HIS B N 1
ATOM 2620 C CA . HIS B 1 90 ? -3.266 0.637 0.506 1 98.88 90 HIS B CA 1
ATOM 2621 C C . HIS B 1 90 ? -2.174 1.64 0.865 1 98.88 90 HIS B C 1
ATOM 2623 O O . HIS B 1 90 ? -2.395 2.539 1.679 1 98.88 90 HIS B O 1
ATOM 2629 N N . ARG B 1 91 ? -0.984 1.478 0.328 1 98.81 91 ARG B N 1
ATOM 2630 C CA . ARG B 1 91 ? 0.134 2.379 0.59 1 98.81 91 ARG B CA 1
ATOM 2631 C C . ARG B 1 91 ? 0.736 2.896 -0.712 1 98.81 91 ARG B C 1
ATOM 2633 O O . ARG B 1 91 ? 1.062 2.113 -1.606 1 98.81 91 ARG B O 1
ATOM 2640 N N . ASN B 1 92 ? 0.843 4.188 -0.844 1 98.81 92 ASN B N 1
ATOM 2641 C CA . ASN B 1 92 ? 1.411 4.871 -2 1 98.81 92 ASN B CA 1
ATOM 2642 C C . ASN B 1 92 ? 2.088 6.18 -1.603 1 98.81 92 ASN B C 1
ATOM 2644 O O . ASN B 1 92 ? 2.293 6.441 -0.416 1 98.81 92 ASN B O 1
ATOM 2648 N N . ILE B 1 93 ? 2.543 6.988 -2.621 1 98.69 93 ILE B N 1
ATOM 2649 C CA . ILE B 1 93 ? 3.25 8.227 -2.33 1 98.69 93 ILE B CA 1
ATOM 2650 C C . ILE B 1 93 ? 2.277 9.25 -1.75 1 98.69 93 ILE B C 1
ATOM 2652 O O . ILE B 1 93 ? 1.282 9.602 -2.389 1 98.69 93 ILE B O 1
ATOM 2656 N N . GLY B 1 94 ? 2.541 9.625 -0.449 1 98.5 94 GLY B N 1
ATOM 2657 C CA . GLY B 1 94 ? 1.78 10.727 0.124 1 98.5 94 GLY B CA 1
ATOM 2658 C C . GLY B 1 94 ? 0.396 10.312 0.59 1 98.5 94 GLY B C 1
ATOM 2659 O O . GLY B 1 94 ? -0.51 11.141 0.673 1 98.5 94 GLY B O 1
ATOM 2660 N N . ASN B 1 95 ? 0.16 8.992 0.746 1 98.75 95 ASN B N 1
ATOM 2661 C CA . ASN B 1 95 ? -1.159 8.523 1.16 1 98.75 95 ASN B CA 1
ATOM 2662 C C . ASN B 1 95 ? -2.264 9.125 0.295 1 98.75 95 ASN B C 1
ATOM 2664 O O . ASN B 1 95 ? -3.262 9.633 0.815 1 98.75 95 ASN B O 1
ATOM 2668 N N . SER B 1 96 ? -2.178 9.047 -0.951 1 98.62 96 SER B N 1
ATOM 2669 C CA . SER B 1 96 ? -2.98 9.836 -1.877 1 98.62 96 SER B CA 1
ATOM 2670 C C . SER B 1 96 ? -4.227 9.078 -2.322 1 98.62 96 SER B C 1
ATOM 2672 O O . SER B 1 96 ? -4.211 7.844 -2.4 1 98.62 96 SER B O 1
ATOM 2674 N N . ILE B 1 97 ? -5.25 9.812 -2.57 1 98.62 97 ILE B N 1
ATOM 2675 C CA . ILE B 1 97 ? -6.488 9.375 -3.207 1 98.62 97 ILE B CA 1
ATOM 2676 C C . ILE B 1 97 ? -6.812 10.289 -4.387 1 98.62 97 ILE B C 1
ATOM 2678 O O . ILE B 1 97 ? -7.062 11.484 -4.203 1 98.62 97 ILE B O 1
ATOM 2682 N N . ILE B 1 98 ? -6.77 9.742 -5.527 1 97.06 98 ILE B N 1
ATOM 2683 C CA . ILE B 1 98 ? -7.141 10.445 -6.75 1 97.06 98 ILE B CA 1
ATOM 2684 C C . ILE B 1 98 ? -8.328 9.75 -7.406 1 97.06 98 ILE B C 1
ATOM 2686 O O . ILE B 1 98 ? -8.258 8.57 -7.742 1 97.06 98 ILE B O 1
ATOM 2690 N N . SER B 1 99 ? -9.422 10.438 -7.617 1 95.25 99 SER B N 1
ATOM 2691 C CA . SER B 1 99 ? -10.695 9.867 -8.023 1 95.25 99 SER B CA 1
ATOM 2692 C C . SER B 1 99 ? -10.586 9.18 -9.383 1 95.25 99 SER B C 1
ATOM 2694 O O . SER B 1 99 ? -11.32 8.227 -9.664 1 95.25 99 SER B O 1
ATOM 2696 N N . ARG B 1 100 ? -9.672 9.602 -10.227 1 94.25 100 ARG B N 1
ATOM 2697 C CA . ARG B 1 100 ? -9.57 9.031 -11.57 1 94.25 100 ARG B CA 1
ATOM 2698 C C . ARG B 1 100 ? -8.516 7.938 -11.625 1 94.25 100 ARG B C 1
ATOM 2700 O O . ARG B 1 100 ? -8.266 7.355 -12.68 1 94.25 100 ARG B O 1
ATOM 2707 N N . ASP B 1 101 ? -7.891 7.664 -10.523 1 97.19 101 ASP B N 1
ATOM 2708 C CA . ASP B 1 101 ? -6.855 6.641 -10.438 1 97.19 101 ASP B CA 1
ATOM 2709 C C . ASP B 1 101 ? -7.465 5.266 -10.172 1 97.19 101 ASP B C 1
ATOM 2711 O O . ASP B 1 101 ? -7.887 4.969 -9.055 1 97.19 101 ASP B O 1
ATOM 2715 N N . PRO B 1 102 ? -7.473 4.359 -11.148 1 97.25 102 PRO B N 1
ATOM 2716 C CA . PRO B 1 102 ? -8.078 3.043 -10.938 1 97.25 102 PRO B CA 1
ATOM 2717 C C . PRO B 1 102 ? -7.375 2.242 -9.844 1 97.25 102 PRO B C 1
ATOM 2719 O O . PRO B 1 102 ? -7.996 1.389 -9.203 1 97.25 102 PRO B O 1
ATOM 2722 N N . ASN B 1 103 ? -6.125 2.512 -9.617 1 98.56 103 ASN B N 1
ATOM 2723 C CA . ASN B 1 103 ? -5.367 1.84 -8.562 1 98.56 103 ASN B CA 1
ATOM 2724 C C . ASN B 1 103 ? -5.992 2.068 -7.191 1 98.56 103 ASN B C 1
ATOM 2726 O O . ASN B 1 103 ? -6.48 1.128 -6.562 1 98.56 103 ASN B O 1
ATOM 2730 N N . THR B 1 104 ? -6.168 3.283 -6.781 1 98.44 104 THR B N 1
ATOM 2731 C CA . THR B 1 104 ? -6.773 3.617 -5.496 1 98.44 104 THR B CA 1
ATOM 2732 C C . THR B 1 104 ? -8.266 3.287 -5.5 1 98.44 104 THR B C 1
ATOM 2734 O O . THR B 1 104 ? -8.789 2.775 -4.512 1 98.44 104 THR B O 1
ATOM 2737 N N . MET B 1 105 ? -8.938 3.547 -6.609 1 98.44 105 MET B N 1
ATOM 2738 C CA . MET B 1 105 ? -10.391 3.357 -6.656 1 98.44 105 MET B CA 1
ATOM 2739 C C . MET B 1 105 ? -10.75 1.88 -6.547 1 98.44 105 MET B C 1
ATOM 2741 O O . MET B 1 105 ? -11.75 1.523 -5.926 1 98.44 105 MET B O 1
ATOM 2745 N N . SER B 1 106 ? -9.969 1.021 -7.18 1 98.5 106 SER B N 1
ATOM 2746 C CA . SER B 1 106 ? -10.234 -0.408 -7.07 1 98.5 106 SER B CA 1
ATOM 2747 C C . SER B 1 106 ? -10.094 -0.888 -5.629 1 98.5 106 SER B C 1
ATOM 2749 O O . SER B 1 106 ? -10.859 -1.741 -5.176 1 98.5 106 SER B O 1
ATOM 2751 N N . VAL B 1 107 ? -9.141 -0.35 -4.895 1 98.81 107 VAL B N 1
ATOM 2752 C CA . VAL B 1 107 ? -8.945 -0.693 -3.49 1 98.81 107 VAL B CA 1
ATOM 2753 C C . VAL B 1 107 ? -10.164 -0.26 -2.676 1 98.81 107 VAL B C 1
ATOM 2755 O O . VAL B 1 107 ? -10.719 -1.051 -1.911 1 98.81 107 VAL B O 1
ATOM 2758 N N . ILE B 1 108 ? -10.602 0.959 -2.896 1 98.81 108 ILE B N 1
ATOM 2759 C CA . ILE B 1 108 ? -11.711 1.514 -2.129 1 98.81 108 ILE B CA 1
ATOM 2760 C C . ILE B 1 108 ? -13 0.774 -2.479 1 98.81 108 ILE B C 1
ATOM 2762 O O . ILE B 1 108 ? -13.75 0.372 -1.589 1 98.81 108 ILE B O 1
ATOM 2766 N N . ASP B 1 109 ? -13.258 0.535 -3.73 1 98.31 109 ASP B N 1
ATOM 2767 C CA . ASP B 1 109 ? -14.469 -0.168 -4.16 1 98.31 109 ASP B CA 1
ATOM 2768 C C . ASP B 1 109 ? -14.492 -1.593 -3.611 1 98.31 109 ASP B C 1
ATOM 2770 O O . ASP B 1 109 ? -15.531 -2.057 -3.131 1 98.31 109 ASP B O 1
ATOM 2774 N N . TYR B 1 110 ? -13.375 -2.26 -3.674 1 98.31 110 TYR B N 1
ATOM 2775 C CA . TYR B 1 110 ? -13.336 -3.617 -3.143 1 98.31 110 TYR B CA 1
ATOM 2776 C C . TYR B 1 110 ? -13.578 -3.623 -1.638 1 98.31 110 TYR B C 1
ATOM 2778 O O . TYR B 1 110 ? -14.352 -4.445 -1.132 1 98.31 110 TYR B O 1
ATOM 2786 N N . ALA B 1 111 ? -12.906 -2.746 -0.945 1 98.5 111 ALA B N 1
ATOM 2787 C CA . ALA B 1 111 ? -13.047 -2.648 0.506 1 98.5 111 ALA B CA 1
ATOM 2788 C C . ALA B 1 111 ? -14.5 -2.418 0.903 1 98.5 111 ALA B C 1
ATOM 2790 O O . ALA B 1 111 ? -15.016 -3.082 1.804 1 98.5 111 ALA B O 1
ATOM 2791 N N . LEU B 1 112 ? -15.18 -1.533 0.212 1 98.19 112 LEU B N 1
ATOM 2792 C CA . LEU B 1 112 ? -16.516 -1.108 0.623 1 98.19 112 LEU B CA 1
ATOM 2793 C C . LEU B 1 112 ? -17.562 -2.092 0.135 1 98.19 112 LEU B C 1
ATOM 2795 O O . LEU B 1 112 ? -18.484 -2.455 0.885 1 98.19 112 LEU B O 1
ATOM 2799 N N . ASN B 1 113 ? -17.422 -2.617 -1.082 1 96.38 113 ASN B N 1
ATOM 2800 C CA . ASN B 1 113 ? -18.516 -3.342 -1.715 1 96.38 113 ASN B CA 1
ATOM 2801 C C . ASN B 1 113 ? -18.344 -4.852 -1.584 1 96.38 113 ASN B C 1
ATOM 2803 O O . ASN B 1 113 ? -19.297 -5.605 -1.711 1 96.38 113 ASN B O 1
ATOM 2807 N N . HIS B 1 114 ? -17.156 -5.297 -1.357 1 96.19 114 HIS B N 1
ATOM 2808 C CA . HIS B 1 114 ? -16.922 -6.738 -1.324 1 96.19 114 HIS B CA 1
ATOM 2809 C C . HIS B 1 114 ? -16.469 -7.191 0.058 1 96.19 114 HIS B C 1
ATOM 2811 O O . HIS B 1 114 ? -16.734 -8.328 0.464 1 96.19 114 HIS B O 1
ATOM 2817 N N . LEU B 1 115 ? -15.812 -6.277 0.831 1 97.5 115 LEU B N 1
ATOM 2818 C CA . LEU B 1 115 ? -15.336 -6.652 2.156 1 97.5 115 LEU B CA 1
ATOM 2819 C C . LEU B 1 115 ? -16.172 -5.988 3.244 1 97.5 115 LEU B C 1
ATOM 2821 O O . LEU B 1 115 ? -16.062 -6.344 4.422 1 97.5 115 LEU B O 1
ATOM 2825 N N . ASN B 1 116 ? -16.969 -4.984 2.885 1 97.31 116 ASN B N 1
ATOM 2826 C CA . ASN B 1 116 ? -17.891 -4.301 3.783 1 97.31 116 ASN B CA 1
ATOM 2827 C C . ASN B 1 116 ? -17.141 -3.605 4.922 1 97.31 116 ASN B C 1
ATOM 2829 O O . ASN B 1 116 ? -17.562 -3.682 6.078 1 97.31 116 ASN B O 1
ATOM 2833 N N . VAL B 1 117 ? -16.047 -3.031 4.586 1 97.75 117 VAL B N 1
ATOM 2834 C CA . VAL B 1 117 ? -15.297 -2.221 5.539 1 97.75 117 VAL B CA 1
ATOM 2835 C C . VAL B 1 117 ? -16.172 -1.081 6.055 1 97.75 117 VAL B C 1
ATOM 2837 O O . VAL B 1 117 ? -16.922 -0.473 5.289 1 97.75 117 VAL B O 1
ATOM 2840 N N . SER B 1 118 ? -15.984 -0.776 7.375 1 97.81 118 SER B N 1
ATOM 2841 C CA . SER B 1 118 ? -16.844 0.25 7.965 1 97.81 118 SER B CA 1
ATOM 2842 C C . SER B 1 118 ? -16.016 1.454 8.422 1 97.81 118 SER B C 1
ATOM 2844 O O . SER B 1 118 ? -16.578 2.453 8.883 1 97.81 118 SER B O 1
ATOM 2846 N N . THR B 1 119 ? -14.734 1.37 8.328 1 98.31 119 THR B N 1
ATOM 2847 C CA . THR B 1 119 ? -13.859 2.465 8.727 1 98.31 119 THR B CA 1
ATOM 2848 C C . THR B 1 119 ? -12.727 2.65 7.719 1 98.31 119 THR B C 1
ATOM 2850 O O . THR B 1 119 ? -12.102 1.676 7.293 1 98.31 119 THR B O 1
ATOM 2853 N N . ILE B 1 120 ? -12.547 3.854 7.246 1 98.75 120 ILE B N 1
ATOM 2854 C CA . ILE B 1 120 ? -11.375 4.23 6.457 1 98.75 120 ILE B CA 1
ATOM 2855 C C . ILE B 1 120 ? -10.484 5.16 7.273 1 98.75 120 ILE B C 1
ATOM 2857 O O . ILE B 1 120 ? -10.953 6.148 7.844 1 98.75 120 ILE B O 1
ATOM 2861 N N . ALA B 1 121 ? -9.25 4.82 7.414 1 98.81 121 ALA B N 1
ATOM 2862 C CA . ALA B 1 121 ? -8.258 5.695 8.031 1 98.81 121 ALA B CA 1
ATOM 2863 C C . ALA B 1 121 ? -7.262 6.215 6.996 1 98.81 121 ALA B C 1
ATOM 2865 O O . ALA B 1 121 ? -6.496 5.441 6.418 1 98.81 121 ALA B O 1
ATOM 2866 N N . ILE B 1 122 ? -7.344 7.445 6.715 1 98.94 122 ILE B N 1
ATOM 2867 C CA . ILE B 1 122 ? -6.355 8.117 5.875 1 98.94 122 ILE B CA 1
ATOM 2868 C C . ILE B 1 122 ? -5.238 8.68 6.75 1 98.94 122 ILE B C 1
ATOM 2870 O O . ILE B 1 122 ? -5.473 9.57 7.57 1 98.94 122 ILE B O 1
ATOM 2874 N N . THR B 1 123 ? -3.998 8.188 6.543 1 98.94 123 THR B N 1
ATOM 2875 C CA . THR B 1 123 ? -2.941 8.453 7.512 1 98.94 123 THR B CA 1
ATOM 2876 C C . THR B 1 123 ? -1.727 9.078 6.828 1 98.94 123 THR B C 1
ATOM 2878 O O . THR B 1 123 ? -1.015 8.398 6.078 1 98.94 123 THR B O 1
ATOM 2881 N N . GLY B 1 124 ? -1.509 10.367 7.09 1 98.88 124 GLY B N 1
ATOM 2882 C CA . GLY B 1 124 ? -0.249 10.992 6.723 1 98.88 124 GLY B CA 1
ATOM 2883 C C . GLY B 1 124 ? 0.859 10.734 7.727 1 98.88 124 GLY B C 1
ATOM 2884 O O . GLY B 1 124 ? 0.669 10 8.695 1 98.88 124 GLY B O 1
ATOM 2885 N N . HIS B 1 125 ? 1.989 11.281 7.441 1 98.88 125 HIS B N 1
ATOM 2886 C CA . HIS B 1 125 ? 3.066 11.18 8.414 1 98.88 125 HIS B CA 1
ATOM 2887 C C . HIS B 1 125 ? 3.992 12.383 8.352 1 98.88 125 HIS B C 1
ATOM 2889 O O . HIS B 1 125 ? 4.129 13.008 7.293 1 98.88 125 HIS B O 1
ATOM 2895 N N . SER B 1 126 ? 4.586 12.695 9.484 1 98.56 126 SER B N 1
ATOM 2896 C CA . SER B 1 126 ? 5.535 13.797 9.531 1 98.56 126 SER B CA 1
ATOM 2897 C C . SER B 1 126 ? 6.742 13.531 8.633 1 98.56 126 SER B C 1
ATOM 2899 O O . SER B 1 126 ? 7.117 12.383 8.414 1 98.56 126 SER B O 1
ATOM 2901 N N . GLN B 1 127 ? 7.266 14.625 8 1 97.56 127 GLN B N 1
ATOM 2902 C CA . GLN B 1 127 ? 8.461 14.586 7.16 1 97.56 127 GLN B CA 1
ATOM 2903 C C . GLN B 1 127 ? 8.242 13.695 5.941 1 97.56 127 GLN B C 1
ATOM 2905 O O . GLN B 1 127 ? 9.148 12.969 5.527 1 97.56 127 GLN B O 1
ATOM 2910 N N . CYS B 1 128 ? 7.078 13.695 5.426 1 98.06 128 CYS B N 1
ATOM 2911 C CA . CYS B 1 128 ? 6.754 12.93 4.227 1 98.06 128 CYS B CA 1
ATOM 2912 C C . CYS B 1 128 ? 7.496 13.477 3.014 1 98.06 128 CYS B C 1
ATOM 2914 O O . CYS B 1 128 ? 7.309 14.633 2.637 1 98.06 128 CYS B O 1
ATOM 2916 N N . GLY B 1 129 ? 8.289 12.672 2.357 1 96.62 129 GLY B N 1
ATOM 2917 C CA . GLY B 1 129 ? 9.016 13.078 1.168 1 96.62 129 GLY B CA 1
ATOM 2918 C C . GLY B 1 129 ? 8.117 13.539 0.04 1 96.62 129 GLY B C 1
ATOM 2919 O O . GLY B 1 129 ? 8.461 14.461 -0.698 1 96.62 129 GLY B O 1
ATOM 2920 N N . GLY B 1 130 ? 6.961 12.875 -0.163 1 97.31 130 GLY B N 1
ATOM 2921 C CA . GLY B 1 130 ? 6.004 13.289 -1.174 1 97.31 130 GLY B CA 1
ATOM 2922 C C . GLY B 1 130 ? 5.473 14.695 -0.948 1 97.31 130 GLY B C 1
ATOM 2923 O O . GLY B 1 130 ? 5.363 15.484 -1.891 1 97.31 130 GLY B O 1
ATOM 2924 N N . VAL B 1 131 ? 5.145 15.008 0.275 1 98.38 131 VAL B N 1
ATOM 2925 C CA . VAL B 1 131 ? 4.66 16.344 0.621 1 98.38 131 VAL B CA 1
ATOM 2926 C C . VAL B 1 131 ? 5.777 17.359 0.424 1 98.38 131 VAL B C 1
ATOM 2928 O O . VAL B 1 131 ? 5.555 18.438 -0.143 1 98.38 131 VAL B O 1
ATOM 2931 N N . LYS B 1 132 ? 6.984 17.016 0.885 1 97.12 132 LYS B N 1
ATOM 2932 C CA . LYS B 1 132 ? 8.125 17.906 0.685 1 97.12 132 LYS B CA 1
ATOM 2933 C C . LYS B 1 132 ? 8.344 18.188 -0.798 1 97.12 132 LYS B C 1
ATOM 2935 O O . LYS B 1 132 ? 8.531 19.344 -1.192 1 97.12 132 LYS B O 1
ATOM 2940 N N . ALA B 1 133 ? 8.289 17.156 -1.588 1 96.94 133 ALA B N 1
ATOM 2941 C CA . ALA B 1 133 ? 8.492 17.281 -3.029 1 96.94 133 ALA B CA 1
ATOM 2942 C C . ALA B 1 133 ? 7.422 18.172 -3.652 1 96.94 133 ALA B C 1
ATOM 2944 O O . ALA B 1 133 ? 7.691 18.906 -4.617 1 96.94 133 ALA B O 1
ATOM 2945 N N . SER B 1 134 ? 6.246 18.141 -3.119 1 97.94 134 SER B N 1
ATOM 2946 C CA . SER B 1 134 ? 5.129 18.906 -3.662 1 97.94 134 SER B CA 1
ATOM 2947 C C . SER B 1 134 ? 5.344 20.406 -3.457 1 97.94 134 SER B C 1
ATOM 2949 O O . SER B 1 134 ? 4.75 21.234 -4.164 1 97.94 134 SER B O 1
ATOM 2951 N N . MET B 1 135 ? 6.09 20.812 -2.457 1 97.56 135 MET B N 1
ATOM 2952 C CA . MET B 1 135 ? 6.352 22.219 -2.172 1 97.56 135 MET B CA 1
ATOM 2953 C C . MET B 1 135 ? 7.383 22.797 -3.139 1 97.56 135 MET B C 1
ATOM 2955 O O . MET B 1 135 ? 7.422 24 -3.369 1 97.56 135 MET B O 1
ATOM 2959 N N . ASN B 1 136 ? 8.234 21.891 -3.66 1 94.06 136 ASN B N 1
ATOM 2960 C CA . ASN B 1 136 ? 9.242 22.234 -4.66 1 94.06 136 ASN B CA 1
ATOM 2961 C C . ASN B 1 136 ? 9.484 21.078 -5.629 1 94.06 136 ASN B C 1
ATOM 2963 O O . ASN B 1 136 ? 10.531 20.422 -5.582 1 94.06 136 ASN B O 1
ATOM 2967 N N . PRO B 1 137 ? 8.594 20.828 -6.52 1 88.75 137 PRO B N 1
ATOM 2968 C CA . PRO B 1 137 ? 8.688 19.641 -7.359 1 88.75 137 PRO B CA 1
ATOM 2969 C C . PRO B 1 137 ? 9.906 19.656 -8.273 1 88.75 137 PRO B C 1
ATOM 2971 O O . PRO B 1 137 ? 10.406 18.594 -8.664 1 88.75 137 PRO B O 1
ATOM 2974 N N . GLY B 1 138 ? 10.469 20.75 -8.617 1 86.25 138 GLY B N 1
ATOM 2975 C CA . GLY B 1 138 ? 11.695 20.859 -9.391 1 86.25 138 GLY B CA 1
ATOM 2976 C C . GLY B 1 138 ? 11.758 19.844 -10.523 1 86.25 138 GLY B C 1
ATOM 2977 O O . GLY B 1 138 ? 10.836 19.766 -11.336 1 86.25 138 GLY B O 1
ATOM 2978 N N . GLU B 1 139 ? 12.961 18.984 -10.586 1 89.69 139 GLU B N 1
ATOM 2979 C CA . GLU B 1 139 ? 13.273 18.078 -11.672 1 89.69 139 GLU B CA 1
ATOM 2980 C C . GLU B 1 139 ? 12.875 16.641 -11.312 1 89.69 139 GLU B C 1
ATOM 2982 O O . GLU B 1 139 ? 13.57 15.688 -11.68 1 89.69 139 GLU B O 1
ATOM 2987 N N . LEU B 1 140 ? 11.75 16.516 -10.781 1 91.88 140 LEU B N 1
ATOM 2988 C CA . LEU B 1 140 ? 11.25 15.18 -10.453 1 91.88 140 LEU B CA 1
ATOM 2989 C C . LEU B 1 140 ? 10.773 14.453 -11.703 1 91.88 140 LEU B C 1
ATOM 2991 O O . LEU B 1 140 ? 10.484 15.086 -12.719 1 91.88 140 LEU B O 1
ATOM 2995 N N . GLU B 1 141 ? 10.781 13.156 -11.625 1 93.69 141 GLU B N 1
ATOM 2996 C CA . GLU B 1 141 ? 10.203 12.344 -12.688 1 93.69 141 GLU B CA 1
ATOM 2997 C C . GLU B 1 141 ? 8.742 12.719 -12.93 1 93.69 141 GLU B C 1
ATOM 2999 O O . GLU B 1 141 ? 8.023 13.078 -12 1 93.69 141 GLU B O 1
ATOM 3004 N N . ASP B 1 142 ? 8.312 12.555 -14.188 1 94.69 142 ASP B N 1
ATOM 3005 C CA . ASP B 1 142 ? 6.949 12.914 -14.57 1 94.69 142 ASP B CA 1
ATOM 3006 C C . ASP B 1 142 ? 5.93 12.094 -13.781 1 94.69 142 ASP B C 1
ATOM 3008 O O . ASP B 1 142 ? 4.863 12.594 -13.422 1 94.69 142 ASP B O 1
ATOM 3012 N N . SER B 1 143 ? 6.23 10.859 -13.555 1 95.38 143 SER B N 1
ATOM 3013 C CA . SER B 1 143 ? 5.312 10.008 -12.797 1 95.38 143 SER B CA 1
ATOM 3014 C C . SER B 1 143 ? 5.066 10.562 -11.398 1 95.38 143 SER B C 1
ATOM 3016 O O . SER B 1 143 ? 3.92 10.633 -10.945 1 95.38 143 SER B O 1
ATOM 3018 N N . ILE B 1 144 ? 6.117 11.031 -10.766 1 97.06 144 ILE B N 1
ATOM 3019 C CA . ILE B 1 144 ? 6.016 11.578 -9.414 1 97.06 144 ILE B CA 1
ATOM 3020 C C . ILE B 1 144 ? 5.27 12.906 -9.453 1 97.06 144 ILE B C 1
ATOM 3022 O O . ILE B 1 144 ? 4.316 13.117 -8.695 1 97.06 144 ILE B O 1
ATOM 3026 N N . LYS B 1 145 ? 5.676 13.789 -10.367 1 97.25 145 LYS B N 1
ATOM 3027 C CA . LYS B 1 145 ? 5.035 15.094 -10.477 1 97.25 145 LYS B CA 1
ATOM 3028 C C . LYS B 1 145 ? 3.533 14.953 -10.711 1 97.25 145 LYS B C 1
ATOM 3030 O O . LYS B 1 145 ? 2.732 15.656 -10.094 1 97.25 145 LYS B O 1
ATOM 3035 N N . THR B 1 146 ? 3.215 14.047 -11.602 1 96.69 146 THR B N 1
ATOM 3036 C CA . THR B 1 146 ? 1.812 13.812 -11.922 1 96.69 146 THR B CA 1
ATOM 3037 C C . THR B 1 146 ? 1.051 13.32 -10.695 1 96.69 146 THR B C 1
ATOM 3039 O O . THR B 1 146 ? -0.06 13.773 -10.422 1 96.69 146 THR B O 1
ATOM 3042 N N . PHE B 1 147 ? 1.651 12.461 -9.953 1 97.81 147 PHE B N 1
ATOM 3043 C CA . PHE B 1 147 ? 0.938 11.797 -8.867 1 97.81 147 PHE B CA 1
ATOM 3044 C C . PHE B 1 147 ? 0.786 12.734 -7.672 1 97.81 147 PHE B C 1
ATOM 3046 O O . PHE B 1 147 ? -0.222 12.68 -6.965 1 97.81 147 PHE B O 1
ATOM 3053 N N . ILE B 1 148 ? 1.729 13.648 -7.465 1 98.12 148 ILE B N 1
ATOM 3054 C CA . ILE B 1 148 ? 1.676 14.516 -6.289 1 98.12 148 ILE B CA 1
ATOM 3055 C C . ILE B 1 148 ? 1.044 15.852 -6.66 1 98.12 148 ILE B C 1
ATOM 3057 O O . ILE B 1 148 ? 0.952 16.75 -5.828 1 98.12 148 ILE B O 1
ATOM 3061 N N . LYS B 1 149 ? 0.581 16 -7.871 1 98 149 LYS B N 1
ATOM 3062 C CA . LYS B 1 149 ? 0.038 17.266 -8.383 1 98 149 LYS B CA 1
ATOM 3063 C C . LYS B 1 149 ? -1.063 17.797 -7.473 1 98 149 LYS B C 1
ATOM 3065 O O . LYS B 1 149 ? -1.121 19 -7.195 1 98 149 LYS B O 1
ATOM 3070 N N . PRO B 1 150 ? -1.965 16.969 -6.977 1 98.5 150 PRO B N 1
ATOM 3071 C CA . PRO B 1 150 ? -2.994 17.5 -6.082 1 98.5 150 PRO B CA 1
ATOM 3072 C C . PRO B 1 150 ? -2.41 18.141 -4.82 1 98.5 150 PRO B C 1
ATOM 3074 O O . PRO B 1 150 ? -2.963 19.109 -4.305 1 98.5 150 PRO B O 1
ATOM 3077 N N . ILE B 1 151 ? -1.331 17.609 -4.281 1 98.75 151 ILE B N 1
ATOM 3078 C CA . ILE B 1 151 ? -0.691 18.172 -3.098 1 98.75 151 ILE B CA 1
ATOM 3079 C C . ILE B 1 151 ? -0.012 19.484 -3.463 1 98.75 151 ILE B C 1
ATOM 3081 O O . ILE B 1 151 ? -0.064 20.453 -2.697 1 98.75 151 ILE B O 1
ATOM 3085 N N . THR B 1 152 ? 0.611 19.516 -4.645 1 98.62 152 THR B N 1
ATOM 3086 C CA . THR B 1 152 ? 1.229 20.75 -5.137 1 98.62 152 THR B CA 1
ATOM 3087 C C . THR B 1 152 ? 0.192 21.859 -5.27 1 98.62 152 THR B C 1
ATOM 3089 O O . THR B 1 152 ? 0.442 23 -4.863 1 98.62 152 THR B O 1
ATOM 3092 N N . LYS B 1 153 ? -0.937 21.5 -5.84 1 98.62 153 LYS B N 1
ATOM 3093 C CA . LYS B 1 153 ? -2.016 22.484 -5.973 1 98.62 153 LYS B CA 1
ATOM 3094 C C . LYS B 1 153 ? -2.486 22.969 -4.605 1 98.62 153 LYS B C 1
ATOM 3096 O O . LYS B 1 153 ? -2.764 24.156 -4.426 1 98.62 153 LYS B O 1
ATOM 3101 N N . LEU B 1 154 ? -2.578 22.062 -3.652 1 98.75 154 LEU B N 1
ATOM 3102 C CA . LEU B 1 154 ? -2.973 22.422 -2.293 1 98.75 154 LEU B CA 1
ATOM 3103 C C . LEU B 1 154 ? -1.994 23.406 -1.687 1 98.75 154 LEU B C 1
ATOM 3105 O O . LEU B 1 154 ? -2.408 24.406 -1.071 1 98.75 154 LEU B O 1
ATOM 3109 N N . TYR B 1 155 ? -0.724 23.156 -1.835 1 98.69 155 TYR B N 1
ATOM 3110 C CA . TYR B 1 155 ? 0.309 24.062 -1.354 1 98.69 155 TYR B CA 1
ATOM 3111 C C . TYR B 1 155 ? 0.158 25.438 -1.987 1 98.69 155 TYR B C 1
ATOM 3113 O O . TYR B 1 155 ? 0.153 26.453 -1.286 1 98.69 155 TYR B O 1
ATOM 3121 N N . ARG B 1 156 ? 0.001 25.453 -3.271 1 98.38 156 ARG B N 1
ATOM 3122 C CA . ARG B 1 156 ? -0.075 26.719 -4.004 1 98.38 156 ARG B CA 1
ATOM 3123 C C . ARG B 1 156 ? -1.289 27.531 -3.57 1 98.38 156 ARG B C 1
ATOM 3125 O O . ARG B 1 156 ? -1.201 28.75 -3.414 1 98.38 156 ARG B O 1
ATOM 3132 N N . LYS B 1 157 ? -2.389 26.875 -3.393 1 98.19 157 LYS B N 1
ATOM 3133 C CA . LYS B 1 157 ? -3.619 27.531 -2.967 1 98.19 157 LYS B CA 1
ATOM 3134 C C . LYS B 1 157 ? -3.453 28.172 -1.593 1 98.19 157 LYS B C 1
ATOM 3136 O O . LYS B 1 157 ? -4.137 29.141 -1.27 1 98.19 157 LYS B O 1
ATOM 3141 N N . ASN B 1 158 ? -2.564 27.609 -0.772 1 98.56 158 ASN B N 1
ATOM 3142 C CA . ASN B 1 158 ? -2.414 28.078 0.602 1 98.56 158 ASN B CA 1
ATOM 3143 C C . ASN B 1 158 ? -1.006 28.609 0.863 1 98.56 158 ASN B C 1
ATOM 3145 O O . ASN B 1 158 ? -0.535 28.594 2.002 1 98.56 158 ASN B O 1
ATOM 3149 N N . LYS B 1 159 ? -0.342 28.984 -0.185 1 98 159 LYS B N 1
ATOM 3150 C CA . LYS B 1 159 ? 1.08 29.312 -0.156 1 98 159 LYS B CA 1
ATOM 3151 C C . LYS B 1 159 ? 1.358 30.469 0.811 1 98 159 LYS B C 1
ATOM 3153 O O . LYS B 1 159 ? 2.322 30.422 1.577 1 98 159 LYS B O 1
ATOM 3158 N N . LYS B 1 160 ? 0.545 31.5 0.811 1 97.25 160 LYS B N 1
ATOM 3159 C CA . LYS B 1 160 ? 0.759 32.656 1.658 1 97.25 160 LYS B CA 1
ATOM 3160 C C . LYS B 1 160 ? 0.795 32.281 3.133 1 97.25 160 LYS B C 1
ATOM 3162 O O . LYS B 1 160 ? 1.696 32.688 3.867 1 97.25 160 LYS B O 1
ATOM 3167 N N . TYR B 1 161 ? -0.194 31.453 3.537 1 97.62 161 TYR B N 1
ATOM 3168 C CA . TYR B 1 161 ? -0.247 31.031 4.934 1 97.62 161 TYR B CA 1
ATOM 3169 C C . TYR B 1 161 ? 0.916 30.094 5.266 1 97.62 161 TYR B C 1
ATOM 3171 O O . TYR B 1 161 ? 1.626 30.312 6.25 1 97.62 161 TYR B O 1
ATOM 3179 N N . ILE B 1 162 ? 1.13 29.094 4.438 1 98.31 162 ILE B N 1
ATOM 3180 C CA . ILE B 1 162 ? 2.123 28.062 4.711 1 98.31 162 ILE B CA 1
ATOM 3181 C C . ILE B 1 162 ? 3.516 28.688 4.762 1 98.31 162 ILE B C 1
ATOM 3183 O O . ILE B 1 162 ? 4.293 28.406 5.676 1 98.31 162 ILE B O 1
ATOM 3187 N N . ASP B 1 163 ? 3.793 29.609 3.871 1 97.81 163 ASP B N 1
ATOM 3188 C CA . ASP B 1 163 ? 5.121 30.203 3.791 1 97.81 163 ASP B CA 1
ATOM 3189 C C . ASP B 1 163 ? 5.344 31.188 4.934 1 97.81 163 ASP B C 1
ATOM 3191 O O . ASP B 1 163 ? 6.477 31.609 5.188 1 97.81 163 ASP B O 1
ATOM 3195 N N . SER B 1 164 ? 4.316 31.625 5.609 1 97.75 164 SER B N 1
ATOM 3196 C CA . SER B 1 164 ? 4.445 32.562 6.73 1 97.75 164 SER B CA 1
ATOM 3197 C C . SER B 1 164 ? 4.879 31.828 8 1 97.75 164 SER B C 1
ATOM 3199 O O . SER B 1 164 ? 5.289 32.469 8.977 1 97.75 164 SER B O 1
ATOM 3201 N N . LEU B 1 165 ? 4.734 30.469 8.008 1 97.81 165 LEU B N 1
ATOM 3202 C CA . LEU B 1 165 ? 5.176 29.688 9.172 1 97.81 165 LEU B CA 1
ATOM 3203 C C . LEU B 1 165 ? 6.691 29.766 9.32 1 97.81 165 LEU B C 1
ATOM 3205 O O . LEU B 1 165 ? 7.418 29.797 8.328 1 97.81 165 LEU B O 1
ATOM 3209 N N . PRO B 1 166 ? 7.242 29.703 10.5 1 97.69 166 PRO B N 1
ATOM 3210 C CA . PRO B 1 166 ? 8.617 30.125 10.781 1 97.69 166 PRO B CA 1
ATOM 3211 C C . PRO B 1 166 ? 9.656 29.141 10.281 1 97.69 166 PRO B C 1
ATOM 3213 O O . PRO B 1 166 ? 10.773 29.531 9.93 1 97.69 166 PRO B O 1
ATOM 3216 N N . THR B 1 167 ? 9.336 27.812 10.352 1 97.62 167 THR B N 1
ATOM 3217 C CA . THR B 1 167 ? 10.352 26.828 9.992 1 97.62 167 THR B CA 1
ATOM 3218 C C . THR B 1 167 ? 9.867 25.922 8.852 1 97.62 167 THR B C 1
ATOM 3220 O O . THR B 1 167 ? 8.656 25.766 8.656 1 97.62 167 THR B O 1
ATOM 3223 N N . ASP B 1 168 ? 10.828 25.328 8.109 1 96.25 168 ASP B N 1
ATOM 3224 C CA . ASP B 1 168 ? 10.5 24.375 7.059 1 96.25 168 ASP B CA 1
ATOM 3225 C C . ASP B 1 168 ? 9.719 23.188 7.621 1 96.25 168 ASP B C 1
ATOM 3227 O O . ASP B 1 168 ? 8.805 22.672 6.973 1 96.25 168 ASP B O 1
ATOM 3231 N N . GLN B 1 169 ? 10.062 22.781 8.781 1 96.06 169 GLN B N 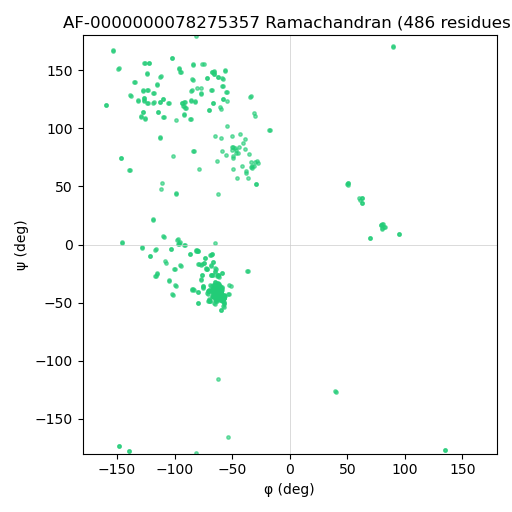1
ATOM 3232 C CA . GLN B 1 169 ? 9.391 21.656 9.43 1 96.06 169 GLN B CA 1
ATOM 3233 C C . GLN B 1 169 ? 7.926 21.984 9.711 1 96.06 169 GLN B C 1
ATOM 3235 O O . GLN B 1 169 ? 7.051 21.141 9.484 1 96.06 169 GLN B O 1
ATOM 3240 N N . GLU B 1 170 ? 7.695 23.172 10.211 1 98 170 GLU B N 1
ATOM 3241 C CA . GLU B 1 170 ? 6.324 23.594 10.492 1 98 170 GLU B CA 1
ATOM 3242 C C . GLU B 1 170 ? 5.504 23.703 9.211 1 98 170 GLU B C 1
ATOM 3244 O O . GLU B 1 170 ? 4.328 23.344 9.188 1 98 170 GLU B O 1
ATOM 3249 N N . ARG B 1 171 ? 6.145 24.203 8.18 1 98.56 171 ARG B N 1
ATOM 3250 C CA . ARG B 1 171 ? 5.48 24.344 6.887 1 98.56 171 ARG B CA 1
ATOM 3251 C C . ARG B 1 171 ? 5.094 22.969 6.328 1 98.56 171 ARG B C 1
ATOM 3253 O O . ARG B 1 171 ? 3.951 22.766 5.922 1 98.56 171 ARG B O 1
ATOM 3260 N N . GLN B 1 172 ? 6.004 22.062 6.371 1 98.31 172 GLN B N 1
ATOM 3261 C CA . GLN B 1 172 ? 5.746 20.719 5.867 1 98.31 172 GLN B CA 1
ATOM 3262 C C . GLN B 1 172 ? 4.688 20 6.711 1 98.31 172 GLN B C 1
ATOM 3264 O O . GLN B 1 172 ? 3.785 19.359 6.172 1 98.31 172 GLN B O 1
ATOM 3269 N N . GLN B 1 173 ? 4.84 20.141 8.016 1 98.31 173 GLN B N 1
ATOM 3270 C CA . GLN B 1 173 ? 3.881 19.5 8.914 1 98.31 173 GLN B CA 1
ATOM 3271 C C . GLN B 1 173 ? 2.469 20.016 8.68 1 98.31 173 GLN B C 1
ATOM 3273 O O . GLN B 1 173 ? 1.507 19.25 8.672 1 98.31 173 GLN B O 1
ATOM 3278 N N . PHE B 1 174 ? 2.416 21.312 8.586 1 98.62 174 PHE B N 1
ATOM 3279 C CA . PHE B 1 174 ? 1.114 21.906 8.32 1 98.62 174 PHE B CA 1
ATOM 3280 C C . PHE B 1 174 ? 0.513 21.359 7.035 1 98.62 174 PHE B C 1
ATOM 3282 O O . PHE B 1 174 ? -0.669 21 6.996 1 98.62 174 PHE B O 1
ATOM 3289 N N . LEU B 1 175 ? 1.269 21.266 5.941 1 98.81 175 LEU B N 1
ATOM 3290 C CA . LEU B 1 175 ? 0.778 20.766 4.656 1 98.81 175 LEU B CA 1
ATOM 3291 C C . LEU B 1 175 ? 0.411 19.297 4.742 1 98.81 175 LEU B C 1
ATOM 3293 O O . LEU B 1 175 ? -0.542 18.844 4.098 1 98.81 175 LEU B O 1
ATOM 3297 N N . VAL B 1 176 ? 1.138 18.5 5.523 1 98.88 176 VAL B N 1
ATOM 3298 C CA . VAL B 1 176 ? 0.795 17.109 5.766 1 98.88 176 VAL B CA 1
ATOM 3299 C C . VAL B 1 176 ? -0.618 17.016 6.34 1 98.88 176 VAL B C 1
ATOM 3301 O O . VAL B 1 176 ? -1.453 16.266 5.824 1 98.88 176 VAL B O 1
ATOM 3304 N N . GLU B 1 177 ? -0.858 17.781 7.367 1 98.81 177 GLU B N 1
ATOM 3305 C CA . GLU B 1 177 ? -2.162 17.75 8.023 1 98.81 177 GLU B CA 1
ATOM 3306 C C . GLU B 1 177 ? -3.26 18.266 7.09 1 98.81 177 GLU B C 1
ATOM 3308 O O . GLU B 1 177 ? -4.344 17.688 7.023 1 98.81 177 GLU B O 1
ATOM 3313 N N . LEU B 1 178 ? -2.967 19.312 6.395 1 98.81 178 LEU B N 1
ATOM 3314 C CA . LEU B 1 178 ? -3.943 19.875 5.465 1 98.81 178 LEU B CA 1
ATOM 3315 C C . LEU B 1 178 ? -4.27 18.875 4.359 1 98.81 178 LEU B C 1
ATOM 3317 O O . LEU B 1 178 ? -5.418 18.781 3.924 1 98.81 178 LEU B O 1
ATOM 3321 N N . ASN B 1 179 ? -3.244 18.203 3.85 1 98.88 179 ASN B N 1
ATOM 3322 C CA . ASN B 1 179 ? -3.453 17.188 2.824 1 98.88 179 ASN B CA 1
ATOM 3323 C C . ASN B 1 179 ? -4.355 16.062 3.326 1 98.88 179 ASN B C 1
ATOM 3325 O O . ASN B 1 179 ? -5.211 15.562 2.588 1 98.88 179 ASN B O 1
ATOM 3329 N N . VAL B 1 180 ? -4.152 15.625 4.559 1 98.88 180 VAL B N 1
ATOM 3330 C CA . VAL B 1 180 ? -5.008 14.594 5.129 1 98.88 180 VAL B CA 1
ATOM 3331 C C . VAL B 1 180 ? -6.453 15.086 5.191 1 98.88 180 VAL B C 1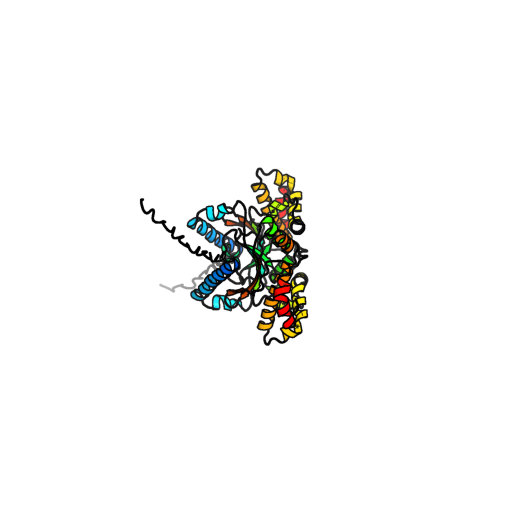
ATOM 3333 O O . VAL B 1 180 ? -7.383 14.359 4.832 1 98.88 180 VAL B O 1
ATOM 3336 N N . LYS B 1 181 ? -6.656 16.297 5.66 1 98.69 181 LYS B N 1
ATOM 3337 C CA . LYS B 1 181 ? -7.996 16.875 5.691 1 98.69 181 LYS B CA 1
ATOM 3338 C C . LYS B 1 181 ? -8.617 16.906 4.297 1 98.69 181 LYS B C 1
ATOM 3340 O O . LYS B 1 181 ? -9.781 16.547 4.121 1 98.69 181 LYS B O 1
ATOM 3345 N N . ARG B 1 182 ? -7.859 17.344 3.318 1 98.69 182 ARG B N 1
ATOM 3346 C CA . ARG B 1 182 ? -8.328 17.359 1.938 1 98.69 182 ARG B CA 1
ATOM 3347 C C . ARG B 1 182 ? -8.742 15.953 1.49 1 98.69 182 ARG B C 1
ATOM 3349 O O . ARG B 1 182 ? -9.781 15.781 0.851 1 98.69 182 ARG B O 1
ATOM 3356 N N . LEU B 1 183 ? -7.938 15.008 1.842 1 98.81 183 LEU B N 1
ATOM 3357 C CA . LEU B 1 183 ? -8.188 13.641 1.389 1 98.81 183 LEU B CA 1
ATOM 3358 C C . LEU B 1 183 ? -9.422 13.062 2.062 1 98.81 183 LEU B C 1
ATOM 3360 O O . LEU B 1 183 ? -10.164 12.281 1.452 1 98.81 183 LEU B O 1
ATOM 3364 N N . VAL B 1 184 ? -9.664 13.414 3.33 1 98.62 184 VAL B N 1
ATOM 3365 C CA . VAL B 1 184 ? -10.906 13.023 3.977 1 98.62 184 VAL B CA 1
ATOM 3366 C C . VAL B 1 184 ? -12.094 13.594 3.201 1 98.62 184 VAL B C 1
ATOM 3368 O O . VAL B 1 184 ? -13.07 12.883 2.949 1 98.62 184 VAL B O 1
ATOM 3371 N N . ARG B 1 185 ? -12 14.812 2.805 1 98.38 185 ARG B N 1
ATOM 3372 C CA . ARG B 1 185 ? -13.055 15.438 2.02 1 98.38 185 ARG B CA 1
ATOM 3373 C C . ARG B 1 185 ? -13.219 14.734 0.672 1 98.38 185 ARG B C 1
ATOM 3375 O O . ARG B 1 185 ? -14.344 14.414 0.267 1 98.38 185 ARG B O 1
ATOM 3382 N N . VAL B 1 186 ? -12.125 14.531 -0.002 1 98.31 186 VAL B N 1
ATOM 3383 C CA . VAL B 1 186 ? -12.141 13.875 -1.307 1 98.31 186 VAL B CA 1
ATOM 3384 C C . VAL B 1 186 ? -12.789 12.5 -1.188 1 98.31 186 VAL B C 1
ATOM 3386 O O . VAL B 1 186 ? -13.68 12.156 -1.975 1 98.31 186 VAL B O 1
ATOM 3389 N N . ALA B 1 187 ? -12.344 11.734 -0.223 1 98.62 187 ALA B N 1
ATOM 3390 C CA . ALA B 1 187 ? -12.891 10.391 -0.02 1 98.62 187 ALA B CA 1
ATOM 3391 C C . ALA B 1 187 ? -14.398 10.445 0.234 1 98.62 187 ALA B C 1
ATOM 3393 O O . ALA B 1 187 ? -15.148 9.602 -0.263 1 98.62 187 ALA B O 1
ATOM 3394 N N . SER B 1 188 ? -14.836 11.422 0.986 1 98.06 188 SER B N 1
ATOM 3395 C CA . SER B 1 188 ? -16.25 11.547 1.355 1 98.06 188 SER B CA 1
ATOM 3396 C C . SER B 1 188 ? -17.109 11.852 0.138 1 98.06 188 SER B C 1
ATOM 3398 O O . SER B 1 188 ? -18.328 11.695 0.187 1 98.06 188 SER B O 1
ATOM 3400 N N . LYS B 1 189 ? -16.516 12.25 -0.942 1 97.69 189 LYS B N 1
ATOM 3401 C CA . LYS B 1 189 ? -17.266 12.656 -2.127 1 97.69 189 LYS B CA 1
ATOM 3402 C C . LYS B 1 189 ? -17.234 11.57 -3.197 1 97.69 189 LYS B C 1
ATOM 3404 O O . LYS B 1 189 ? -17.844 11.719 -4.262 1 97.69 189 LYS B O 1
ATOM 3409 N N . LEU B 1 190 ? -16.516 10.531 -2.936 1 97.88 190 LEU B N 1
ATOM 3410 C CA . LEU B 1 190 ? -16.484 9.422 -3.883 1 97.88 190 LEU B CA 1
ATOM 3411 C C . LEU B 1 190 ? -17.844 8.75 -3.99 1 97.88 190 LEU B C 1
ATOM 3413 O O . LEU B 1 190 ? -18.547 8.602 -2.99 1 97.88 190 LEU B O 1
ATOM 3417 N N . GLN B 1 191 ? -18.172 8.258 -5.152 1 96.38 191 GLN B N 1
ATOM 3418 C CA . GLN B 1 191 ? -19.484 7.66 -5.398 1 96.38 191 GLN B CA 1
ATOM 3419 C C . GLN B 1 191 ? -19.703 6.434 -4.52 1 96.38 191 GLN B C 1
ATOM 3421 O O . GLN B 1 191 ? -20.781 6.254 -3.949 1 96.38 191 GLN B O 1
ATOM 3426 N N . SER B 1 192 ? -18.719 5.594 -4.41 1 96.38 192 SER B N 1
ATOM 3427 C CA . SER B 1 192 ? -18.844 4.383 -3.604 1 96.38 192 SER B CA 1
ATOM 3428 C C . SER B 1 192 ? -19.141 4.719 -2.146 1 96.38 192 SER B C 1
ATOM 3430 O O . SER B 1 192 ? -19.906 4.008 -1.482 1 96.38 192 SER B O 1
ATOM 3432 N N . VAL B 1 193 ? -18.562 5.75 -1.64 1 97.81 193 VAL B N 1
ATOM 3433 C CA . VAL B 1 193 ? -18.766 6.191 -0.263 1 97.81 193 VAL B CA 1
ATOM 3434 C C . VAL B 1 193 ? -20.188 6.758 -0.107 1 97.81 193 VAL B C 1
ATOM 3436 O O . VAL B 1 193 ? -20.922 6.371 0.806 1 97.81 193 VAL B O 1
ATOM 3439 N N . LYS B 1 194 ? -20.562 7.605 -1.031 1 97.5 194 LYS B N 1
ATOM 3440 C CA . LYS B 1 194 ? -21.906 8.18 -1.008 1 97.5 194 LYS B CA 1
ATOM 3441 C C . LYS B 1 194 ? -22.969 7.09 -1.081 1 97.5 194 LYS B C 1
ATOM 3443 O O . LYS B 1 194 ? -23.984 7.148 -0.374 1 97.5 194 LYS B O 1
ATOM 3448 N N . ASP B 1 195 ? -22.75 6.129 -1.946 1 96.81 195 ASP B N 1
ATOM 3449 C CA . ASP B 1 195 ? -23.703 5.023 -2.1 1 96.81 195 ASP B CA 1
ATOM 3450 C C . ASP B 1 195 ? -23.844 4.25 -0.792 1 96.81 195 ASP B C 1
ATOM 3452 O O . ASP B 1 195 ? -24.953 3.85 -0.427 1 96.81 195 ASP B O 1
ATOM 3456 N N . ARG B 1 196 ? -22.75 4.027 -0.173 1 96.5 196 ARG B N 1
ATOM 3457 C CA . ARG B 1 196 ? -22.781 3.318 1.103 1 96.5 196 ARG B CA 1
ATOM 3458 C C . ARG B 1 196 ? -23.641 4.047 2.119 1 96.5 196 ARG B C 1
ATOM 3460 O O . ARG B 1 196 ? -24.469 3.432 2.789 1 96.5 196 ARG B O 1
ATOM 3467 N N . TRP B 1 197 ? -23.5 5.309 2.268 1 96.94 197 TRP B N 1
ATOM 3468 C CA . TRP B 1 197 ? -24.281 6.109 3.207 1 96.94 197 TRP B CA 1
ATOM 3469 C C . TRP B 1 197 ? -25.75 6.164 2.793 1 96.94 197 TRP B C 1
ATOM 3471 O O . TRP B 1 197 ? -26.641 6.102 3.641 1 96.94 197 TRP B O 1
ATOM 3481 N N . ARG B 1 198 ? -25.938 6.238 1.535 1 97 198 ARG B N 1
ATOM 3482 C CA . ARG B 1 198 ? -27.312 6.27 1.03 1 97 198 ARG B CA 1
ATOM 3483 C C . ARG B 1 198 ? -28.062 4.992 1.388 1 97 198 ARG B C 1
ATOM 3485 O O . ARG B 1 198 ? -29.25 5.027 1.683 1 97 198 ARG B O 1
ATOM 3492 N N . LYS B 1 199 ? -27.391 3.918 1.408 1 96.62 199 LYS B N 1
ATOM 3493 C CA . LYS B 1 199 ? -27.984 2.621 1.724 1 96.62 199 LYS B CA 1
ATOM 3494 C C . LYS B 1 199 ? -28.109 2.428 3.232 1 96.62 199 LYS B C 1
ATOM 3496 O O . LYS B 1 199 ? -28.594 1.387 3.691 1 96.62 199 LYS B O 1
ATOM 3501 N N . GLY B 1 200 ? -27.625 3.305 4.012 1 96.19 200 GLY B N 1
ATOM 3502 C CA . GLY B 1 200 ? -27.719 3.23 5.461 1 96.19 200 GLY B CA 1
ATOM 3503 C C . GLY B 1 200 ? -26.672 2.33 6.086 1 96.19 200 GLY B C 1
ATOM 3504 O O . GLY B 1 200 ? -26.812 1.902 7.23 1 96.19 200 GLY B O 1
ATOM 3505 N N . LEU B 1 201 ? -25.672 2 5.301 1 95.88 201 LEU B N 1
ATOM 3506 C CA . LEU B 1 201 ? -24.594 1.148 5.805 1 95.88 201 LEU B CA 1
ATOM 3507 C C . LEU B 1 201 ? -23.547 1.974 6.539 1 95.88 201 LEU B C 1
ATOM 3509 O O . LEU B 1 201 ? -23.219 3.088 6.117 1 95.88 201 LEU B O 1
ATOM 3513 N N . PRO B 1 202 ? -23 1.44 7.633 1 95.75 202 PRO B N 1
ATOM 3514 C CA . PRO B 1 202 ? -22 2.186 8.414 1 95.75 202 PRO B CA 1
ATOM 3515 C C . PRO B 1 202 ? -20.688 2.393 7.668 1 95.75 202 PRO B C 1
ATOM 3517 O O . PRO B 1 202 ? -20.188 1.461 7.039 1 95.75 202 PRO B O 1
ATOM 3520 N N . LEU B 1 203 ? -20.219 3.67 7.727 1 97.94 203 LEU B N 1
ATOM 3521 C CA . LEU B 1 203 ? -18.906 4.016 7.199 1 97.94 203 LEU B CA 1
ATOM 3522 C C . LEU B 1 203 ? -18.391 5.32 7.805 1 97.94 203 LEU B C 1
ATOM 3524 O O . LEU B 1 203 ? -19.094 6.34 7.758 1 97.94 203 LEU B O 1
ATOM 3528 N N . ALA B 1 204 ? -17.266 5.227 8.469 1 98.25 204 ALA B N 1
ATOM 3529 C CA . ALA B 1 204 ? -16.594 6.406 9 1 98.25 204 ALA B CA 1
ATOM 3530 C C . ALA B 1 204 ? -15.242 6.617 8.328 1 98.25 204 ALA B C 1
ATOM 3532 O O . ALA B 1 204 ? -14.516 5.656 8.07 1 98.25 204 ALA B O 1
ATOM 3533 N N . ILE B 1 205 ? -14.93 7.855 8.008 1 98.62 205 ILE B N 1
ATOM 3534 C CA . ILE B 1 205 ? -13.633 8.219 7.449 1 98.62 205 ILE B CA 1
ATOM 3535 C C . ILE B 1 205 ? -12.859 9.078 8.453 1 98.62 205 ILE B C 1
ATOM 3537 O O . ILE B 1 205 ? -13.367 10.109 8.914 1 98.62 205 ILE B O 1
ATOM 3541 N N . TYR B 1 206 ? -11.688 8.633 8.82 1 98.62 206 TYR B N 1
ATOM 3542 C CA . TYR B 1 206 ? -10.836 9.328 9.781 1 98.62 206 TYR B CA 1
ATOM 3543 C C . TYR B 1 206 ? -9.586 9.875 9.109 1 98.62 206 TYR B C 1
ATOM 3545 O O . TYR B 1 206 ? -9.062 9.273 8.172 1 98.62 206 TYR B O 1
ATOM 3553 N N . GLY B 1 207 ? -9.141 11.023 9.57 1 98.75 207 GLY B N 1
ATOM 3554 C CA . GLY B 1 207 ? -7.836 11.57 9.234 1 98.75 207 GLY B CA 1
ATOM 3555 C C . GLY B 1 207 ? -6.832 11.453 10.375 1 98.75 207 GLY B C 1
ATOM 3556 O O . GLY B 1 207 ? -7.07 11.961 11.469 1 98.75 207 GLY B O 1
ATOM 3557 N N . LEU B 1 208 ? -5.703 10.773 10.102 1 98.88 208 LEU B N 1
ATOM 3558 C CA . LEU B 1 208 ? -4.664 10.555 11.109 1 98.88 208 LEU B CA 1
ATOM 3559 C C . LEU B 1 208 ? -3.307 11.031 10.594 1 98.88 208 LEU B C 1
ATOM 3561 O O . LEU B 1 208 ? -3.1 11.148 9.383 1 98.88 208 LEU B O 1
ATOM 3565 N N . VAL B 1 209 ? -2.42 11.344 11.555 1 98.88 209 VAL B N 1
ATOM 3566 C CA . VAL B 1 209 ? -1.029 11.625 11.219 1 98.88 209 VAL B CA 1
ATOM 3567 C C . VAL B 1 209 ? -0.104 10.836 12.141 1 98.88 209 VAL B C 1
ATOM 3569 O O . VAL B 1 209 ? -0.253 10.891 13.367 1 98.88 209 VAL B O 1
ATOM 3572 N N . TYR B 1 210 ? 0.762 10.055 11.57 1 98.81 210 TYR B N 1
ATOM 3573 C CA . TYR B 1 210 ? 1.824 9.359 12.281 1 98.81 210 TYR B CA 1
ATOM 3574 C C . TYR B 1 210 ? 3.059 10.242 12.43 1 98.81 210 TYR B C 1
ATOM 3576 O O . TYR B 1 210 ? 3.576 10.758 11.438 1 98.81 210 TYR B O 1
ATOM 3584 N N . LYS B 1 211 ? 3.506 10.445 13.602 1 98.69 211 LYS B N 1
ATOM 3585 C CA . LYS B 1 211 ? 4.695 11.258 13.836 1 98.69 211 LYS B CA 1
ATOM 3586 C C . LYS B 1 211 ? 5.953 10.391 13.875 1 98.69 211 LYS B C 1
ATOM 3588 O O . LYS B 1 211 ? 6.113 9.562 14.773 1 98.69 211 LYS B O 1
ATOM 3593 N N . LEU B 1 212 ? 6.828 10.68 12.961 1 98.38 212 LEU B N 1
ATOM 3594 C CA . LEU B 1 212 ? 8.078 9.938 12.906 1 98.38 212 LEU B CA 1
ATOM 3595 C C . LEU B 1 212 ? 8.938 10.227 14.133 1 98.38 212 LEU B C 1
ATOM 3597 O O . LEU B 1 212 ? 9.75 9.391 14.539 1 98.38 212 LEU B O 1
ATOM 3601 N N . GLU B 1 213 ? 8.773 11.367 14.727 1 97.75 213 GLU B N 1
ATOM 3602 C CA . GLU B 1 213 ? 9.609 11.875 15.812 1 97.75 213 GLU B CA 1
ATOM 3603 C C . GLU B 1 213 ? 9.516 10.977 17.047 1 97.75 213 GLU B C 1
ATOM 3605 O O . GLU B 1 213 ? 10.5 10.812 17.766 1 97.75 213 GLU B O 1
ATOM 3610 N N . ASP B 1 214 ? 8.352 10.422 17.219 1 97.94 214 ASP B N 1
ATOM 3611 C CA . ASP B 1 214 ? 8.188 9.672 18.469 1 97.94 214 ASP B CA 1
ATOM 3612 C C . ASP B 1 214 ? 7.285 8.461 18.25 1 97.94 214 ASP B C 1
ATOM 3614 O O . ASP B 1 214 ? 6.992 7.727 19.203 1 97.94 214 ASP B O 1
ATOM 3618 N N . GLY B 1 215 ? 6.82 8.219 17.078 1 98.06 215 GLY B N 1
ATOM 3619 C CA . GLY B 1 215 ? 6.02 7.051 16.734 1 98.06 215 GLY B CA 1
ATOM 3620 C C . GLY B 1 215 ? 4.559 7.199 17.125 1 98.06 215 GLY B C 1
ATOM 3621 O O . GLY B 1 215 ? 3.791 6.238 17.062 1 98.06 215 GLY B O 1
ATOM 3622 N N . SER B 1 216 ? 4.102 8.406 17.453 1 98.44 216 SER B N 1
ATOM 3623 C CA . SER B 1 216 ? 2.732 8.586 17.922 1 98.44 216 SER B CA 1
ATOM 3624 C C . SER B 1 216 ? 1.768 8.742 16.75 1 98.44 216 SER B C 1
ATOM 3626 O O . SER B 1 216 ? 2.064 9.453 15.789 1 98.44 216 SER B O 1
ATOM 3628 N N . LEU B 1 217 ? 0.681 8.023 16.781 1 98.56 217 LEU B N 1
ATOM 3629 C CA . LEU B 1 217 ? -0.433 8.164 15.859 1 98.56 217 LEU B CA 1
ATOM 3630 C C . LEU B 1 217 ? -1.464 9.156 16.391 1 98.56 217 LEU B C 1
ATOM 3632 O O . LEU B 1 217 ? -2.016 8.961 17.469 1 98.56 217 LEU B O 1
ATOM 3636 N N . ASN B 1 218 ? -1.756 10.211 15.625 1 98.44 218 ASN B N 1
ATOM 3637 C CA . ASN B 1 218 ? -2.6 11.312 16.094 1 98.44 218 ASN B CA 1
ATOM 3638 C C . ASN B 1 218 ? -3.861 11.445 15.25 1 98.44 218 ASN B C 1
ATOM 3640 O O . ASN B 1 218 ? -3.791 11.445 14.023 1 98.44 218 ASN B O 1
ATOM 3644 N N . ASN B 1 219 ? -4.973 11.516 15.938 1 98.38 219 ASN B N 1
ATOM 3645 C CA . ASN B 1 219 ? -6.25 11.789 15.289 1 98.38 219 ASN B CA 1
ATOM 3646 C C . ASN B 1 219 ? -6.445 13.289 15.047 1 98.38 219 ASN B C 1
ATOM 3648 O O . ASN B 1 219 ? -6.406 14.078 15.992 1 98.38 219 ASN B O 1
ATOM 3652 N N . LEU B 1 220 ? -6.68 13.711 13.773 1 97.94 220 LEU B N 1
ATOM 3653 C CA . LEU B 1 220 ? -6.848 15.117 13.445 1 97.94 220 LEU B CA 1
ATOM 3654 C C . LEU B 1 220 ? -8.266 15.586 13.758 1 97.94 220 LEU B C 1
ATOM 3656 O O . LEU B 1 220 ? -8.578 16.766 13.625 1 97.94 220 LEU B O 1
ATOM 3660 N N . ASN B 1 221 ? -9.141 14.703 14.148 1 95.44 221 ASN B N 1
ATOM 3661 C CA . ASN B 1 221 ? -10.516 14.969 14.539 1 95.44 221 ASN B CA 1
ATOM 3662 C C . ASN B 1 221 ? -11.312 15.602 13.406 1 95.44 221 ASN B C 1
ATOM 3664 O O . ASN B 1 221 ? -12.055 16.562 13.617 1 95.44 221 ASN B O 1
ATOM 3668 N N . VAL B 1 222 ? -11.117 15.156 12.18 1 96.62 222 VAL B N 1
ATOM 3669 C CA . VAL B 1 222 ? -11.898 15.523 11 1 96.62 222 VAL B CA 1
ATOM 3670 C C . VAL B 1 222 ? -12.703 14.312 10.516 1 96.62 222 VAL B C 1
ATOM 3672 O O . VAL B 1 222 ? -12.742 14.023 9.32 1 96.62 222 VAL B O 1
ATOM 3675 N N . THR B 1 223 ? -13.352 13.664 11.328 1 95.38 223 THR B N 1
ATOM 3676 C CA . THR B 1 223 ? -14.086 12.438 11.062 1 95.38 223 THR B CA 1
ATOM 3677 C C . THR B 1 223 ? -15.398 12.727 10.344 1 95.38 223 THR B C 1
ATOM 3679 O O . THR B 1 223 ? -16.094 13.688 10.68 1 95.38 223 THR B O 1
ATOM 3682 N N . VAL B 1 224 ? -15.719 11.953 9.297 1 97.25 224 VAL B N 1
ATOM 3683 C CA . VAL B 1 224 ? -16.953 12.062 8.523 1 97.25 224 VAL B CA 1
ATOM 3684 C C . VAL B 1 224 ? -17.688 10.719 8.531 1 97.25 224 VAL B C 1
ATOM 3686 O O . VAL B 1 224 ? -17.078 9.672 8.281 1 97.25 224 VAL B O 1
ATOM 3689 N N . THR B 1 225 ? -19.031 10.695 8.789 1 96.75 225 THR B N 1
ATOM 3690 C CA . THR B 1 225 ? -19.797 9.453 8.867 1 96.75 225 THR B CA 1
ATOM 3691 C C . THR B 1 225 ? -21.031 9.523 7.969 1 96.75 225 THR B C 1
ATOM 3693 O O . THR B 1 225 ? -21.781 8.562 7.867 1 96.75 225 THR B O 1
ATOM 3696 N N . LYS B 1 226 ? -21.188 10.711 7.344 1 95.69 226 LYS B N 1
ATOM 3697 C CA . LYS B 1 226 ? -22.344 10.859 6.465 1 95.69 226 LYS B CA 1
ATOM 3698 C C . LYS B 1 226 ? -22.078 11.906 5.387 1 95.69 226 LYS B C 1
ATOM 3700 O O . LYS B 1 226 ? -21.125 12.68 5.48 1 95.69 226 LYS B O 1
ATOM 3705 N N . ARG B 1 227 ? -22.906 11.93 4.43 1 93.69 227 ARG B N 1
ATOM 3706 C CA . ARG B 1 227 ? -22.781 12.828 3.287 1 93.69 227 ARG B CA 1
ATOM 3707 C C . ARG B 1 227 ? -22.766 14.289 3.732 1 93.69 227 ARG B C 1
ATOM 3709 O O . ARG B 1 227 ? -23.531 14.68 4.621 1 93.69 227 ARG B O 1
ATOM 3716 N N . ASN B 1 228 ? -21.906 15.133 3.195 1 92.69 228 ASN B N 1
ATOM 3717 C CA . ASN B 1 228 ? -21.812 16.578 3.318 1 92.69 228 ASN B CA 1
ATOM 3718 C C . ASN B 1 228 ? -21.375 17 4.719 1 92.69 228 ASN B C 1
ATOM 3720 O O . ASN B 1 228 ? -21.359 18.188 5.047 1 92.69 228 ASN B O 1
ATOM 3724 N N . GLN B 1 229 ? -21.047 16.047 5.539 1 95.12 229 GLN B N 1
ATOM 3725 C CA . GLN B 1 229 ? -20.672 16.359 6.914 1 95.12 229 GLN B CA 1
ATOM 3726 C C . GLN B 1 229 ? -19.359 17.141 6.953 1 95.12 229 GLN B C 1
ATOM 3728 O O . GLN B 1 229 ? -19.188 18.047 7.777 1 95.12 229 GLN B O 1
ATOM 3733 N N . PHE B 1 230 ? -18.438 16.781 6.094 1 95.31 230 PHE B N 1
ATOM 3734 C CA . PHE B 1 230 ? -17.156 17.469 6.098 1 95.31 230 PHE B CA 1
ATOM 3735 C C . PHE B 1 230 ? -17.344 18.969 5.875 1 95.31 230 PHE B C 1
ATOM 3737 O O . PHE B 1 230 ? -16.828 19.781 6.633 1 95.31 230 PHE B O 1
ATOM 3744 N N . ASP B 1 231 ? -18.031 19.297 4.832 1 94.44 231 ASP B N 1
ATOM 3745 C CA . ASP B 1 231 ? -18.203 20.703 4.449 1 94.44 231 ASP B CA 1
ATOM 3746 C C . ASP B 1 231 ? -18.953 21.469 5.531 1 94.44 231 ASP B C 1
ATOM 3748 O O . ASP B 1 231 ? -18.641 22.641 5.805 1 94.44 231 ASP B O 1
ATOM 3752 N N . ARG B 1 232 ? -19.906 20.859 6.195 1 94.5 232 ARG B N 1
ATOM 3753 C CA . ARG B 1 232 ? -20.719 21.516 7.219 1 94.5 232 ARG B CA 1
ATOM 3754 C C . ARG B 1 232 ? -19.922 21.688 8.508 1 94.5 232 ARG B C 1
ATOM 3756 O O . ARG B 1 232 ? -19.984 22.75 9.148 1 94.5 232 ARG B O 1
ATOM 3763 N N . LYS B 1 233 ? -19.125 20.734 8.781 1 94.31 233 LYS B N 1
ATOM 3764 C CA . LYS B 1 233 ? -18.531 20.703 10.109 1 94.31 233 LYS B CA 1
ATOM 3765 C C . LYS B 1 233 ? -17.109 21.25 10.086 1 94.31 233 LYS B C 1
ATOM 3767 O O . LYS B 1 233 ? -16.656 21.859 11.062 1 94.31 233 LYS B O 1
ATOM 3772 N N . HIS B 1 234 ? -16.375 21 8.984 1 94.19 234 HIS B N 1
ATOM 3773 C CA . HIS B 1 234 ? -14.938 21.234 9.062 1 94.19 234 HIS B CA 1
ATOM 3774 C C . HIS B 1 234 ? -14.508 22.359 8.133 1 94.19 234 HIS B C 1
ATOM 3776 O O . HIS B 1 234 ? -13.523 23.047 8.398 1 94.19 234 HIS B O 1
ATOM 3782 N N . LEU B 1 235 ? -15.211 22.656 7.082 1 93.38 235 LEU B N 1
ATOM 3783 C CA . LEU B 1 235 ? -14.789 23.625 6.074 1 93.38 235 LEU B CA 1
ATOM 3784 C C . LEU B 1 235 ? -14.844 25.047 6.629 1 93.38 235 LEU B C 1
ATOM 3786 O O . LEU B 1 235 ? -13.945 25.844 6.375 1 93.38 235 LEU B O 1
ATOM 3790 N N . PRO B 1 236 ? -15.875 25.438 7.43 1 92.56 236 PRO B N 1
ATOM 3791 C CA . PRO B 1 236 ? -15.945 26.812 7.938 1 92.56 236 PRO B CA 1
ATOM 3792 C C . PRO B 1 236 ? -14.734 27.188 8.781 1 92.56 236 PRO B C 1
ATOM 3794 O O . PRO B 1 236 ? -14.211 28.297 8.648 1 92.56 236 PRO B O 1
ATOM 3797 N N . ALA B 1 237 ? -14.273 26.266 9.594 1 92.25 237 ALA B N 1
ATOM 3798 C CA . ALA B 1 237 ? -13.102 26.547 10.422 1 92.25 237 ALA B CA 1
ATOM 3799 C C . ALA B 1 237 ? -11.867 26.766 9.555 1 92.25 237 ALA B C 1
ATOM 3801 O O . ALA B 1 237 ? -11.016 27.594 9.883 1 92.25 237 ALA B O 1
ATOM 3802 N N . LEU B 1 238 ? -11.727 26.078 8.445 1 94.38 238 LEU B N 1
ATOM 3803 C CA . LEU B 1 238 ? -10.609 26.25 7.52 1 94.38 238 LEU B CA 1
ATOM 3804 C C . LEU B 1 238 ? -10.711 27.578 6.781 1 94.38 238 LEU B C 1
ATOM 3806 O O . LEU B 1 238 ? -9.719 28.312 6.664 1 94.38 238 LEU B O 1
ATOM 3810 N N . TRP B 1 239 ? -11.859 27.891 6.375 1 92.62 239 TRP B N 1
ATOM 3811 C CA . TRP B 1 239 ? -12.086 29.141 5.652 1 92.62 239 TRP B CA 1
ATOM 3812 C C . TRP B 1 239 ? -11.812 30.344 6.551 1 92.62 239 TRP B C 1
ATOM 3814 O O . TRP B 1 239 ? -11.281 31.359 6.094 1 92.62 239 TRP B O 1
ATOM 3824 N N . ALA B 1 240 ? -12.211 30.234 7.805 1 93.88 240 ALA B N 1
ATOM 3825 C CA . ALA B 1 240 ? -11.984 31.312 8.766 1 93.88 240 ALA B CA 1
ATOM 3826 C C . ALA B 1 240 ? -10.5 31.625 8.906 1 93.88 240 ALA B C 1
ATOM 3828 O O . ALA B 1 240 ? -10.125 32.75 9.211 1 93.88 240 ALA B O 1
ATOM 3829 N N . LYS B 1 241 ? -9.688 30.641 8.602 1 93.25 241 LYS B N 1
ATOM 3830 C CA . LYS B 1 241 ? -8.242 30.812 8.688 1 93.25 241 LYS B CA 1
ATOM 3831 C C . LYS B 1 241 ? -7.652 31.188 7.332 1 93.25 241 LYS B C 1
ATOM 3833 O O . LYS B 1 241 ? -6.43 31.25 7.176 1 93.25 241 LYS B O 1
ATOM 3838 N N . GLY B 1 242 ? -8.531 31.344 6.301 1 94.38 242 GLY B N 1
ATOM 3839 C CA . GLY B 1 242 ? -8.078 31.688 4.965 1 94.38 242 GLY B CA 1
ATOM 3840 C C . GLY B 1 242 ? -7.547 30.5 4.18 1 94.38 242 GLY B C 1
ATOM 3841 O O . GLY B 1 242 ? -6.812 30.672 3.205 1 94.38 242 GLY B O 1
ATOM 3842 N N . LEU B 1 243 ? -7.879 29.281 4.633 1 96.12 243 LEU B N 1
ATOM 3843 C CA . LEU B 1 243 ? -7.379 28.078 3.98 1 96.12 243 LEU B CA 1
ATOM 3844 C C . LEU B 1 243 ? -8.398 27.531 2.99 1 96.12 243 LEU B C 1
ATOM 3846 O O . LEU B 1 243 ? -9.609 27.719 3.164 1 96.12 243 LEU B O 1
ATOM 3850 N N . THR B 1 244 ? -7.898 26.859 1.947 1 95.31 244 THR B N 1
ATOM 3851 C CA . THR B 1 244 ? -8.742 26.234 0.941 1 95.31 244 THR B CA 1
ATOM 3852 C C . THR B 1 244 ? -8.258 24.812 0.63 1 95.31 244 THR B C 1
ATOM 3854 O O . THR B 1 244 ? -7.051 24.562 0.557 1 95.31 244 THR B O 1
ATOM 3857 N N . LEU B 1 245 ? -9.219 23.922 0.472 1 95.62 245 LEU B N 1
ATOM 3858 C CA . LEU B 1 245 ? -8.891 22.547 0.151 1 95.62 245 LEU B CA 1
ATOM 3859 C C . LEU B 1 245 ? -9.086 22.266 -1.337 1 95.62 245 LEU B C 1
ATOM 3861 O O . LEU B 1 245 ? -9.898 22.922 -1.993 1 95.62 245 LEU B O 1
#

Organism: Zancudomyces culisetae (NCBI:txid1213189)

Sequence (490 aa):
MRYSSPRVAMTSLFSAIALIHTVVGTPNIIDTVIKEDKTWSTGQVSKFGVEYFTSHLGGQKPDLLYIGCSDSRVPSDIFMNVTLGEVFTHRNIGNSIISRDPNTMSVIDYALNHLNVSTIAITGHSQCGGVKASMNPGELEDSIKTFIKPITKLYRKNKKYIDSLPTDQERQQFLVELNVKRLVRVASKLQSVKDRWRKGLPLAIYGLVYKLEDGSLNNLNVTVTKRNQFDRKHLPALWAKGLTLMRYSSPRVAMTSLFSAIALIHTVVGTPNIIDTVIKEDKTWSTGQVSKFGVEYFTSHLGGQKPDLLYIGCSDSRVPSDIFMNVTLGEVFTHRNIGNSIISRDPNTMSVIDYALNHLNVSTIAITGHSQCGGVKASMNPGELEDSIKTFIKPITKLYRKNKKYIDSLPTDQERQQFLVELNVKRLVRVASKLQSVKDRWRKGLPLAIYGLVYKLEDGSLNNLNVTVTKRNQFDRKHLPALWAKGLTL

pLDDT: mean 89.71, std 20.83, range [22.08, 98.94]

Solvent-accessible surface area (backbone atoms only — not comparable to full-atom values): 26548 Å² total; per-residue (Å²): 131,86,74,82,82,79,70,74,83,79,76,75,76,70,71,76,69,70,70,71,67,67,69,70,63,77,78,54,70,62,60,52,32,40,50,40,14,49,54,47,32,52,48,46,32,72,73,64,32,65,53,70,30,49,73,49,71,88,53,65,63,23,49,31,35,40,31,22,42,23,53,24,66,59,55,61,47,60,38,44,62,62,55,78,20,41,45,29,39,36,25,32,65,61,36,64,78,50,93,85,37,37,64,53,40,23,44,52,47,44,37,48,75,74,36,57,29,35,31,36,37,38,30,36,42,52,85,39,63,49,58,53,37,31,76,59,52,80,92,55,55,67,38,40,52,62,58,36,40,69,56,26,51,40,44,63,68,31,37,72,64,42,68,67,44,92,43,73,66,55,29,49,43,50,49,36,52,51,49,27,54,38,45,45,48,53,54,57,67,33,65,69,49,42,51,38,45,70,71,69,46,72,43,37,38,36,23,31,36,37,32,51,68,63,48,45,60,41,77,69,80,60,65,31,64,51,78,69,40,46,61,72,70,51,43,58,65,36,45,76,72,68,44,62,120,136,83,82,75,74,78,77,75,75,75,73,72,74,70,72,72,68,67,69,70,66,67,67,73,62,77,77,54,70,62,61,54,32,39,52,40,14,48,55,48,33,53,48,44,31,72,75,62,32,64,54,71,31,48,74,48,72,89,54,66,64,23,50,30,35,41,32,23,42,22,52,24,65,57,56,63,48,59,38,42,59,62,54,80,20,40,45,29,37,35,25,32,66,60,36,65,80,50,90,86,37,37,65,54,40,23,44,51,47,43,37,48,75,73,37,58,30,36,31,37,39,37,29,34,42,52,87,40,63,49,57,54,36,30,77,59,51,83,92,56,56,65,37,40,51,62,58,36,38,68,56,26,51,42,43,62,68,28,36,74,65,44,68,67,44,91,43,72,66,54,30,49,42,50,49,38,53,51,50,28,53,40,46,45,50,54,53,56,66,34,66,70,49,43,51,37,45,72,72,70,46,73,43,36,39,37,24,31,38,35,31,51,69,64,48,46,61,41,77,69,79,61,66,31,65,50,79,68,39,46,62,71,68,50,43,58,65,37,44,76,72,68,44,62,121

Foldseek 3Di:
DPDDCPPDDPPPPPPPPVPPPPCPDPPDVVVVVVVVVVVVVVVCCVVPNPCLPVVCVVDAAEQEEEQEEPDPLQPPCVLVVDGPRHYQYHYYQLSDDDLVDCVNVVSVLCCCPVNNHQEYEREYEFPRPLLVCLCPVDPPDPVSCVRSVVLVVQCVQCVVVLVPDDDPRSSSVVSSQVNLLVRLVVVLPHPSNQVCVVVVRHHKYWYWYAYSVPRDIGTPPQMDTHHPCNVVPPVVVQVVVVHDD/DPPPPDPPPPPPPPVPPVPPPPCPDPPDVVVVVVVVVVVVVVVCCVVPNPCLPVVCVVDAAEQEEEQEEPDPLQPPCVLVVDGPRHYHYHYYQLSDDDLPDCVNVVSVLCCCPVNVHQEYEREYEFPRPLLVCLCPVDPDDPVSCVRSVVLVVQCVQCVVVLVPDDDPRSSSVVSSQVNLLVRLVVVLPHPSNQVCVVVVRHHKYWYWYAYSVPRDIGTPPQMDTHHPCNVVPPVVVQVVVVHDD

InterPro domains:
  IPR001765 Carbonic anhydrase [PF00484] (65-216)
  IPR001765 Carbonic anhydrase [PTHR11002] (44-226)
  IPR001765 Carbonic anhydrase [SM00947] (57-221)
  IPR036874 Carbonic anhydrase superfamily [G3DSA:3.40.1050.10] (27-241)
  IPR036874 Carbonic anhydrase superfamily [SSF53056] (22-234)

Radius of gyration: 28.49 Å; Cα contacts (8 Å, |Δi|>4): 855; chains: 2; bounding box: 151×63×95 Å

Nearest PDB structures (foldseek):
  4o1j-assembly1_A  TM=9.582E-01  e=1.514E-20  Sordaria macrospora
  3ucj-assembly1_A  TM=8.762E-01  e=9.454E-20  Coccomyxa sp. PA
  6gwu-assembly1_B  TM=9.176E-01  e=2.524E-18  Candida albicans
  2w3n-assembly1_B  TM=8.730E-01  e=2.369E-18  Cryptococcus neoformans
  2w3n-assembly1_C  TM=8.731E-01  e=5.737E-18  Cryptococcus neoformans